Protein AF-0000000084922334 (afdb_homodimer)

Nearest PDB structures (foldseek):
  3be7-assembly1_B  TM=6.270E-01  e=9.200E-13  unidentified
  8hfd-assembly1_B  TM=5.379E-01  e=2.787E-12  Escherichia coli
  4gz7-assembly1_A  TM=5.881E-01  e=4.449E-11  Tetraodon nigroviridis
  1nfg-assembly1_B  TM=5.712E-01  e=2.891E-11  Ralstonia pickettii
  3e74-assembly1_D  TM=5.443E-01  e=9.313E-11  Escherichia coli K-12

Radius of gyration: 29.18 Å; Cα contacts (8 Å, |Δi|>4): 1491; chains: 2; bounding box: 51×80×82 Å

pLDDT: mean 81.78, std 16.51, range [35.31, 98.75]

Foldseek 3Di:
DKEFEQWEQFQPGTFGFIFDFDFFFGADTGGPDDDDDDYHYQYQWYKYFFFAFAAAAQLVCQCPDPVCVVDDSVVSVVVVLVVSLQLRHQHYAHEDEPVVCVVVDPLVVVVVVLVVQVVVQVDDGPHHYFYEYEYELPPVVCVVVVVVCVVVVSHQAYEYEYDDCCVVVVLVVVVVVVCVVVVDDPVVSVVVVVVCCVVSVVVSLVVVLVVLVVCVVVLRFYEYQDVVSVVCSCVVVVDPHQYEYAYDDPVSLVVCVVPQHEYEDEPVVQPVVVRVVVCCVSQQPRHLYAYHHHPDSSCRVQSLVVSCVPPNNNSSLQNRFVSVCVSSVVVQTRGDDRGHGPFMWIWHADPNGTGTQWTAHSNDTPGHHDPDD/DKEFEQWEFFQPGTFGFMFDFDFFFGADTGGPDDDDDDYHYQYQWYKYFFFAFAAAAQLVCQCPDPVCVVDDSVVSVVVVLVVSLQLRHQHYAHEDEPVVCVVVDPLVVVVVVLVVQVVVQVPDGPHHYFYEYEYELPPVVCVVVVVVCVVVVSHQAYEYEYPDCCVVVVLVVVLVVVCVVVVDDPVVSVVVVVVCCVVSVVVSLVVVLVVLVVCVVVLRFYEYQDVVSVVCSCVVVVDPHQYEYAYDDPVSLVVCQVPQHEYEDEPVVQPVVVRVVVCCVSQQPRHLYAYHHHPDSSCRVQSLVVSCVPPNNNSSLQNRFVSVCVSSVVVQTRGDDRGHGPFMWIWHADPNGTGTQWTAHSNRTPGHHDPDD

Organism: Filifactor alocis (strain ATCC 35896 / CCUG 47790 / D40 B5) (NCBI:txid546269)

Secondary structure (DSSP, 8-state):
-EEEEEEEE-SS-EEEEEEEEETTEEEEEEET---SSS-EE-TTSEEEEPEEEEEE-HHHHHHT-GGGTTS-HHHHHHHHHHHHHHHTEEEEEEEEEHHHHHHHS-HHHHHHHHHHHHHHHHSS-SSEEEEEEEEETT-GGGHHHHHHHHHTT--SEEEEEP--HHHHHHHHHHHHHHHHHHT--HHHHHHHHHHHHHHHHHHHHHHHHHHHHHHHHTT--EEES-HHHHHHHHHHH-----EEE---SHHHHHHHHHHT--BEEEHHHH-SHHHHHHHHHHHHTT---EEE-SS-GGGHHHHHHHHHHHH-HHHHHHHHTHHHHHHTT-TTSSS--TTSB--EEEEEEETTEEEEEEEEETTEEEEEE----/-EEEEEEEE-SS-EEEEEEEEETTEEEEEEET---SSS-EE-TTSEEEEPEEEEEE-HHHHHHTSGGGTTS-HHHHHHHHHHHHHHHTEEEEEEEEEHHHHHHHS-HHHHHHHHHHHHHHHHSS-SSEEEEEEEEETT-GGGHHHHHHHHHTT--SEEEEEP--HHHHHHHHHHHHHHHHHHT--HHHHHHHHHHHHHHHHHHHHHHHHHHHHHHHHTT--EEES-HHHHHHHHHHH-----EEE---SHHHHHHHHHHT--BEEEHHHH-SHHHHHHHHHHHHTT---EEE-SS-GGGHHHHHHHHHHHH-HHHHHHHHTHHHHHHTT-TTSSS--TTSB--EEEEEEETTEEEEEEEEETTEEEEEE----

Structure (mmCIF, N/CA/C/O backbone):
data_AF-0000000084922334-model_v1
#
loop_
_entity.id
_entity.type
_entity.pdbx_description
1 polymer 'Phosphonate metabolism protein PhnM'
#
loop_
_atom_site.group_PDB
_atom_site.id
_atom_site.type_symbol
_atom_site.label_atom_id
_atom_site.label_alt_id
_atom_site.label_comp_id
_atom_site.label_asym_id
_atom_site.label_entity_id
_atom_site.label_seq_id
_atom_site.pdbx_PDB_ins_code
_atom_site.Cartn_x
_atom_site.Cartn_y
_atom_site.Cartn_z
_atom_site.occupancy
_atom_site.B_iso_or_equiv
_atom_site.auth_seq_id
_atom_site.auth_comp_id
_atom_site.auth_asym_id
_atom_site.auth_atom_id
_atom_site.pdbx_PDB_model_num
ATOM 1 N N . MET A 1 1 ? 11.695 -22.219 15.391 1 94.25 1 MET A N 1
ATOM 2 C CA . MET A 1 1 ? 10.523 -21.438 15.781 1 94.25 1 MET A CA 1
ATOM 3 C C . MET A 1 1 ? 9.273 -22.297 15.789 1 94.25 1 MET A C 1
ATOM 5 O O . MET A 1 1 ? 9.117 -23.172 14.938 1 94.25 1 MET A O 1
ATOM 9 N N . LYS A 1 2 ? 8.406 -22.078 16.75 1 97.5 2 LYS A N 1
ATOM 10 C CA . LYS A 1 2 ? 7.125 -22.797 16.828 1 97.5 2 LYS A CA 1
ATOM 11 C C . LYS A 1 2 ? 5.957 -21.812 16.703 1 97.5 2 LYS A C 1
ATOM 13 O O . LYS A 1 2 ? 5.965 -20.75 17.328 1 97.5 2 LYS A O 1
ATOM 18 N N . LEU A 1 3 ? 5.039 -22.141 15.852 1 97.88 3 LEU A N 1
ATOM 19 C CA . LEU A 1 3 ? 3.836 -21.344 15.648 1 97.88 3 LEU A CA 1
ATOM 20 C C . LEU A 1 3 ? 2.582 -22.156 15.961 1 97.88 3 LEU A C 1
ATOM 22 O O . LEU A 1 3 ? 2.34 -23.203 15.344 1 97.88 3 LEU A O 1
ATOM 26 N N . TYR A 1 4 ? 1.821 -21.703 16.875 1 98.25 4 TYR A N 1
ATOM 27 C CA . TYR A 1 4 ? 0.593 -22.391 17.25 1 98.25 4 TYR A CA 1
ATOM 28 C C . TYR A 1 4 ? -0.633 -21.609 16.797 1 98.25 4 TYR A C 1
ATOM 30 O O . TYR A 1 4 ? -0.655 -20.391 16.859 1 98.25 4 TYR A O 1
ATOM 38 N N . SER A 1 5 ? -1.61 -22.297 16.328 1 97.81 5 SER A N 1
ATOM 39 C CA . SER A 1 5 ? -2.898 -21.688 16.016 1 97.81 5 SER A CA 1
ATOM 40 C C . SER A 1 5 ? -4.035 -22.703 16.156 1 97.81 5 SER A C 1
ATOM 42 O O . SER A 1 5 ? -3.816 -23.906 16.078 1 97.81 5 SER A O 1
ATOM 44 N N . ASP A 1 6 ? -5.207 -22.172 16.438 1 97 6 ASP A N 1
ATOM 45 C CA . ASP A 1 6 ? -6.395 -23.016 16.453 1 97 6 ASP A CA 1
ATOM 46 C C . ASP A 1 6 ? -6.895 -23.281 15.031 1 97 6 ASP A C 1
ATOM 48 O O . ASP A 1 6 ? -7.762 -24.141 14.82 1 97 6 ASP A O 1
ATOM 52 N N . ARG A 1 7 ? -6.316 -22.641 14.062 1 97.56 7 ARG A N 1
ATOM 53 C CA . ARG A 1 7 ? -6.758 -22.812 12.68 1 97.56 7 ARG A CA 1
ATOM 54 C C . ARG A 1 7 ? -5.578 -22.75 11.719 1 97.56 7 ARG A C 1
ATOM 56 O O . ARG A 1 7 ? -5.285 -21.703 11.164 1 97.56 7 ARG A O 1
ATOM 63 N N . ILE A 1 8 ? -5 -23.844 11.477 1 98.56 8 ILE A N 1
ATOM 64 C CA . ILE A 1 8 ? -3.947 -24 10.477 1 98.56 8 ILE A CA 1
ATOM 65 C C . ILE A 1 8 ? -4.531 -24.609 9.203 1 98.56 8 ILE A C 1
ATOM 67 O O . ILE A 1 8 ? -5.105 -25.688 9.242 1 98.56 8 ILE A O 1
ATOM 71 N N . VAL A 1 9 ? -4.406 -23.922 8.109 1 98.62 9 VAL A N 1
ATOM 72 C CA . VAL A 1 9 ? -5.004 -24.375 6.863 1 98.62 9 VAL A CA 1
ATOM 73 C C . VAL A 1 9 ? -4.016 -25.281 6.121 1 98.62 9 VAL A C 1
ATOM 75 O O . VAL A 1 9 ? -3.021 -24.797 5.57 1 98.62 9 VAL A O 1
ATOM 78 N N . LEU A 1 10 ? -4.227 -26.547 6.137 1 98.06 10 LEU A N 1
ATOM 79 C CA . LEU A 1 10 ? -3.469 -27.516 5.344 1 98.06 10 LEU A CA 1
ATOM 80 C C . LEU A 1 10 ? -4.047 -27.625 3.936 1 98.06 10 LEU A C 1
ATOM 82 O O . LEU A 1 10 ? -4.93 -26.859 3.555 1 98.06 10 LEU A O 1
ATOM 86 N N . LYS A 1 11 ? -3.521 -28.516 3.168 1 95.31 11 LYS A N 1
ATOM 87 C CA . LYS A 1 11 ? -3.92 -28.672 1.771 1 95.31 11 LYS A CA 1
ATOM 88 C C . LYS A 1 11 ? -5.383 -29.078 1.659 1 95.31 11 LYS A C 1
ATOM 90 O O . LYS A 1 11 ? -6.102 -28.609 0.773 1 95.31 11 LYS A O 1
ATOM 95 N N . ASP A 1 12 ? -5.871 -29.906 2.623 1 94.12 12 ASP A N 1
ATOM 96 C CA . ASP A 1 12 ? -7.18 -30.516 2.426 1 94.12 12 ASP A CA 1
ATOM 97 C C . ASP A 1 12 ? -8.109 -30.219 3.6 1 94.12 12 ASP A C 1
ATOM 99 O O . ASP A 1 12 ? -9.305 -30.5 3.537 1 94.12 12 ASP A O 1
ATOM 103 N N . ARG A 1 13 ? -7.57 -29.609 4.641 1 95.94 13 ARG A N 1
ATOM 104 C CA . ARG A 1 13 ? -8.375 -29.312 5.824 1 95.94 13 ARG A CA 1
ATOM 105 C C . ARG A 1 13 ? -7.695 -28.25 6.684 1 95.94 13 ARG A C 1
ATOM 107 O O . ARG A 1 13 ? -6.562 -27.844 6.41 1 95.94 13 ARG A O 1
ATOM 114 N N . PHE A 1 14 ? -8.398 -27.734 7.637 1 95.88 14 PHE A N 1
ATOM 115 C CA . PHE A 1 14 ? -7.746 -26.906 8.641 1 95.88 14 PHE A CA 1
ATOM 116 C C . PHE A 1 14 ? -7.773 -27.578 10.008 1 95.88 14 PHE A C 1
ATOM 118 O O . PHE A 1 14 ? -8.695 -28.344 10.312 1 95.88 14 PHE A O 1
ATOM 125 N N . VAL A 1 15 ? -6.762 -27.359 10.844 1 97.56 15 VAL A N 1
ATOM 126 C CA . VAL A 1 15 ? -6.582 -28.078 12.102 1 97.56 15 VAL A CA 1
ATOM 127 C C . VAL A 1 15 ? -6.047 -27.125 13.172 1 97.56 15 VAL A C 1
ATOM 129 O O . VAL A 1 15 ? -5.512 -26.062 12.852 1 97.56 15 VAL A O 1
ATOM 132 N N . GLU A 1 16 ? -6.289 -27.531 14.383 1 98 16 GLU A N 1
ATOM 133 C CA . GLU A 1 16 ? -5.586 -26.922 15.508 1 98 16 GLU A CA 1
ATOM 134 C C . GLU A 1 16 ? -4.242 -27.594 15.75 1 98 16 GLU A C 1
ATOM 136 O O . GLU A 1 16 ? -4.125 -28.812 15.633 1 98 16 GLU A O 1
ATOM 141 N N . GLY A 1 17 ? -3.209 -26.812 16 1 98.06 17 GLY A N 1
ATOM 142 C CA . GLY A 1 17 ? -1.897 -27.391 16.281 1 98.06 17 GLY A CA 1
ATOM 143 C C . GLY A 1 17 ? -0.775 -26.375 16.172 1 98.06 17 GLY A C 1
ATOM 144 O O . GLY A 1 17 ? -0.997 -25.172 16.344 1 98.06 17 GLY A O 1
ATOM 145 N N . TYR A 1 18 ? 0.447 -26.891 16.078 1 98.06 18 TYR A N 1
ATOM 146 C CA . TYR A 1 18 ? 1.564 -25.969 15.93 1 98.06 18 TYR A CA 1
ATOM 147 C C . TYR A 1 18 ? 2.574 -26.484 14.914 1 98.06 18 TYR A C 1
ATOM 149 O O . TYR A 1 18 ? 2.621 -27.688 14.633 1 98.06 18 TYR A O 1
ATOM 157 N N . LEU A 1 19 ? 3.232 -25.609 14.266 1 98.44 19 LEU A N 1
ATOM 158 C CA . LEU A 1 19 ? 4.277 -25.859 13.273 1 98.44 19 LEU A CA 1
ATOM 159 C C . LEU A 1 19 ? 5.66 -25.672 13.891 1 98.44 19 LEU A C 1
ATOM 161 O O . LEU A 1 19 ? 5.875 -24.734 14.664 1 98.44 19 LEU A O 1
ATOM 165 N N . GLU A 1 20 ? 6.512 -26.562 13.625 1 98.12 20 GLU A N 1
ATOM 166 C CA . GLU A 1 20 ? 7.926 -26.375 13.938 1 98.12 20 GLU A CA 1
ATOM 167 C C . GLU A 1 20 ? 8.719 -26 12.695 1 98.12 20 GLU A C 1
ATOM 169 O O . GLU A 1 20 ? 8.773 -26.781 11.727 1 98.12 20 GLU A O 1
ATOM 174 N N . ILE A 1 21 ? 9.273 -24.875 12.727 1 97.81 21 ILE A N 1
ATOM 175 C CA . ILE A 1 21 ? 10.039 -24.375 11.594 1 97.81 21 ILE A CA 1
ATOM 176 C C . ILE A 1 21 ? 11.531 -24.375 11.938 1 97.81 21 ILE A C 1
ATOM 178 O O . ILE A 1 21 ? 11.93 -23.844 12.977 1 97.81 21 ILE A O 1
ATOM 182 N N . LYS A 1 22 ? 12.312 -25 11.219 1 97 22 LYS A N 1
ATOM 183 C CA . LYS A 1 22 ? 13.766 -25.031 11.328 1 97 22 LYS A CA 1
ATOM 184 C C . LYS A 1 22 ? 14.43 -24.484 10.062 1 97 22 LYS A C 1
ATOM 186 O O . LYS A 1 22 ? 14.273 -25.047 8.984 1 97 22 LYS A O 1
ATOM 191 N N . GLU A 1 23 ? 15.133 -23.375 10.227 1 95.06 23 GLU A N 1
ATOM 192 C CA . GLU A 1 23 ? 15.719 -22.672 9.094 1 95.06 23 GLU A CA 1
ATOM 193 C C . GLU A 1 23 ? 14.648 -22.234 8.094 1 95.06 23 GLU A C 1
ATOM 195 O O . GLU A 1 23 ? 13.711 -21.516 8.461 1 95.06 23 GLU A O 1
ATOM 200 N N . ASP A 1 24 ? 14.617 -22.828 6.938 1 95.44 24 ASP A N 1
ATOM 201 C CA . ASP A 1 24 ? 13.695 -22.328 5.922 1 95.44 24 ASP A CA 1
ATOM 202 C C . ASP A 1 24 ? 12.602 -23.359 5.625 1 95.44 24 ASP A C 1
ATOM 204 O O . ASP A 1 24 ? 11.797 -23.156 4.711 1 95.44 24 ASP A O 1
ATOM 208 N N . ILE A 1 25 ? 12.5 -24.453 6.477 1 97.81 25 ILE A N 1
ATOM 209 C CA . ILE A 1 25 ? 11.57 -25.516 6.148 1 97.81 25 ILE A CA 1
ATOM 210 C C . ILE A 1 25 ? 10.641 -25.781 7.336 1 97.81 25 ILE A C 1
ATOM 212 O O . ILE A 1 25 ? 11.023 -25.547 8.484 1 97.81 25 ILE A O 1
ATOM 216 N N . ILE A 1 26 ? 9.461 -26.234 7.047 1 98.38 26 ILE A N 1
ATOM 217 C CA . ILE A 1 26 ? 8.562 -26.781 8.062 1 98.38 26 ILE A CA 1
ATOM 218 C C . ILE A 1 26 ? 9.023 -28.172 8.477 1 98.38 26 ILE A C 1
ATOM 220 O O . ILE A 1 26 ? 8.828 -29.141 7.734 1 98.38 26 ILE A O 1
ATOM 224 N N . GLN A 1 27 ? 9.609 -28.234 9.586 1 98.12 27 GLN A N 1
ATOM 225 C CA . GLN A 1 27 ? 10.195 -29.5 10.039 1 98.12 27 GLN A CA 1
ATOM 226 C C . GLN A 1 27 ? 9.117 -30.484 10.453 1 98.12 27 GLN A C 1
ATOM 228 O O . GLN A 1 27 ? 9.219 -31.688 10.172 1 98.12 27 GLN A O 1
ATOM 233 N N . SER A 1 28 ? 8.141 -29.953 11.203 1 97.88 28 SER A N 1
ATOM 234 C CA . SER A 1 28 ? 7.082 -30.844 11.672 1 97.88 28 SER A CA 1
ATOM 235 C C . SER A 1 28 ? 5.766 -30.094 11.836 1 97.88 28 SER A C 1
ATOM 237 O O . SER A 1 28 ? 5.758 -28.891 12.078 1 97.88 28 SER A O 1
ATOM 239 N N . VAL A 1 29 ? 4.703 -30.812 11.602 1 97.94 29 VAL A N 1
ATOM 240 C CA . VAL A 1 29 ? 3.34 -30.344 11.844 1 97.94 29 VAL A CA 1
ATOM 241 C C . VAL A 1 29 ? 2.693 -31.172 12.953 1 97.94 29 VAL A C 1
ATOM 243 O O . VAL A 1 29 ? 2.451 -32.375 12.781 1 97.94 29 VAL A O 1
ATOM 246 N N . HIS A 1 30 ? 2.441 -30.547 14.023 1 97.88 30 HIS A N 1
ATOM 247 C CA . HIS A 1 30 ? 1.839 -31.234 15.164 1 97.88 30 HIS A CA 1
ATOM 248 C C . HIS A 1 30 ? 0.353 -30.906 15.281 1 97.88 30 HIS A C 1
ATOM 250 O O . HIS A 1 30 ? -0.017 -29.828 15.742 1 97.88 30 HIS A O 1
ATOM 256 N N . ILE A 1 31 ? -0.475 -31.875 14.969 1 97.25 31 ILE A N 1
ATOM 257 C CA . ILE A 1 31 ? -1.918 -31.672 14.914 1 97.25 31 ILE A CA 1
ATOM 258 C C . ILE A 1 31 ? -2.529 -31.938 16.297 1 97.25 31 ILE A C 1
ATOM 260 O O . ILE A 1 31 ? -2.221 -32.969 16.922 1 97.25 31 ILE A O 1
ATOM 264 N N . GLY A 1 32 ? -3.348 -31.094 16.734 1 96.38 32 GLY A N 1
ATOM 265 C CA . GLY A 1 32 ? -4.086 -31.281 17.984 1 96.38 32 GLY A CA 1
ATOM 266 C C . GLY A 1 32 ? -3.225 -31.109 19.219 1 96.38 32 GLY A C 1
ATOM 267 O O . GLY A 1 32 ? -3.592 -31.562 20.297 1 96.38 32 GLY A O 1
ATOM 268 N N . GLN A 1 33 ? -2.061 -30.531 19.031 1 95.5 33 GLN A N 1
ATOM 269 C CA . GLN A 1 33 ? -1.13 -30.359 20.141 1 95.5 33 GLN A CA 1
ATOM 270 C C . GLN A 1 33 ? -0.791 -28.891 20.344 1 95.5 33 GLN A C 1
ATOM 272 O O . GLN A 1 33 ? -0.863 -28.078 19.406 1 95.5 33 GLN A O 1
ATOM 277 N N . LYS A 1 34 ? -0.542 -28.562 21.547 1 94.38 34 LYS A N 1
ATOM 278 C CA . LYS A 1 34 ? -0.039 -27.25 21.922 1 94.38 34 LYS A CA 1
ATOM 279 C C . LYS A 1 34 ? 1.374 -27.344 22.484 1 94.38 34 LYS A C 1
ATOM 281 O O . LYS A 1 34 ? 1.667 -28.219 23.297 1 94.38 34 LYS A O 1
ATOM 286 N N . PRO A 1 35 ? 2.25 -26.562 21.922 1 93.94 35 PRO A N 1
ATOM 287 C CA . PRO A 1 35 ? 3.611 -26.609 22.453 1 93.94 35 PRO A CA 1
ATOM 288 C C . PRO A 1 35 ? 3.688 -26.172 23.922 1 93.94 35 PRO A C 1
ATOM 290 O O . PRO A 1 35 ? 2.879 -25.344 24.359 1 93.94 35 PRO A O 1
ATOM 293 N N . GLU A 1 36 ? 4.641 -26.625 24.641 1 89.62 36 GLU A N 1
ATOM 294 C CA . GLU A 1 36 ? 4.766 -26.328 26.062 1 89.62 36 GLU A CA 1
ATOM 295 C C . GLU A 1 36 ? 5.395 -24.969 26.297 1 89.62 36 GLU A C 1
ATOM 297 O O . GLU A 1 36 ? 4.949 -24.203 27.172 1 89.62 36 GLU A O 1
ATOM 302 N N . THR A 1 37 ? 6.562 -24.719 25.516 1 89.62 37 THR A N 1
ATOM 303 C CA . THR A 1 37 ? 7.238 -23.453 25.766 1 89.62 37 THR A CA 1
ATOM 304 C C . THR A 1 37 ? 7.797 -22.859 24.484 1 89.62 37 THR A C 1
ATOM 306 O O . THR A 1 37 ? 7.867 -23.547 23.453 1 89.62 37 THR A O 1
ATOM 309 N N . ASP A 1 38 ? 8.031 -21.562 24.453 1 92.12 38 ASP A N 1
ATOM 310 C CA . ASP A 1 38 ? 8.812 -20.844 23.453 1 92.12 38 ASP A CA 1
ATOM 311 C C . ASP A 1 38 ? 8.133 -20.922 22.078 1 92.12 38 ASP A C 1
ATOM 313 O O . ASP A 1 38 ? 8.727 -21.391 21.109 1 92.12 38 ASP A O 1
ATOM 317 N N . TYR A 1 39 ? 6.879 -20.641 22.016 1 95.81 39 TYR A N 1
ATOM 318 C CA . TYR A 1 39 ? 6.164 -20.641 20.75 1 95.81 39 TYR A CA 1
ATOM 319 C C . TYR A 1 39 ? 5.418 -19.328 20.531 1 95.81 39 TYR A C 1
ATOM 321 O O . TYR A 1 39 ? 5.164 -18.594 21.5 1 95.81 39 TYR A O 1
ATOM 329 N N . ILE A 1 40 ? 5.188 -18.969 19.344 1 96.44 40 ILE A N 1
ATOM 330 C CA . ILE A 1 40 ? 4.363 -17.828 18.969 1 96.44 40 ILE A CA 1
ATOM 331 C C . ILE A 1 40 ? 2.889 -18.234 18.984 1 96.44 40 ILE A C 1
ATOM 333 O O . ILE A 1 40 ? 2.482 -19.156 18.281 1 96.44 40 ILE A O 1
ATOM 337 N N . ASP A 1 41 ? 2.119 -17.562 19.734 1 96.69 41 ASP A N 1
ATOM 338 C CA . ASP A 1 41 ? 0.705 -17.875 19.922 1 96.69 41 ASP A CA 1
ATOM 339 C C . ASP A 1 41 ? -0.156 -17.125 18.906 1 96.69 41 ASP A C 1
ATOM 341 O O . ASP A 1 41 ? -0.306 -15.906 19 1 96.69 41 ASP A O 1
ATOM 345 N N . CYS A 1 42 ? -0.699 -17.828 18 1 96.88 42 CYS A N 1
ATOM 346 C CA . CYS A 1 42 ? -1.604 -17.266 17 1 96.88 42 CYS A CA 1
ATOM 347 C C . CYS A 1 42 ? -3.039 -17.703 17.25 1 96.88 42 CYS A C 1
ATOM 349 O O . CYS A 1 42 ? -3.803 -17.922 16.312 1 96.88 42 CYS A O 1
ATOM 351 N N . THR A 1 43 ? -3.393 -17.875 18.5 1 96 43 THR A N 1
ATOM 352 C CA . THR A 1 43 ? -4.762 -18.25 18.844 1 96 43 THR A CA 1
ATOM 353 C C . THR A 1 43 ? -5.75 -17.219 18.297 1 96 43 THR A C 1
ATOM 355 O O . THR A 1 43 ? -5.527 -16.016 18.422 1 96 43 THR A O 1
ATOM 358 N N . GLY A 1 44 ? -6.777 -17.688 17.719 1 94.94 44 GLY A N 1
ATOM 359 C CA . GLY A 1 44 ? -7.797 -16.812 17.172 1 94.94 44 GLY A CA 1
ATOM 360 C C . GLY A 1 44 ? -7.461 -16.297 15.773 1 94.94 44 GLY A C 1
ATOM 361 O O . GLY A 1 44 ? -8.258 -15.594 15.156 1 94.94 44 GLY A O 1
ATOM 362 N N . LYS A 1 45 ? -6.297 -16.688 15.312 1 97.38 45 LYS A N 1
ATOM 363 C CA . LYS A 1 45 ? -5.848 -16.297 13.984 1 97.38 45 LYS A CA 1
ATOM 364 C C . LYS A 1 45 ? -5.691 -17.516 13.07 1 97.38 45 LYS A C 1
ATOM 366 O O . LYS A 1 45 ? -5.613 -18.641 13.547 1 97.38 45 LYS A O 1
ATOM 371 N N . ILE A 1 46 ? -5.695 -17.281 11.805 1 98.25 46 ILE A N 1
ATOM 372 C CA . ILE A 1 46 ? -5.566 -18.328 10.812 1 98.25 46 ILE A CA 1
ATOM 373 C C . ILE A 1 46 ? -4.137 -18.375 10.289 1 98.25 46 ILE A C 1
ATOM 375 O O . ILE A 1 46 ? -3.602 -17.359 9.836 1 98.25 46 ILE A O 1
ATOM 379 N N . VAL A 1 47 ? -3.5 -19.516 10.43 1 98.69 47 VAL A N 1
ATOM 380 C CA . VAL A 1 47 ? -2.193 -19.719 9.82 1 98.69 47 VAL A CA 1
ATOM 381 C C . VAL A 1 47 ? -2.355 -20.453 8.484 1 98.69 47 VAL A C 1
ATOM 383 O O . VAL A 1 47 ? -2.984 -21.516 8.43 1 98.69 47 VAL A O 1
ATOM 386 N N . MET A 1 48 ? -1.85 -19.922 7.426 1 98.69 48 MET A N 1
ATOM 387 C CA . MET A 1 48 ? -1.984 -20.516 6.105 1 98.69 48 MET A CA 1
ATOM 388 C C . MET A 1 48 ? -0.729 -20.297 5.27 1 98.69 48 MET A C 1
ATOM 390 O O . MET A 1 48 ? 0.139 -19.5 5.648 1 98.69 48 MET A O 1
ATOM 394 N N . PRO A 1 49 ? -0.542 -21.031 4.164 1 98.75 49 PRO A N 1
ATOM 395 C CA . PRO A 1 49 ? 0.608 -20.766 3.297 1 98.75 49 PRO A CA 1
ATOM 396 C C . PRO A 1 49 ? 0.603 -19.344 2.725 1 98.75 49 PRO A C 1
ATOM 398 O O . PRO A 1 49 ? -0.465 -18.766 2.541 1 98.75 49 PRO A O 1
ATOM 401 N N . GLY A 1 50 ? 1.78 -18.781 2.51 1 98.75 50 GLY A N 1
ATOM 402 C CA . GLY A 1 50 ? 1.867 -17.5 1.829 1 98.75 50 GLY A CA 1
ATOM 403 C C . GLY A 1 50 ? 1.266 -17.516 0.436 1 98.75 50 GLY A C 1
ATOM 404 O O . GLY A 1 50 ? 1.354 -18.531 -0.267 1 98.75 50 GLY A O 1
ATOM 405 N N . LEU A 1 51 ? 0.711 -16.469 0.025 1 98.69 51 LEU A N 1
ATOM 406 C CA . LEU A 1 51 ? 0.053 -16.391 -1.274 1 98.69 51 LEU A CA 1
ATOM 407 C C . LEU A 1 51 ? 1.078 -16.359 -2.402 1 98.69 51 LEU A C 1
ATOM 409 O O . LEU A 1 51 ? 2.164 -15.797 -2.246 1 98.69 51 LEU A O 1
ATOM 413 N N . ILE A 1 52 ? 0.771 -16.953 -3.467 1 98.44 52 ILE A N 1
ATOM 414 C CA . ILE A 1 52 ? 1.548 -16.922 -4.699 1 98.44 52 ILE A CA 1
ATOM 415 C C . ILE A 1 52 ? 0.781 -16.141 -5.773 1 98.44 52 ILE A C 1
ATOM 417 O O . ILE A 1 52 ? -0.275 -16.594 -6.23 1 98.44 52 ILE A O 1
ATOM 421 N N . ASN A 1 53 ? 1.221 -14.992 -6.113 1 98 53 ASN A N 1
ATOM 422 C CA . ASN A 1 53 ? 0.594 -14.148 -7.125 1 98 53 ASN A CA 1
ATOM 423 C C . ASN A 1 53 ? 1.282 -14.289 -8.477 1 98 53 ASN A C 1
ATOM 425 O O . ASN A 1 53 ? 2.395 -13.797 -8.672 1 98 53 ASN A O 1
ATOM 429 N N . ILE A 1 54 ? 0.684 -14.891 -9.477 1 96.25 54 ILE A N 1
ATOM 430 C CA . ILE A 1 54 ? 1.363 -15.391 -10.672 1 96.25 54 ILE A CA 1
ATOM 431 C C . ILE A 1 54 ? 1.425 -14.289 -11.727 1 96.25 54 ILE A C 1
ATOM 433 O O . ILE A 1 54 ? 2.15 -14.406 -12.719 1 96.25 54 ILE A O 1
ATOM 437 N N . GLN A 1 55 ? 0.653 -13.266 -11.578 1 93.81 55 GLN A N 1
ATOM 438 C CA . GLN A 1 55 ? 0.628 -12.156 -12.531 1 93.81 55 GLN A CA 1
ATOM 439 C C . GLN A 1 55 ? 0.424 -10.828 -11.82 1 93.81 55 GLN A C 1
ATOM 441 O O . GLN A 1 55 ? -0.648 -10.57 -11.266 1 93.81 55 GLN A O 1
ATOM 446 N N . ASN A 1 56 ? 1.364 -10 -11.891 1 94.56 56 ASN A N 1
ATOM 447 C CA . ASN A 1 56 ? 1.264 -8.695 -11.242 1 94.56 56 ASN A CA 1
ATOM 448 C C . ASN A 1 56 ? 1.972 -7.609 -12.055 1 94.56 56 ASN A C 1
ATOM 450 O O . ASN A 1 56 ? 3.141 -7.762 -12.406 1 94.56 56 ASN A O 1
ATOM 454 N N . ASP A 1 57 ? 1.315 -6.512 -12.281 1 90.62 57 ASP A N 1
ATOM 455 C CA . ASP A 1 57 ? 1.846 -5.41 -13.078 1 90.62 57 ASP A CA 1
ATOM 456 C C . ASP A 1 57 ? 2.234 -4.23 -12.188 1 90.62 57 ASP A C 1
ATOM 458 O O . ASP A 1 57 ? 2.635 -3.178 -12.688 1 90.62 57 ASP A O 1
ATOM 462 N N . ASP A 1 58 ? 2.17 -4.336 -10.93 1 89.31 58 ASP A N 1
ATOM 463 C CA . ASP A 1 58 ? 2.299 -3.199 -10.023 1 89.31 58 ASP A CA 1
ATOM 464 C C . ASP A 1 58 ? 3.68 -2.557 -10.141 1 89.31 58 ASP A C 1
ATOM 466 O O . ASP A 1 58 ? 3.803 -1.33 -10.109 1 89.31 58 ASP A O 1
ATOM 470 N N . PHE A 1 59 ? 4.719 -3.32 -10.258 1 90.19 59 PHE A N 1
ATOM 471 C CA . PHE A 1 59 ? 6.078 -2.785 -10.289 1 90.19 59 PHE A CA 1
ATOM 472 C C . PHE A 1 59 ? 6.277 -1.888 -11.508 1 90.19 59 PHE A C 1
ATOM 474 O O . PHE A 1 59 ? 6.727 -0.748 -11.375 1 90.19 59 PHE A O 1
ATOM 481 N N . ILE A 1 60 ? 5.879 -2.422 -12.68 1 85.75 60 ILE A N 1
ATOM 482 C CA . ILE A 1 60 ? 6.047 -1.678 -13.922 1 85.75 60 ILE A CA 1
ATOM 483 C C . ILE A 1 60 ? 5.191 -0.413 -13.883 1 85.75 60 ILE A C 1
ATOM 485 O O . ILE A 1 60 ? 5.641 0.66 -14.289 1 85.75 60 ILE A O 1
ATOM 489 N N . GLN A 1 61 ? 4.023 -0.531 -13.375 1 82.94 61 GLN A N 1
ATOM 490 C CA . GLN A 1 61 ? 3.133 0.622 -13.281 1 82.94 61 GLN A CA 1
ATOM 491 C C . GLN A 1 61 ? 3.711 1.689 -12.359 1 82.94 61 GLN A C 1
ATOM 493 O O . GLN A 1 61 ? 3.613 2.885 -12.641 1 82.94 61 GLN A O 1
ATOM 498 N N . GLU A 1 62 ? 4.273 1.259 -11.242 1 82.88 62 GLU A N 1
ATOM 499 C CA . GLU A 1 62 ? 4.852 2.195 -10.289 1 82.88 62 GLU A CA 1
ATOM 500 C C . GLU A 1 62 ? 6.109 2.852 -10.852 1 82.88 62 GLU A C 1
ATOM 502 O O . GLU A 1 62 ? 6.285 4.066 -10.734 1 82.88 62 GLU A O 1
ATOM 507 N N . GLU A 1 63 ? 6.949 2.033 -11.422 1 84.19 63 GLU A N 1
ATOM 508 C CA . GLU A 1 63 ? 8.219 2.518 -11.961 1 84.19 63 GLU A CA 1
ATOM 509 C C . GLU A 1 63 ? 7.992 3.605 -13.008 1 84.19 63 GLU A C 1
ATOM 511 O O . GLU A 1 63 ? 8.727 4.594 -13.055 1 84.19 63 GLU A O 1
ATOM 516 N N . TYR A 1 64 ? 6.961 3.479 -13.789 1 76.81 64 TYR A N 1
ATOM 517 C CA . TYR A 1 64 ? 6.77 4.402 -14.906 1 76.81 64 TYR A CA 1
ATOM 518 C C . TYR A 1 64 ? 5.66 5.402 -14.602 1 76.81 64 TYR A C 1
ATOM 520 O O . TYR A 1 64 ? 5.219 6.133 -15.484 1 76.81 64 TYR A O 1
ATOM 528 N N . SER A 1 65 ? 5.258 5.395 -13.32 1 73.56 65 SER A N 1
ATOM 529 C CA . SER A 1 65 ? 4.301 6.398 -12.867 1 73.56 65 SER A CA 1
ATOM 530 C C . SER A 1 65 ? 4.941 7.781 -12.812 1 73.56 65 SER A C 1
ATOM 532 O O . SER A 1 65 ? 6.105 7.918 -12.438 1 73.56 65 SER A O 1
ATOM 534 N N . PRO A 1 66 ? 4.16 8.789 -13.164 1 66.19 66 PRO A N 1
ATOM 535 C CA . PRO A 1 66 ? 4.699 10.148 -13.078 1 66.19 66 PRO A CA 1
ATOM 536 C C . PRO A 1 66 ? 5.066 10.547 -11.656 1 66.19 66 PRO A C 1
ATOM 538 O O . PRO A 1 66 ? 5.922 11.414 -11.453 1 66.19 66 PRO A O 1
ATOM 541 N N . TYR A 1 67 ? 4.473 9.922 -10.703 1 65 67 TYR A N 1
ATOM 542 C CA . TYR A 1 67 ? 4.719 10.258 -9.305 1 65 67 TYR A CA 1
ATOM 543 C C . TYR A 1 67 ? 6.055 9.688 -8.836 1 65 67 TYR A C 1
ATOM 545 O O . TYR A 1 67 ? 6.543 10.039 -7.758 1 65 67 TYR A O 1
ATOM 553 N N . PHE A 1 68 ? 6.66 8.844 -9.703 1 65.38 68 PHE A N 1
ATOM 554 C CA . PHE A 1 68 ? 7.852 8.141 -9.25 1 65.38 68 PHE A CA 1
ATOM 555 C C . PHE A 1 68 ? 9.094 8.664 -9.961 1 65.38 68 PHE A C 1
ATOM 557 O O . PHE A 1 68 ? 10.211 8.25 -9.656 1 65.38 68 PHE A O 1
ATOM 564 N N . SER A 1 69 ? 8.922 9.617 -10.68 1 63.34 69 SER A N 1
ATOM 565 C CA . SER A 1 69 ? 9.984 10.055 -11.578 1 63.34 69 SER A CA 1
ATOM 566 C C . SER A 1 69 ? 11.234 10.461 -10.805 1 63.34 69 SER A C 1
ATOM 568 O O . SER A 1 69 ? 12.352 10.133 -11.219 1 63.34 69 SER A O 1
ATOM 570 N N . PRO A 1 70 ? 11.07 10.859 -9.602 1 64.69 70 PRO A N 1
ATOM 571 C CA . PRO A 1 70 ? 12.297 11.289 -8.922 1 64.69 70 PRO A CA 1
ATOM 572 C C . PRO A 1 70 ? 13.016 10.141 -8.227 1 64.69 70 PRO A C 1
ATOM 574 O O . PRO A 1 70 ? 14.148 10.305 -7.766 1 64.69 70 PRO A O 1
ATOM 577 N N . PHE A 1 71 ? 12.469 9.062 -8.266 1 73.81 71 PHE A N 1
ATOM 578 C CA . PHE A 1 71 ? 12.992 7.988 -7.43 1 73.81 71 PHE A CA 1
ATOM 579 C C . PHE A 1 71 ? 13.688 6.93 -8.281 1 73.81 71 PHE A C 1
ATOM 581 O O . PHE A 1 71 ? 13.32 6.719 -9.438 1 73.81 71 PHE A O 1
ATOM 588 N N . PRO A 1 72 ? 14.648 6.375 -7.691 1 79.25 72 PRO A N 1
ATOM 589 C CA . PRO A 1 72 ? 15.297 5.273 -8.398 1 79.25 72 PRO A CA 1
ATOM 590 C C . PRO A 1 72 ? 14.414 4.039 -8.523 1 79.25 72 PRO A C 1
ATOM 592 O O . PRO A 1 72 ? 13.508 3.842 -7.707 1 79.25 72 PRO A O 1
ATOM 595 N N . LYS A 1 73 ? 14.664 3.266 -9.547 1 84.94 73 LYS A N 1
ATOM 596 C CA . LYS A 1 73 ? 13.953 2.02 -9.82 1 84.94 73 LYS A CA 1
ATOM 597 C C . LYS A 1 73 ? 13.922 1.122 -8.586 1 84.94 73 LYS A C 1
ATOM 599 O O . LYS A 1 73 ? 12.906 0.483 -8.305 1 84.94 73 LYS A O 1
ATOM 604 N N . ARG A 1 74 ? 14.922 1.156 -7.832 1 84.81 74 ARG A N 1
ATOM 605 C CA . ARG A 1 74 ? 15.039 0.312 -6.648 1 84.81 74 ARG A CA 1
ATOM 606 C C . ARG A 1 74 ? 13.984 0.677 -5.609 1 84.81 74 ARG A C 1
ATOM 608 O O . ARG A 1 74 ? 13.5 -0.19 -4.879 1 84.81 74 ARG A O 1
ATOM 615 N N . LYS A 1 75 ? 13.664 1.891 -5.57 1 84.81 75 LYS A N 1
ATOM 616 C CA . LYS A 1 75 ? 12.633 2.32 -4.633 1 84.81 75 LYS A CA 1
ATOM 617 C C . LYS A 1 75 ? 11.273 1.734 -5.008 1 84.81 75 LYS A C 1
ATOM 619 O O . LYS A 1 75 ? 10.531 1.269 -4.141 1 84.81 75 LYS A O 1
ATOM 624 N N . ALA A 1 76 ? 11.031 1.89 -6.305 1 85.81 76 ALA A N 1
ATOM 625 C CA . ALA A 1 76 ? 9.773 1.312 -6.77 1 85.81 76 ALA A CA 1
ATOM 626 C C . ALA A 1 76 ? 9.703 -0.176 -6.441 1 85.81 76 ALA A C 1
ATOM 628 O O . ALA A 1 76 ? 8.672 -0.661 -5.969 1 85.81 76 ALA A O 1
ATOM 629 N N . PHE A 1 77 ? 10.758 -0.857 -6.637 1 89.06 77 PHE A N 1
ATOM 630 C CA . PHE A 1 77 ? 10.812 -2.285 -6.348 1 89.06 77 PHE A CA 1
ATOM 631 C C . PHE A 1 77 ? 10.586 -2.543 -4.863 1 89.06 77 PHE A C 1
ATOM 633 O O . PHE A 1 77 ? 9.773 -3.393 -4.488 1 89.06 77 PHE A O 1
ATOM 640 N N . SER A 1 78 ? 11.312 -1.856 -4.023 1 88.75 78 SER A N 1
ATOM 641 C CA . SER A 1 78 ? 11.211 -2.031 -2.578 1 88.75 78 SER A CA 1
ATOM 642 C C . SER A 1 78 ? 9.797 -1.78 -2.086 1 88.75 78 SER A C 1
ATOM 644 O O . SER A 1 78 ? 9.289 -2.51 -1.228 1 88.75 78 SER A O 1
ATOM 646 N N . GLN A 1 79 ? 9.242 -0.788 -2.613 1 88.62 79 GLN A N 1
ATOM 647 C CA . GLN A 1 79 ? 7.875 -0.439 -2.23 1 88.62 79 GLN A CA 1
ATOM 648 C C . GLN A 1 79 ? 6.898 -1.549 -2.607 1 88.62 79 GLN A C 1
ATOM 650 O O . GLN A 1 79 ? 6.043 -1.933 -1.803 1 88.62 79 GLN A O 1
ATOM 655 N N . ILE A 1 80 ? 7.047 -2.047 -3.783 1 91.25 80 ILE A N 1
ATOM 656 C CA . ILE A 1 80 ? 6.141 -3.086 -4.262 1 91.25 80 ILE A CA 1
ATOM 657 C C . ILE A 1 80 ? 6.387 -4.379 -3.492 1 91.25 80 ILE A C 1
ATOM 659 O O . ILE A 1 80 ? 5.441 -5.094 -3.148 1 91.25 80 ILE A O 1
ATOM 663 N N . GLU A 1 81 ? 7.645 -4.691 -3.27 1 92.25 81 GLU A N 1
ATOM 664 C CA . GLU A 1 81 ? 7.969 -5.879 -2.484 1 92.25 81 GLU A CA 1
ATOM 665 C C . GLU A 1 81 ? 7.312 -5.824 -1.106 1 92.25 81 GLU A C 1
ATOM 667 O O . GLU A 1 81 ? 6.684 -6.789 -0.674 1 92.25 81 GLU A O 1
ATOM 672 N N . ARG A 1 82 ? 7.434 -4.766 -0.455 1 91.56 82 ARG A N 1
ATOM 673 C CA . ARG A 1 82 ? 6.875 -4.621 0.885 1 91.56 82 ARG A CA 1
ATOM 674 C C . ARG A 1 82 ? 5.352 -4.656 0.851 1 91.56 82 ARG A C 1
ATOM 676 O O . ARG A 1 82 ? 4.719 -5.18 1.771 1 91.56 82 ARG A O 1
ATOM 683 N N . LEU A 1 83 ? 4.828 -4.039 -0.184 1 92.5 83 LEU A N 1
ATOM 684 C CA . LEU A 1 83 ? 3.379 -4.102 -0.349 1 92.5 83 LEU A CA 1
ATOM 685 C C . LEU A 1 83 ? 2.908 -5.547 -0.478 1 92.5 83 LEU A C 1
ATOM 687 O O . LEU A 1 83 ? 1.867 -5.914 0.07 1 92.5 83 LEU A O 1
ATOM 691 N N . ASN A 1 84 ? 3.627 -6.312 -1.194 1 95.94 84 ASN A N 1
ATOM 692 C CA . ASN A 1 84 ? 3.297 -7.73 -1.319 1 95.94 84 ASN A CA 1
ATOM 693 C C . ASN A 1 84 ? 3.418 -8.453 0.018 1 95.94 84 ASN A C 1
ATOM 695 O O . ASN A 1 84 ? 2.547 -9.25 0.381 1 95.94 84 ASN A O 1
ATOM 699 N N . VAL A 1 85 ? 4.477 -8.156 0.733 1 95.44 85 VAL A N 1
ATOM 700 C CA . VAL A 1 85 ? 4.664 -8.734 2.057 1 95.44 85 VAL A CA 1
ATOM 701 C C . VAL A 1 85 ? 3.467 -8.398 2.945 1 95.44 85 VAL A C 1
ATOM 703 O O . VAL A 1 85 ? 2.891 -9.289 3.58 1 95.44 85 VAL A O 1
ATOM 706 N N . PHE A 1 86 ? 3.115 -7.227 2.852 1 94.19 86 PHE A N 1
ATOM 707 C CA . PHE A 1 86 ? 1.998 -6.711 3.633 1 94.19 86 PHE A CA 1
ATOM 708 C C . PHE A 1 86 ? 0.698 -7.406 3.242 1 94.19 86 PHE A C 1
ATOM 710 O O . PHE A 1 86 ? -0.162 -7.648 4.09 1 94.19 86 PHE A O 1
ATOM 717 N N . SER A 1 87 ? 0.57 -7.727 2.02 1 95.81 87 SER A N 1
ATOM 718 C CA . SER A 1 87 ? -0.652 -8.32 1.482 1 95.81 87 SER A CA 1
ATOM 719 C C . SER A 1 87 ? -0.658 -9.836 1.659 1 95.81 87 SER A C 1
ATOM 721 O O . SER A 1 87 ? -1.628 -10.5 1.295 1 95.81 87 SER A O 1
ATOM 723 N N . GLY A 1 88 ? 0.423 -10.375 2.156 1 97.69 88 GLY A N 1
ATOM 724 C CA . GLY A 1 88 ? 0.494 -11.805 2.432 1 97.69 88 GLY A CA 1
ATOM 725 C C . GLY A 1 88 ? 1.077 -12.602 1.282 1 97.69 88 GLY A C 1
ATOM 726 O O . GLY A 1 88 ? 0.958 -13.828 1.25 1 97.69 88 GLY A O 1
ATOM 727 N N . VAL A 1 89 ? 1.668 -11.93 0.339 1 98.38 89 VAL A N 1
ATOM 728 C CA . VAL A 1 89 ? 2.271 -12.609 -0.804 1 98.38 89 VAL A CA 1
ATOM 729 C C . VAL A 1 89 ? 3.725 -12.953 -0.488 1 98.38 89 VAL A C 1
ATOM 731 O O . VAL A 1 89 ? 4.492 -12.102 -0.039 1 98.38 89 VAL A O 1
ATOM 734 N N . THR A 1 90 ? 4.105 -14.203 -0.652 1 97.81 90 THR A N 1
ATOM 735 C CA . THR A 1 90 ? 5.48 -14.617 -0.391 1 97.81 90 THR A CA 1
ATOM 736 C C . THR A 1 90 ? 6.207 -14.93 -1.696 1 97.81 90 THR A C 1
ATOM 738 O O . THR A 1 90 ? 7.438 -15.023 -1.721 1 97.81 90 THR A O 1
ATOM 741 N N . THR A 1 91 ? 5.441 -15.117 -2.738 1 97.75 91 THR A N 1
ATOM 742 C CA . THR A 1 91 ? 6.004 -15.32 -4.07 1 97.75 91 THR A CA 1
ATOM 743 C C . THR A 1 91 ? 5.25 -14.492 -5.105 1 97.75 91 THR A C 1
ATOM 745 O O . THR A 1 91 ? 4.027 -14.594 -5.223 1 97.75 91 THR A O 1
ATOM 748 N N . ILE A 1 92 ? 5.965 -13.672 -5.809 1 97.06 92 ILE A N 1
ATOM 749 C CA . ILE A 1 92 ? 5.312 -12.797 -6.777 1 97.06 92 ILE A CA 1
ATOM 750 C C . ILE A 1 92 ? 5.941 -12.992 -8.156 1 97.06 92 ILE A C 1
ATOM 752 O O . ILE A 1 92 ? 7.16 -13.156 -8.273 1 97.06 92 ILE A O 1
ATOM 756 N N . TYR A 1 93 ? 5.168 -13.094 -9.203 1 96.88 93 TYR A N 1
ATOM 757 C CA . TYR A 1 93 ? 5.594 -13.055 -10.594 1 96.88 93 TYR A CA 1
ATOM 758 C C . TYR A 1 93 ? 5.309 -11.688 -11.211 1 96.88 93 TYR A C 1
ATOM 760 O O . TYR A 1 93 ? 4.152 -11.352 -11.477 1 96.88 93 TYR A O 1
ATOM 768 N N . HIS A 1 94 ? 6.359 -10.938 -11.383 1 95.75 94 HIS A N 1
ATOM 769 C CA . HIS A 1 94 ? 6.234 -9.641 -12.047 1 95.75 94 HIS A CA 1
ATOM 770 C C . HIS A 1 94 ? 5.941 -9.805 -13.531 1 95.75 94 HIS A C 1
ATOM 772 O O . HIS A 1 94 ? 6.746 -10.383 -14.266 1 95.75 94 HIS A O 1
ATOM 778 N N . CYS A 1 95 ? 4.855 -9.281 -13.914 1 94.56 95 CYS A N 1
ATOM 779 C CA . CYS A 1 95 ? 4.426 -9.477 -15.289 1 94.56 95 CYS A CA 1
ATOM 780 C C . CYS A 1 95 ? 4.867 -8.312 -16.172 1 94.56 95 CYS A C 1
ATOM 782 O O . CYS A 1 95 ? 4.652 -7.148 -15.828 1 94.56 95 CYS A O 1
ATOM 784 N N . ILE A 1 96 ? 5.504 -8.617 -17.25 1 91.69 96 ILE A N 1
ATOM 785 C CA . ILE A 1 96 ? 5.859 -7.637 -18.266 1 91.69 96 ILE A CA 1
ATOM 786 C C . ILE A 1 96 ? 5.16 -7.977 -19.578 1 91.69 96 ILE A C 1
ATOM 788 O O . ILE A 1 96 ? 5.434 -9.016 -20.188 1 91.69 96 ILE A O 1
ATOM 792 N N . ASN A 1 97 ? 4.277 -7.137 -19.906 1 88.19 97 ASN A N 1
ATOM 793 C CA . ASN A 1 97 ? 3.686 -7.254 -21.234 1 88.19 97 ASN A CA 1
ATOM 794 C C . ASN A 1 97 ? 4.617 -6.711 -22.312 1 88.19 97 ASN A C 1
ATOM 796 O O . ASN A 1 97 ? 4.715 -5.496 -22.5 1 88.19 97 ASN A O 1
ATOM 800 N N . MET A 1 98 ? 5.191 -7.559 -23.031 1 85.19 98 MET A N 1
ATOM 801 C CA . MET A 1 98 ? 6.266 -7.188 -23.938 1 85.19 98 MET A CA 1
ATOM 802 C C . MET A 1 98 ? 5.727 -6.348 -25.094 1 85.19 98 MET A C 1
ATOM 804 O O . MET A 1 98 ? 6.387 -5.414 -25.547 1 85.19 98 MET A O 1
ATOM 808 N N . ASN A 1 99 ? 4.586 -6.637 -25.547 1 77.56 99 ASN A N 1
ATOM 809 C CA . ASN A 1 99 ? 4.012 -5.867 -26.656 1 77.56 99 ASN A CA 1
ATOM 810 C C . ASN A 1 99 ? 3.768 -4.414 -26.25 1 77.56 99 ASN A C 1
ATOM 812 O O . ASN A 1 99 ? 4.176 -3.492 -26.953 1 77.56 99 ASN A O 1
ATOM 816 N N . ARG A 1 100 ? 3.188 -4.258 -25.156 1 76.5 100 ARG A N 1
ATOM 817 C CA . ARG A 1 100 ? 2.906 -2.916 -24.656 1 76.5 100 ARG A CA 1
ATOM 818 C C . ARG A 1 100 ? 4.195 -2.191 -24.281 1 76.5 100 ARG A C 1
ATOM 820 O O . ARG A 1 100 ? 4.355 -1.006 -24.578 1 76.5 100 ARG A O 1
ATOM 827 N N . PHE A 1 101 ? 5.062 -2.938 -23.719 1 83.38 101 PHE A N 1
ATOM 828 C CA . PHE A 1 101 ? 6.316 -2.354 -23.266 1 83.38 101 PHE A CA 1
ATOM 829 C C . PHE A 1 101 ? 7.152 -1.87 -24.438 1 83.38 101 PHE A C 1
ATOM 831 O O . PHE A 1 101 ? 7.707 -0.77 -24.406 1 83.38 101 PHE A O 1
ATOM 838 N N . LEU A 1 102 ? 7.145 -2.629 -25.531 1 80.19 102 LEU A N 1
ATOM 839 C CA . LEU A 1 102 ? 8.008 -2.326 -26.656 1 80.19 102 LEU A CA 1
ATOM 840 C C . LEU A 1 102 ? 7.387 -1.258 -27.547 1 80.19 102 LEU A C 1
ATOM 842 O O . LEU A 1 102 ? 8.062 -0.694 -28.422 1 80.19 102 LEU A O 1
ATOM 846 N N . GLU A 1 103 ? 6.133 -1.012 -27.312 1 76.19 103 GLU A N 1
ATOM 847 C CA . GLU A 1 103 ? 5.508 0.126 -27.984 1 76.19 103 GLU A CA 1
ATOM 848 C C . GLU A 1 103 ? 6.082 1.446 -27.484 1 76.19 103 GLU A C 1
ATOM 850 O O . GLU A 1 103 ? 6.176 2.418 -28.234 1 76.19 103 GLU A O 1
ATOM 855 N N . GLU A 1 104 ? 6.441 1.39 -26.25 1 78.75 104 GLU A N 1
ATOM 856 C CA . GLU A 1 104 ? 6.84 2.645 -25.625 1 78.75 104 GLU A CA 1
ATOM 857 C C . GLU A 1 104 ? 8.328 2.65 -25.297 1 78.75 104 GLU A C 1
ATOM 859 O O . GLU A 1 104 ? 8.914 3.707 -25.047 1 78.75 104 GLU A O 1
ATOM 864 N N . HIS A 1 105 ? 8.914 1.424 -25.391 1 85.25 105 HIS A N 1
ATOM 865 C CA . HIS A 1 105 ? 10.312 1.3 -24.984 1 85.25 105 HIS A CA 1
ATOM 866 C C . HIS A 1 105 ? 11.094 0.41 -25.938 1 85.25 105 HIS A C 1
ATOM 868 O O . HIS A 1 105 ? 10.516 -0.204 -26.844 1 85.25 105 HIS A O 1
ATOM 874 N N . SER A 1 106 ? 12.414 0.336 -25.734 1 85.12 106 SER A N 1
ATOM 875 C CA . SER A 1 106 ? 13.289 -0.438 -26.609 1 85.12 106 SER A CA 1
ATOM 876 C C . SER A 1 106 ? 13.523 -1.839 -26.047 1 85.12 106 SER A C 1
ATOM 878 O O . SER A 1 106 ? 13.188 -2.119 -24.906 1 85.12 106 SER A O 1
ATOM 880 N N . GLU A 1 107 ? 14.031 -2.686 -26.953 1 86.94 107 GLU A N 1
ATOM 881 C CA . GLU A 1 107 ? 14.422 -4.023 -26.516 1 86.94 107 GLU A CA 1
ATOM 882 C C . GLU A 1 107 ? 15.508 -3.965 -25.453 1 86.94 107 GLU A C 1
ATOM 884 O O . GLU A 1 107 ? 15.516 -4.781 -24.516 1 86.94 107 GLU A O 1
ATOM 889 N N . GLN A 1 108 ? 16.328 -3.014 -25.609 1 89.25 108 GLN A N 1
ATOM 890 C CA . GLN A 1 108 ? 17.391 -2.846 -24.625 1 89.25 108 GLN A CA 1
ATOM 891 C C . GLN A 1 108 ? 16.812 -2.504 -23.25 1 89.25 108 GLN A C 1
ATOM 893 O O . GLN A 1 108 ? 17.266 -3.041 -22.234 1 89.25 108 GLN A O 1
ATOM 898 N N . GLU A 1 109 ? 15.836 -1.684 -23.234 1 89.44 109 GLU A N 1
ATOM 899 C CA . GLU A 1 109 ? 15.188 -1.325 -21.984 1 89.44 109 GLU A CA 1
ATOM 900 C C . GLU A 1 109 ? 14.461 -2.523 -21.375 1 89.44 109 GLU A C 1
ATOM 902 O O . GLU A 1 109 ? 14.461 -2.697 -20.156 1 89.44 109 GLU A O 1
ATOM 907 N N . ALA A 1 110 ? 13.898 -3.25 -22.234 1 89.06 110 ALA A N 1
ATOM 908 C CA . ALA A 1 110 ? 13.25 -4.473 -21.766 1 89.06 110 ALA A CA 1
ATOM 909 C C . ALA A 1 110 ? 14.266 -5.414 -21.109 1 89.06 110 ALA A C 1
ATOM 911 O O . ALA A 1 110 ? 14.016 -5.953 -20.031 1 89.06 110 ALA A O 1
ATOM 912 N N . LEU A 1 111 ? 15.367 -5.562 -21.781 1 90.56 111 LEU A N 1
ATOM 913 C CA . LEU A 1 111 ? 16.438 -6.406 -21.266 1 90.56 111 LEU A CA 1
ATOM 914 C C . LEU A 1 111 ? 16.938 -5.883 -19.922 1 90.56 111 LEU A C 1
ATOM 916 O O . LEU A 1 111 ? 17.156 -6.664 -18.984 1 90.56 111 LEU A O 1
ATOM 920 N N . GLU A 1 112 ? 17.062 -4.629 -19.828 1 90.31 112 GLU A N 1
ATOM 921 C CA . GLU A 1 112 ? 17.516 -4.016 -18.594 1 90.31 112 GLU A CA 1
ATOM 922 C C . GLU A 1 112 ? 16.516 -4.242 -17.469 1 90.31 112 GLU A C 1
ATOM 924 O O . GLU A 1 112 ? 16.906 -4.5 -16.328 1 90.31 112 GLU A O 1
ATOM 929 N N . GLU A 1 113 ? 15.281 -4.152 -17.797 1 90.38 113 GLU A N 1
ATOM 930 C CA . GLU A 1 113 ? 14.234 -4.383 -16.797 1 90.38 113 GLU A CA 1
ATOM 931 C C . GLU A 1 113 ? 14.273 -5.812 -16.266 1 90.38 113 GLU A C 1
ATOM 933 O O . GLU A 1 113 ? 14.188 -6.039 -15.062 1 90.38 113 GLU A O 1
ATOM 938 N N . LEU A 1 114 ? 14.43 -6.742 -17.172 1 91.75 114 LEU A N 1
ATOM 939 C CA . LEU A 1 114 ? 14.453 -8.148 -16.797 1 91.75 114 LEU A CA 1
ATOM 940 C C . LEU A 1 114 ? 15.711 -8.477 -16 1 91.75 114 LEU A C 1
ATOM 942 O O . LEU A 1 114 ? 15.656 -9.219 -15.016 1 91.75 114 LEU A O 1
ATOM 946 N N . GLN A 1 115 ? 16.766 -7.879 -16.422 1 90.81 115 GLN A N 1
ATOM 947 C CA . GLN A 1 115 ? 18.016 -8.086 -15.703 1 90.81 115 GLN A CA 1
ATOM 948 C C . GLN A 1 115 ? 17.953 -7.52 -14.289 1 90.81 115 GLN A C 1
ATOM 950 O O . GLN A 1 115 ? 18.469 -8.125 -13.344 1 90.81 115 GLN A O 1
ATOM 955 N N . PHE A 1 116 ? 17.359 -6.375 -14.188 1 90.75 116 PHE A N 1
ATOM 956 C CA . PHE A 1 116 ? 17.188 -5.773 -12.875 1 90.75 116 PHE A CA 1
ATOM 957 C C . PHE A 1 116 ? 16.406 -6.707 -11.945 1 90.75 116 PHE A C 1
ATOM 959 O O . PHE A 1 116 ? 16.828 -6.945 -10.812 1 90.75 116 PHE A O 1
ATOM 966 N N . LEU A 1 117 ? 15.312 -7.277 -12.383 1 90.19 117 LEU A N 1
ATOM 967 C CA . LEU A 1 117 ? 14.461 -8.148 -11.586 1 90.19 117 LEU A CA 1
ATOM 968 C C . LEU A 1 117 ? 15.203 -9.43 -11.203 1 90.19 117 LEU A C 1
ATOM 970 O O . LEU A 1 117 ? 15.055 -9.93 -10.086 1 90.19 117 LEU A O 1
ATOM 974 N N . LYS A 1 118 ? 15.977 -9.922 -12.102 1 87.88 118 LYS A N 1
ATOM 975 C CA . LYS A 1 118 ? 16.734 -11.133 -11.828 1 87.88 118 LYS A CA 1
ATOM 976 C C . LYS A 1 118 ? 17.875 -10.867 -10.844 1 87.88 118 LYS A C 1
ATOM 978 O O . LYS A 1 118 ? 18.219 -11.727 -10.031 1 87.88 118 LYS A O 1
ATOM 983 N N . ASP A 1 119 ? 18.438 -9.656 -10.93 1 84.5 119 ASP A N 1
ATOM 984 C CA . ASP A 1 119 ? 19.5 -9.281 -10.008 1 84.5 119 ASP A CA 1
ATOM 985 C C . ASP A 1 119 ? 18.984 -9.172 -8.578 1 84.5 119 ASP A C 1
ATOM 987 O O . ASP A 1 119 ? 19.656 -9.586 -7.629 1 84.5 119 ASP A O 1
ATOM 991 N N . VAL A 1 120 ? 17.891 -8.609 -8.453 1 77.56 120 VAL A N 1
ATOM 992 C CA . VAL A 1 120 ? 17.297 -8.461 -7.129 1 77.56 120 VAL A CA 1
ATOM 993 C C . VAL A 1 120 ? 16.922 -9.828 -6.57 1 77.56 120 VAL A C 1
ATOM 995 O O . VAL A 1 120 ? 17.031 -10.062 -5.363 1 77.56 120 VAL A O 1
ATOM 998 N N . GLU A 1 121 ? 16.438 -10.656 -7.398 1 70.69 121 GLU A N 1
ATOM 999 C CA . GLU A 1 121 ? 16.125 -12.031 -7.016 1 70.69 121 GLU A CA 1
ATOM 1000 C C . GLU A 1 121 ? 17.312 -12.703 -6.336 1 70.69 121 GLU A C 1
ATOM 1002 O O . GLU A 1 121 ? 17.141 -13.484 -5.398 1 70.69 121 GLU A O 1
ATOM 1007 N N . ARG A 1 122 ? 18.453 -12.32 -6.738 1 68.06 122 ARG A N 1
ATOM 1008 C CA . ARG A 1 122 ? 19.672 -12.953 -6.266 1 68.06 122 ARG A CA 1
ATOM 1009 C C . ARG A 1 122 ? 20.188 -12.281 -4.996 1 68.06 122 ARG A C 1
ATOM 1011 O O . ARG A 1 122 ? 20.953 -12.875 -4.242 1 68.06 122 ARG A O 1
ATOM 1018 N N . LYS A 1 123 ? 19.75 -11.133 -4.797 1 70.19 123 LYS A N 1
ATOM 1019 C CA . LYS A 1 123 ? 20.219 -10.352 -3.658 1 70.19 123 LYS A CA 1
ATOM 1020 C C . LYS A 1 123 ? 19.234 -10.406 -2.502 1 70.19 123 LYS A C 1
ATOM 1022 O O . LYS A 1 123 ? 18.344 -11.266 -2.475 1 70.19 123 LYS A O 1
ATOM 1027 N N . ASN A 1 124 ? 19.359 -9.539 -1.562 1 72.38 124 ASN A N 1
ATOM 1028 C CA . ASN A 1 124 ? 18.531 -9.477 -0.358 1 72.38 124 ASN A CA 1
ATOM 1029 C C . ASN A 1 124 ? 17.094 -9.062 -0.677 1 72.38 124 ASN A C 1
ATOM 1031 O O . ASN A 1 124 ? 16.859 -7.961 -1.171 1 72.38 124 ASN A O 1
ATOM 1035 N N . HIS A 1 125 ? 16.281 -10.086 -0.758 1 84.75 125 HIS A N 1
ATOM 1036 C CA . HIS A 1 125 ? 14.867 -9.859 -0.982 1 84.75 125 HIS A CA 1
ATOM 1037 C C . HIS A 1 125 ? 14.031 -10.414 0.166 1 84.75 125 HIS A C 1
ATOM 1039 O O . HIS A 1 125 ? 14.461 -11.336 0.861 1 84.75 125 HIS A O 1
ATOM 1045 N N . LEU A 1 126 ? 12.945 -9.836 0.392 1 91.31 126 LEU A N 1
ATOM 1046 C CA . LEU A 1 126 ? 12.055 -10.227 1.478 1 91.31 126 LEU A CA 1
ATOM 1047 C C . LEU A 1 126 ? 11.234 -11.445 1.085 1 91.31 126 LEU A C 1
ATOM 1049 O O . LEU A 1 126 ? 10.938 -12.305 1.926 1 91.31 126 LEU A O 1
ATOM 1053 N N . ILE A 1 127 ? 10.867 -11.492 -0.206 1 95.06 127 ILE A N 1
ATOM 1054 C CA . ILE A 1 127 ? 10.062 -12.594 -0.728 1 95.06 127 ILE A CA 1
ATOM 1055 C C . ILE A 1 127 ? 10.633 -13.055 -2.066 1 95.06 127 ILE A C 1
ATOM 1057 O O . ILE A 1 127 ? 11.578 -12.469 -2.584 1 95.06 127 ILE A O 1
ATOM 1061 N N . ASP A 1 128 ? 10.102 -14.078 -2.57 1 94.81 128 ASP A N 1
ATOM 1062 C CA . ASP A 1 128 ? 10.602 -14.609 -3.834 1 94.81 128 ASP A CA 1
ATOM 1063 C C . ASP A 1 128 ? 10.031 -13.836 -5.02 1 94.81 128 ASP A C 1
ATOM 1065 O O . ASP A 1 128 ? 8.828 -13.555 -5.066 1 94.81 128 ASP A O 1
ATOM 1069 N N . HIS A 1 129 ? 10.938 -13.477 -5.895 1 94.69 129 HIS A N 1
ATOM 1070 C CA . HIS A 1 129 ? 10.562 -12.727 -7.09 1 94.69 129 HIS A CA 1
ATOM 1071 C C . HIS A 1 129 ? 10.828 -13.531 -8.352 1 94.69 129 HIS A C 1
ATOM 1073 O O . HIS A 1 129 ? 11.875 -14.156 -8.492 1 94.69 129 HIS A O 1
ATOM 1079 N N . CYS A 1 130 ? 9.867 -13.547 -9.219 1 94.81 130 CYS A N 1
ATOM 1080 C CA . CYS A 1 130 ? 9.961 -14.219 -10.516 1 94.81 130 CYS A CA 1
ATOM 1081 C C . CYS A 1 130 ? 9.5 -13.289 -11.641 1 94.81 130 CYS A C 1
ATOM 1083 O O . CYS A 1 130 ? 8.906 -12.242 -11.383 1 94.81 130 CYS A O 1
ATOM 1085 N N . VAL A 1 131 ? 9.836 -13.68 -12.836 1 95.19 131 VAL A N 1
ATOM 1086 C CA . VAL A 1 131 ? 9.5 -12.867 -13.992 1 95.19 131 VAL A CA 1
ATOM 1087 C C . VAL A 1 131 ? 8.477 -13.602 -14.859 1 95.19 131 VAL A C 1
ATOM 1089 O O . VAL A 1 131 ? 8.68 -14.766 -15.219 1 95.19 131 VAL A O 1
ATOM 1092 N N . HIS A 1 132 ? 7.379 -12.961 -15.109 1 96.06 132 HIS A N 1
ATOM 1093 C CA . HIS A 1 132 ? 6.324 -13.43 -16 1 96.06 132 HIS A CA 1
ATOM 1094 C C . HIS A 1 132 ? 6.273 -12.602 -17.281 1 96.06 132 HIS A C 1
ATOM 1096 O O . HIS A 1 132 ? 5.969 -11.406 -17.234 1 96.06 132 HIS A O 1
ATOM 1102 N N . LEU A 1 133 ? 6.578 -13.258 -18.406 1 92.69 133 LEU A N 1
ATOM 1103 C CA . LEU A 1 133 ? 6.598 -12.555 -19.688 1 92.69 133 LEU A CA 1
ATOM 1104 C C . LEU A 1 133 ? 5.332 -12.852 -20.484 1 92.69 133 LEU A C 1
ATOM 1106 O O . LEU A 1 133 ? 5.016 -14.008 -20.75 1 92.69 133 LEU A O 1
ATOM 1110 N N . LYS A 1 134 ? 4.648 -11.812 -20.828 1 90 134 LYS A N 1
ATOM 1111 C CA . LYS A 1 134 ? 3.471 -11.906 -21.672 1 90 134 LYS A CA 1
ATOM 1112 C C . LYS A 1 134 ? 3.758 -11.344 -23.062 1 90 134 LYS A C 1
ATOM 1114 O O . LYS A 1 134 ? 4.387 -10.297 -23.203 1 90 134 LYS A O 1
ATOM 1119 N N . PHE A 1 135 ? 3.41 -12.102 -24.062 1 83.94 135 PHE A N 1
ATOM 1120 C CA . PHE A 1 135 ? 3.646 -11.602 -25.406 1 83.94 135 PHE A CA 1
ATOM 1121 C C . PHE A 1 135 ? 2.641 -12.188 -26.391 1 83.94 135 PHE A C 1
ATOM 1123 O O . PHE A 1 135 ? 2.008 -13.203 -26.109 1 83.94 135 PHE A O 1
ATOM 1130 N N . GLN A 1 136 ? 2.52 -11.477 -27.5 1 77.5 136 GLN A N 1
ATOM 1131 C CA . GLN A 1 136 ? 1.574 -11.891 -28.531 1 77.5 136 GLN A CA 1
ATOM 1132 C C . GLN A 1 136 ? 2.264 -12.727 -29.609 1 77.5 136 GLN A C 1
ATOM 1134 O O . GLN A 1 136 ? 3.387 -12.422 -30.016 1 77.5 136 GLN A O 1
ATOM 1139 N N . LEU A 1 137 ? 1.768 -13.906 -29.984 1 63.72 137 LEU A N 1
ATOM 1140 C CA . LEU A 1 137 ? 2.324 -14.836 -30.969 1 63.72 137 LEU A CA 1
ATOM 1141 C C . LEU A 1 137 ? 2.496 -14.164 -32.312 1 63.72 137 LEU A C 1
ATOM 1143 O O . LEU A 1 137 ? 3.424 -14.484 -33.062 1 63.72 137 LEU A O 1
ATOM 1147 N N . GLY A 1 138 ? 1.792 -13.117 -32.656 1 57.53 138 GLY A N 1
ATOM 1148 C CA . GLY A 1 138 ? 1.843 -12.5 -33.969 1 57.53 138 GLY A CA 1
ATOM 1149 C C . GLY A 1 138 ? 2.842 -11.367 -34.062 1 57.53 138 GLY A C 1
ATOM 1150 O O . GLY A 1 138 ? 3.08 -10.828 -35.125 1 57.53 138 GLY A O 1
ATOM 1151 N N . SER A 1 139 ? 3.365 -11.141 -32.938 1 54.59 139 SER A N 1
ATOM 1152 C CA . SER A 1 139 ? 4.344 -10.062 -33.062 1 54.59 139 SER A CA 1
ATOM 1153 C C . SER A 1 139 ? 5.699 -10.586 -33.5 1 54.59 139 SER A C 1
ATOM 1155 O O . SER A 1 139 ? 6.566 -10.883 -32.688 1 54.59 139 SER A O 1
ATOM 1157 N N . VAL A 1 140 ? 5.77 -11.039 -34.812 1 52.88 140 VAL A N 1
ATOM 1158 C CA . VAL A 1 140 ? 6.934 -11.641 -35.438 1 52.88 140 VAL A CA 1
ATOM 1159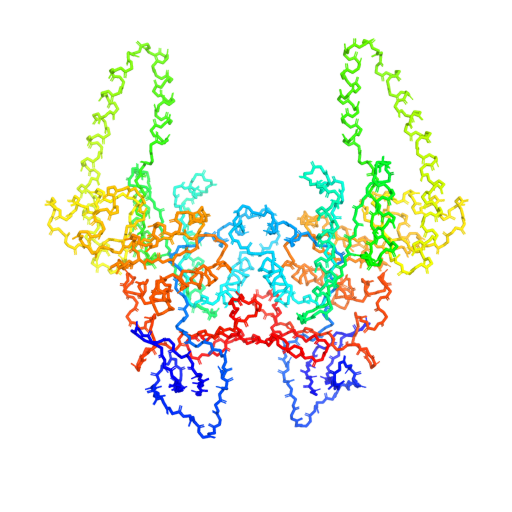 C C . VAL A 1 140 ? 8.172 -10.797 -35.156 1 52.88 140 VAL A C 1
ATOM 1161 O O . VAL A 1 140 ? 9.266 -11.336 -34.969 1 52.88 140 VAL A O 1
ATOM 1164 N N . GLN A 1 141 ? 7.934 -9.578 -34.906 1 59.31 141 GLN A N 1
ATOM 1165 C CA . GLN A 1 141 ? 9.086 -8.68 -34.875 1 59.31 141 GLN A CA 1
ATOM 1166 C C . GLN A 1 141 ? 9.914 -8.906 -33.594 1 59.31 141 GLN A C 1
ATOM 1168 O O . GLN A 1 141 ? 11.133 -8.703 -33.594 1 59.31 141 GLN A O 1
ATOM 1173 N N . HIS A 1 142 ? 9.281 -9.555 -32.625 1 70.75 142 HIS A N 1
ATOM 1174 C CA . HIS A 1 142 ? 10.086 -9.594 -31.422 1 70.75 142 HIS A CA 1
ATOM 1175 C C . HIS A 1 142 ? 10.266 -11.031 -30.938 1 70.75 142 HIS A C 1
ATOM 1177 O O . HIS A 1 142 ? 10.688 -11.25 -29.797 1 70.75 142 HIS A O 1
ATOM 1183 N N . ILE A 1 143 ? 9.992 -11.945 -31.766 1 70.62 143 ILE A N 1
ATOM 1184 C CA . ILE A 1 143 ? 10.008 -13.336 -31.328 1 70.62 143 ILE A CA 1
ATOM 1185 C C . ILE A 1 143 ? 11.445 -13.773 -31.031 1 70.62 143 ILE A C 1
ATOM 1187 O O . ILE A 1 143 ? 11.695 -14.484 -30.062 1 70.62 143 ILE A O 1
ATOM 1191 N N . ASP A 1 144 ? 12.32 -13.336 -31.906 1 75.31 144 ASP A N 1
ATOM 1192 C CA . ASP A 1 144 ? 13.719 -13.695 -31.672 1 75.31 144 ASP A CA 1
ATOM 1193 C C . ASP A 1 144 ? 14.227 -13.117 -30.359 1 75.31 144 ASP A C 1
ATOM 1195 O O . ASP A 1 144 ? 14.961 -13.789 -29.625 1 75.31 144 ASP A O 1
ATOM 1199 N N . PHE A 1 145 ? 13.82 -11.953 -30.125 1 82.62 145 PHE A N 1
ATOM 1200 C CA . PHE A 1 145 ? 14.203 -11.297 -28.875 1 82.62 145 PHE A CA 1
ATOM 1201 C C . PHE A 1 145 ? 13.625 -12.031 -27.672 1 82.62 145 PHE A C 1
ATOM 1203 O O . PHE A 1 145 ? 14.328 -12.273 -26.688 1 82.62 145 PHE A O 1
ATOM 1210 N N . ILE A 1 146 ? 12.445 -12.422 -27.766 1 80.56 146 ILE A N 1
ATOM 1211 C CA . ILE A 1 146 ? 11.766 -13.133 -26.688 1 80.56 146 ILE A CA 1
ATOM 1212 C C . ILE A 1 146 ? 12.484 -14.4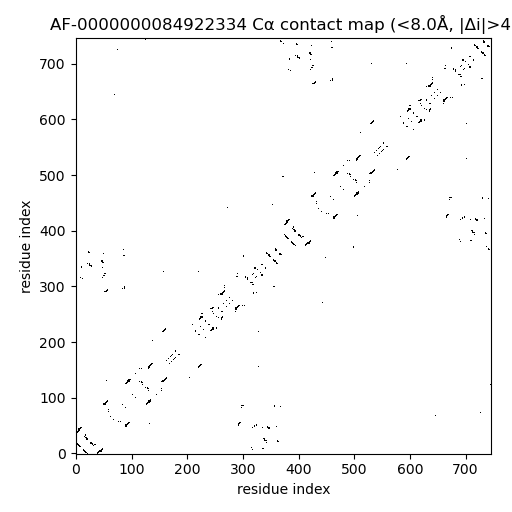53 -26.422 1 80.56 146 ILE A C 1
ATOM 1214 O O . ILE A 1 146 ? 12.703 -14.82 -25.266 1 80.56 146 ILE A O 1
ATOM 1218 N N . TRP A 1 147 ? 12.883 -15.062 -27.484 1 79.25 147 TRP A N 1
ATOM 1219 C CA . TRP A 1 147 ? 13.594 -16.328 -27.344 1 79.25 147 TRP A CA 1
ATOM 1220 C C . TRP A 1 147 ? 14.953 -16.125 -26.688 1 79.25 147 TRP A C 1
ATOM 1222 O O . TRP A 1 147 ? 15.43 -16.969 -25.938 1 79.25 147 TRP A O 1
ATOM 1232 N N . GLU A 1 148 ? 15.531 -15.055 -27.031 1 83.94 148 GLU A N 1
ATOM 1233 C CA . GLU A 1 148 ? 16.797 -14.711 -26.391 1 83.94 148 GLU A CA 1
ATOM 1234 C C . GLU A 1 148 ? 16.625 -14.523 -24.891 1 83.94 148 GLU A C 1
ATOM 1236 O O . GLU A 1 148 ? 17.484 -14.922 -24.094 1 83.94 148 GLU A O 1
ATOM 1241 N N . LEU A 1 149 ? 15.57 -13.938 -24.531 1 87.12 149 LEU A N 1
ATOM 1242 C CA . LEU A 1 149 ? 15.289 -13.727 -23.109 1 87.12 149 LEU A CA 1
ATOM 1243 C C . LEU A 1 149 ? 15.086 -15.055 -22.391 1 87.12 149 LEU A C 1
ATOM 1245 O O . LEU A 1 149 ? 15.539 -15.234 -21.266 1 87.12 149 LEU A O 1
ATOM 1249 N N . LEU A 1 150 ? 14.438 -15.961 -23.078 1 83.38 150 LEU A N 1
ATOM 1250 C CA . LEU A 1 150 ? 14.164 -17.281 -22.5 1 83.38 150 LEU A CA 1
ATOM 1251 C C . LEU A 1 150 ? 15.453 -18.078 -22.344 1 83.38 150 LEU A C 1
ATOM 1253 O O . LEU A 1 150 ? 15.68 -18.688 -21.297 1 83.38 150 LEU A O 1
ATOM 1257 N N . ASN A 1 151 ? 16.297 -17.938 -23.344 1 82.38 151 ASN A N 1
ATOM 1258 C CA . ASN A 1 151 ? 17.562 -18.656 -23.328 1 82.38 151 ASN A CA 1
ATOM 1259 C C . ASN A 1 151 ? 18.516 -18.078 -22.281 1 82.38 151 ASN A C 1
ATOM 1261 O O . ASN A 1 151 ? 19.391 -18.797 -21.766 1 82.38 151 ASN A O 1
ATOM 1265 N N . GLY A 1 152 ? 18.328 -16.812 -22.016 1 85.62 152 GLY A N 1
ATOM 1266 C CA . GLY A 1 152 ? 19.172 -16.156 -21.031 1 85.62 152 GLY A CA 1
ATOM 1267 C C . GLY A 1 152 ? 18.703 -16.391 -19.594 1 85.62 152 GLY A C 1
ATOM 1268 O O . GLY A 1 152 ? 19.219 -15.773 -18.672 1 85.62 152 GLY A O 1
ATOM 1269 N N . ASN A 1 153 ? 17.719 -17.234 -19.391 1 87 153 ASN A N 1
ATOM 1270 C CA . ASN A 1 153 ? 17.172 -17.562 -18.078 1 87 153 ASN A CA 1
ATOM 1271 C C . ASN A 1 153 ? 16.672 -16.312 -17.359 1 87 153 ASN A C 1
ATOM 1273 O O . ASN A 1 153 ? 16.906 -16.141 -16.156 1 87 153 ASN A O 1
ATOM 1277 N N . LEU A 1 154 ? 16.047 -15.438 -18.062 1 91.62 154 LEU A N 1
ATOM 1278 C CA . LEU A 1 154 ? 15.531 -14.188 -17.5 1 91.62 154 LEU A CA 1
ATOM 1279 C C . LEU A 1 154 ? 14.031 -14.281 -17.281 1 91.62 154 LEU A C 1
ATOM 1281 O O . LEU A 1 154 ? 13.43 -13.367 -16.703 1 91.62 154 LEU A O 1
ATOM 1285 N N . VAL A 1 155 ? 13.453 -15.367 -17.672 1 92.69 155 VAL A N 1
ATOM 1286 C CA . VAL A 1 155 ? 12 -15.5 -17.609 1 92.69 155 VAL A CA 1
ATOM 1287 C C . VAL A 1 155 ? 11.633 -16.781 -16.859 1 92.69 155 VAL A C 1
ATOM 1289 O O . VAL A 1 155 ? 12.234 -17.828 -17.094 1 92.69 155 VAL A O 1
ATOM 1292 N N . ASP A 1 156 ? 10.633 -16.688 -16.016 1 93.69 156 ASP A N 1
ATOM 1293 C CA . ASP A 1 156 ? 10.258 -17.828 -15.18 1 93.69 156 ASP A CA 1
ATOM 1294 C C . ASP A 1 156 ? 8.906 -18.391 -15.609 1 93.69 156 ASP A C 1
ATOM 1296 O O . ASP A 1 156 ? 8.539 -19.5 -15.227 1 93.69 156 ASP A O 1
ATOM 1300 N N . MET A 1 157 ? 8.148 -17.625 -16.359 1 94.94 157 MET A N 1
ATOM 1301 C CA . MET A 1 157 ? 6.836 -18 -16.875 1 94.94 157 MET A CA 1
ATOM 1302 C C . MET A 1 157 ? 6.492 -17.203 -18.125 1 94.94 157 MET A C 1
ATOM 1304 O O . MET A 1 157 ? 6.902 -16.047 -18.25 1 94.94 157 MET A O 1
ATOM 1308 N N . ILE A 1 158 ? 5.738 -17.844 -19.016 1 91 158 ILE A N 1
ATOM 1309 C CA . ILE A 1 158 ? 5.344 -17.109 -20.219 1 91 158 ILE A CA 1
ATOM 1310 C C . ILE A 1 158 ? 3.838 -17.234 -20.438 1 91 158 ILE A C 1
ATOM 1312 O O . ILE A 1 158 ? 3.24 -18.266 -20.094 1 91 158 ILE A O 1
ATOM 1316 N N . THR A 1 159 ? 3.234 -16.188 -20.906 1 90.56 159 THR A N 1
ATOM 1317 C CA . THR A 1 159 ? 1.841 -16.203 -21.328 1 90.56 159 THR A CA 1
ATOM 1318 C C . THR A 1 159 ? 1.721 -15.734 -22.781 1 90.56 159 THR A C 1
ATOM 1320 O O . THR A 1 159 ? 2.162 -14.633 -23.125 1 90.56 159 THR A O 1
ATOM 1323 N N . TYR A 1 160 ? 1.106 -16.578 -23.562 1 84.06 160 TYR A N 1
ATOM 1324 C CA . TYR A 1 160 ? 0.803 -16.234 -24.953 1 84.06 160 TYR A CA 1
ATOM 1325 C C . TYR A 1 160 ? -0.569 -15.57 -25.062 1 84.06 160 TYR A C 1
ATOM 1327 O O . TYR A 1 160 ? -1.571 -16.141 -24.625 1 84.06 160 TYR A O 1
ATOM 1335 N N . VAL A 1 161 ? -0.546 -14.359 -25.531 1 81 161 VAL A N 1
ATOM 1336 C CA . VAL A 1 161 ? -1.8 -13.633 -25.688 1 81 161 VAL A CA 1
ATOM 1337 C C . VAL A 1 161 ? -2.238 -13.68 -27.156 1 81 161 VAL A C 1
ATOM 1339 O O . VAL A 1 161 ? -1.429 -13.453 -28.062 1 81 161 VAL A O 1
ATOM 1342 N N . SER A 1 162 ? -3.457 -14.203 -27.281 1 68.25 162 SER A N 1
ATOM 1343 C CA . SER A 1 162 ? -3.969 -14.25 -28.656 1 68.25 162 SER A CA 1
ATOM 1344 C C . SER A 1 162 ? -4.43 -12.867 -29.109 1 68.25 162 SER A C 1
ATOM 1346 O O . SER A 1 162 ? -4.73 -12 -28.297 1 68.25 162 SER A O 1
ATOM 1348 N N . GLN A 1 163 ? -4.211 -12.398 -30.188 1 54.19 163 GLN A N 1
ATOM 1349 C CA . GLN A 1 163 ? -4.641 -11.133 -30.766 1 54.19 163 GLN A CA 1
ATOM 1350 C C . GLN A 1 163 ? -6.137 -10.914 -30.562 1 54.19 163 GLN A C 1
ATOM 1352 O O . GLN A 1 163 ? -6.941 -11.82 -30.828 1 54.19 163 GLN A O 1
ATOM 1357 N N . ASN A 1 164 ? -6.555 -10.172 -29.578 1 46.03 164 ASN A N 1
ATOM 1358 C CA . ASN A 1 164 ? -7.953 -9.805 -29.391 1 46.03 164 ASN A CA 1
ATOM 1359 C C . ASN A 1 164 ? -8.602 -9.391 -30.719 1 46.03 164 ASN A C 1
ATOM 1361 O O . ASN A 1 164 ? -7.906 -9.008 -31.656 1 46.03 164 ASN A O 1
ATOM 1365 N N . GLY A 1 165 ? -9.852 -9.461 -30.75 1 39.44 165 GLY A N 1
ATOM 1366 C CA . GLY A 1 165 ? -10.695 -8.883 -31.781 1 39.44 165 GLY A CA 1
ATOM 1367 C C . GLY A 1 165 ? -10.383 -7.426 -32.062 1 39.44 165 GLY A C 1
ATOM 1368 O O . GLY A 1 165 ? -10.781 -6.891 -33.094 1 39.44 165 GLY A O 1
ATOM 1369 N N . GLN A 1 166 ? -10.016 -6.578 -31.219 1 36.69 166 GLN A N 1
ATOM 1370 C CA . GLN A 1 166 ? -9.852 -5.156 -31.5 1 36.69 166 GLN A CA 1
ATOM 1371 C C . GLN A 1 166 ? -8.625 -4.902 -32.375 1 36.69 166 GLN A C 1
ATOM 1373 O O . GLN A 1 166 ? -8.539 -3.887 -33.062 1 36.69 166 GLN A O 1
ATOM 1378 N N . GLU A 1 167 ? -7.613 -5.5 -32.219 1 39.88 167 GLU A N 1
ATOM 1379 C CA . GLU A 1 167 ? -6.613 -5.445 -33.281 1 39.88 167 GLU A CA 1
ATOM 1380 C C . GLU A 1 167 ? -7.168 -5.988 -34.594 1 39.88 167 GLU A C 1
ATOM 1382 O O . GLU A 1 167 ? -6.742 -5.578 -35.688 1 39.88 167 GLU A O 1
ATOM 1387 N N . ARG A 1 168 ? -8.07 -6.805 -34.5 1 38.72 168 ARG A N 1
ATOM 1388 C CA . ARG A 1 168 ? -9.047 -7.016 -35.531 1 38.72 168 ARG A CA 1
ATOM 1389 C C . ARG A 1 168 ? -9.789 -5.723 -35.875 1 38.72 168 ARG A C 1
ATOM 1391 O O . ARG A 1 168 ? -10.148 -5.488 -37.031 1 38.72 168 ARG A O 1
ATOM 1398 N N . TYR A 1 169 ? -9.891 -4.977 -34.875 1 35.31 169 TYR A N 1
ATOM 1399 C CA . TYR A 1 169 ? -10.562 -3.691 -35.062 1 35.31 169 TYR A CA 1
ATOM 1400 C C . TYR A 1 169 ? -9.641 -2.693 -35.75 1 35.31 169 TYR A C 1
ATOM 1402 O O . TYR A 1 169 ? -10.078 -1.921 -36.594 1 35.31 169 TYR A O 1
ATOM 1410 N N . ARG A 1 170 ? -8.492 -2.629 -35.438 1 38.38 170 ARG A N 1
ATOM 1411 C CA . ARG A 1 170 ? -7.586 -1.814 -36.219 1 38.38 170 ARG A CA 1
ATOM 1412 C C . ARG A 1 170 ? -7.465 -2.361 -37.656 1 38.38 170 ARG A C 1
ATOM 1414 O O . ARG A 1 170 ? -7.348 -1.595 -38.594 1 38.38 170 ARG A O 1
ATOM 1421 N N . ASP A 1 171 ? -7.438 -3.557 -37.562 1 39.44 171 ASP A N 1
ATOM 1422 C CA . ASP A 1 171 ? -7.566 -4.176 -38.906 1 39.44 171 ASP A CA 1
ATOM 1423 C C . ASP A 1 171 ? -8.906 -3.82 -39.531 1 39.44 171 ASP A C 1
ATOM 1425 O O . ASP A 1 171 ? -8.969 -3.584 -40.75 1 39.44 171 ASP A O 1
ATOM 1429 N N . LYS A 1 172 ? -9.75 -3.811 -38.688 1 39.84 172 LYS A N 1
ATOM 1430 C CA . LYS A 1 172 ? -11.023 -3.307 -39.188 1 39.84 172 LYS A CA 1
ATOM 1431 C C . LYS A 1 172 ? -10.914 -1.839 -39.594 1 39.84 172 LYS A C 1
ATOM 1433 O O . LYS A 1 172 ? -11.422 -1.437 -40.656 1 39.84 172 LYS A O 1
ATOM 1438 N N . TYR A 1 173 ? -10.336 -1.073 -38.688 1 42.41 173 TYR A N 1
ATOM 1439 C CA . TYR A 1 173 ? -10.125 0.302 -39.125 1 42.41 173 TYR A CA 1
ATOM 1440 C C . TYR A 1 173 ? -9.164 0.359 -40.312 1 42.41 173 TYR A C 1
ATOM 1442 O O . TYR A 1 173 ? -9.375 1.132 -41.25 1 42.41 173 TYR A O 1
ATOM 1450 N N . PHE A 1 174 ? -8.164 -0.366 -40.25 1 42 174 PHE A N 1
ATOM 1451 C CA . PHE A 1 174 ? -7.316 -0.446 -41.438 1 42 174 PHE A CA 1
ATOM 1452 C C . PHE A 1 174 ? -8.094 -1.005 -42.625 1 42 174 PHE A C 1
ATOM 1454 O O . PHE A 1 174 ? -8.008 -0.477 -43.719 1 42 174 PHE A O 1
ATOM 1461 N N . PHE A 1 175 ? -8.883 -1.919 -42.312 1 44.81 175 PHE A N 1
ATOM 1462 C CA . PHE A 1 175 ? -9.695 -2.463 -43.406 1 44.81 175 PHE A CA 1
ATOM 1463 C C . PHE A 1 175 ? -10.844 -1.522 -43.75 1 44.81 175 PHE A C 1
ATOM 1465 O O . PHE A 1 175 ? -11.211 -1.374 -44.906 1 44.81 175 PHE A O 1
ATOM 1472 N N . GLN A 1 176 ? -11.305 -0.934 -42.688 1 50.59 176 GLN A N 1
ATOM 1473 C CA . GLN A 1 176 ? -12.242 0.132 -43.031 1 50.59 176 GLN A CA 1
ATOM 1474 C C . GLN A 1 176 ? -11.547 1.234 -43.844 1 50.59 176 GLN A C 1
ATOM 1476 O O . GLN A 1 176 ? -12.109 1.753 -44.812 1 50.59 176 GLN A O 1
ATOM 1481 N N . TYR A 1 177 ? -10.383 1.498 -43.5 1 48.25 177 TYR A N 1
ATOM 1482 C CA . TYR A 1 177 ? -9.586 2.436 -44.281 1 48.25 177 TYR A CA 1
ATOM 1483 C C . TYR A 1 177 ? -9.32 1.892 -45.688 1 48.25 177 TYR A C 1
ATOM 1485 O O . TYR A 1 177 ? -9.484 2.605 -46.688 1 48.25 177 TYR A O 1
ATOM 1493 N N . ILE A 1 178 ? -8.906 0.667 -45.75 1 47.97 178 ILE A N 1
ATOM 1494 C CA . ILE A 1 178 ? -8.695 0.036 -47.031 1 47.97 178 ILE A CA 1
ATOM 1495 C C . ILE A 1 178 ? -10.016 -0.053 -47.781 1 47.97 178 ILE A C 1
ATOM 1497 O O . ILE A 1 178 ? -10.07 0.213 -49 1 47.97 178 ILE A O 1
ATOM 1501 N N . LYS A 1 179 ? -11.031 -0.466 -47 1 50.78 179 LYS A N 1
ATOM 1502 C CA . LYS A 1 179 ? -12.375 -0.481 -47.562 1 50.78 179 LYS A CA 1
ATOM 1503 C C . LYS A 1 179 ? -12.758 0.889 -48.094 1 50.78 179 LYS A C 1
ATOM 1505 O O . LYS A 1 179 ? -13.266 0.994 -49.219 1 50.78 179 LYS A O 1
ATOM 1510 N N . ASP A 1 180 ? -12.523 1.788 -47.25 1 52.75 180 ASP A N 1
ATOM 1511 C CA . ASP A 1 180 ? -12.883 3.141 -47.688 1 52.75 180 ASP A CA 1
ATOM 1512 C C . ASP A 1 180 ? -11.984 3.631 -48.812 1 52.75 180 ASP A C 1
ATOM 1514 O O . ASP A 1 180 ? -12.453 4.277 -49.75 1 52.75 180 ASP A O 1
ATOM 1518 N N . LYS A 1 181 ? -10.805 3.205 -48.688 1 51.91 181 LYS A N 1
ATOM 1519 C CA . LYS A 1 181 ? -9.859 3.713 -49.688 1 51.91 181 LYS A CA 1
ATOM 1520 C C . LYS A 1 181 ? -9.969 2.939 -51 1 51.91 181 LYS A C 1
ATOM 1522 O O . LYS A 1 181 ? -9.875 3.521 -52.062 1 51.91 181 LYS A O 1
ATOM 1527 N N . PHE A 1 182 ? -10.18 1.689 -50.906 1 55.38 182 PHE A N 1
ATOM 1528 C CA . PHE A 1 182 ? -10.148 0.893 -52.125 1 55.38 182 PHE A CA 1
ATOM 1529 C C . PHE A 1 182 ? -11.539 0.37 -52.469 1 55.38 182 PHE A C 1
ATOM 1531 O O . PHE A 1 182 ? -11.711 -0.38 -53.438 1 55.38 182 PHE A O 1
ATOM 1538 N N . GLN A 1 183 ? -12.57 0.872 -51.812 1 55.09 183 GLN A N 1
ATOM 1539 C CA . GLN A 1 183 ? -13.969 0.584 -52.094 1 55.09 183 GLN A CA 1
ATOM 1540 C C . GLN A 1 183 ? -14.227 -0.919 -52.156 1 55.09 183 GLN A C 1
ATOM 1542 O O . GLN A 1 183 ? -14.875 -1.407 -53.094 1 55.09 183 GLN A O 1
ATOM 1547 N N . ILE A 1 184 ? -13.523 -1.645 -51.469 1 55.59 184 ILE A N 1
ATOM 1548 C CA . ILE A 1 184 ? -13.719 -3.09 -51.5 1 55.59 184 ILE A CA 1
ATOM 1549 C C . ILE A 1 184 ? -14.859 -3.471 -50.562 1 55.59 184 ILE A C 1
ATOM 1551 O O . ILE A 1 184 ? -15.109 -2.787 -49.562 1 55.59 184 ILE A O 1
ATOM 1555 N N . SER A 1 185 ? -15.789 -4.395 -51.062 1 56.38 185 SER A N 1
ATOM 1556 C CA . SER A 1 185 ? -16.984 -4.816 -50.344 1 56.38 185 SER A CA 1
ATOM 1557 C C . SER A 1 185 ? -16.641 -5.422 -49 1 56.38 185 SER A C 1
ATOM 1559 O O . SER A 1 185 ? -15.523 -5.926 -48.812 1 56.38 185 SER A O 1
ATOM 1561 N N . ASP A 1 186 ? -17.453 -5.277 -47.906 1 56.75 186 ASP A N 1
ATOM 1562 C CA . ASP A 1 186 ? -17.312 -5.812 -46.562 1 56.75 186 ASP A CA 1
ATOM 1563 C C . ASP A 1 186 ? -17.031 -7.312 -46.594 1 56.75 186 ASP A C 1
ATOM 1565 O O . ASP A 1 186 ? -16.203 -7.812 -45.812 1 56.75 186 ASP A O 1
ATOM 1569 N N . SER A 1 187 ? -17.781 -7.934 -47.438 1 58.84 187 SER A N 1
ATOM 1570 C CA . SER A 1 187 ? -17.688 -9.383 -47.5 1 58.84 187 SER A CA 1
ATOM 1571 C C . SER A 1 187 ? -16.297 -9.828 -47.969 1 58.84 187 SER A C 1
ATOM 1573 O O . SER A 1 187 ? -15.742 -10.789 -47.438 1 58.84 187 SER A O 1
ATOM 1575 N N . PHE A 1 188 ? -15.867 -9.188 -48.906 1 56.19 188 PHE A N 1
ATOM 1576 C CA . PHE A 1 188 ? -14.57 -9.523 -49.469 1 56.19 188 PHE A CA 1
ATOM 1577 C C . PHE A 1 188 ? -13.453 -9.188 -48.5 1 56.19 188 PHE A C 1
ATOM 1579 O O . PHE A 1 188 ? -12.516 -9.977 -48.312 1 56.19 188 PHE A O 1
ATOM 1586 N N . THR A 1 189 ? -13.562 -8.172 -47.812 1 54.38 189 THR A N 1
ATOM 1587 C CA . THR A 1 189 ? -12.578 -7.758 -46.844 1 54.38 189 THR A CA 1
ATOM 1588 C C . THR A 1 189 ? -12.531 -8.75 -45.688 1 54.38 189 THR A C 1
ATOM 1590 O O . THR A 1 189 ? -11.445 -9.125 -45.219 1 54.38 189 THR A O 1
ATOM 1593 N N . TRP A 1 190 ? -13.648 -9.109 -45.375 1 56.31 190 TRP A N 1
ATOM 1594 C CA . TRP A 1 190 ? -13.734 -10.078 -44.281 1 56.31 190 TRP A CA 1
ATOM 1595 C C . TRP A 1 190 ? -13.133 -11.414 -44.688 1 56.31 190 TRP A C 1
ATOM 1597 O O . TRP A 1 190 ? -12.461 -12.07 -43.906 1 56.31 190 TRP A O 1
ATOM 1607 N N . ALA A 1 191 ? -13.383 -11.805 -45.875 1 59.06 191 ALA A N 1
ATOM 1608 C CA . ALA A 1 191 ? -12.844 -13.07 -46.375 1 59.06 191 ALA A CA 1
ATOM 1609 C C . ALA A 1 191 ? -11.32 -13.047 -46.438 1 59.06 191 ALA A C 1
ATOM 1611 O O . ALA A 1 191 ? -10.672 -14.031 -46.062 1 59.06 191 ALA A O 1
ATOM 1612 N N . ILE A 1 192 ? -10.82 -12.016 -46.812 1 53.5 192 ILE A N 1
ATOM 1613 C CA . ILE A 1 192 ? -9.367 -11.875 -46.875 1 53.5 192 ILE A CA 1
ATOM 1614 C C . ILE A 1 192 ? -8.789 -11.844 -45.469 1 53.5 192 ILE A C 1
ATOM 1616 O O . ILE A 1 192 ? -7.793 -12.516 -45.188 1 53.5 192 ILE A O 1
ATOM 1620 N N . LEU A 1 193 ? -9.469 -11.117 -44.719 1 53.59 193 LEU A N 1
ATOM 1621 C CA . LEU A 1 193 ? -9 -11.023 -43.344 1 53.59 193 LEU A CA 1
ATOM 1622 C C . LEU A 1 193 ? -9.047 -12.383 -42.656 1 53.59 193 LEU A C 1
ATOM 1624 O O . LEU A 1 193 ? -8.125 -12.742 -41.906 1 53.59 193 LEU A O 1
ATOM 1628 N N . ASN A 1 194 ? -10.062 -13.016 -43 1 52.59 194 ASN A N 1
ATOM 1629 C CA . ASN A 1 194 ? -10.211 -14.352 -42.438 1 52.59 194 ASN A CA 1
ATOM 1630 C C . ASN A 1 194 ? -9.141 -15.305 -42.969 1 52.59 194 ASN A C 1
ATOM 1632 O O . ASN A 1 194 ? -8.617 -16.141 -42.219 1 52.59 194 ASN A O 1
ATOM 1636 N N . ARG A 1 195 ? -8.938 -15.258 -44.219 1 50.56 195 ARG A N 1
ATOM 1637 C CA . ARG A 1 195 ? -7.926 -16.125 -44.844 1 50.56 195 ARG A CA 1
ATOM 1638 C C . ARG A 1 195 ? -6.535 -15.773 -44.312 1 50.56 195 ARG A C 1
ATOM 1640 O O . ARG A 1 195 ? -5.73 -16.672 -44.031 1 50.56 195 ARG A O 1
ATOM 1647 N N . ILE A 1 196 ? -6.273 -14.539 -44.25 1 50.81 196 ILE A N 1
ATOM 1648 C CA . ILE A 1 196 ? -4.984 -14.094 -43.719 1 50.81 196 ILE A CA 1
ATOM 1649 C C . ILE A 1 196 ? -4.836 -14.523 -42.281 1 50.81 196 ILE A C 1
ATOM 1651 O O . ILE A 1 196 ? -3.779 -15.016 -41.875 1 50.81 196 ILE A O 1
ATOM 1655 N N . GLU A 1 197 ? -5.875 -14.359 -41.625 1 51.16 197 GLU A N 1
ATOM 1656 C CA . GLU A 1 197 ? -5.887 -14.742 -40.219 1 51.16 197 GLU A CA 1
ATOM 1657 C C . GLU A 1 197 ? -5.672 -16.25 -40.062 1 51.16 197 GLU A C 1
ATOM 1659 O O . GLU A 1 197 ? -4.949 -16.688 -39.156 1 51.16 197 GLU A O 1
ATOM 1664 N N . LYS A 1 198 ? -6.34 -17.016 -40.938 1 52.03 198 LYS A N 1
ATOM 1665 C CA . LYS A 1 198 ? -6.23 -18.469 -40.906 1 52.03 198 LYS A CA 1
ATOM 1666 C C . LYS A 1 198 ? -4.809 -18.922 -41.25 1 52.03 198 LYS A C 1
ATOM 1668 O O . LYS A 1 198 ? -4.266 -19.812 -40.594 1 52.03 198 LYS A O 1
ATOM 1673 N N . GLN A 1 199 ? -4.352 -18.469 -42.312 1 50.25 199 GLN A N 1
ATOM 1674 C CA . GLN A 1 199 ? -3.016 -18.891 -42.719 1 50.25 199 GLN A CA 1
ATOM 1675 C C . GLN A 1 199 ? -1.963 -18.438 -41.719 1 50.25 199 GLN A C 1
ATOM 1677 O O . GLN A 1 199 ? -1.04 -19.188 -41.406 1 50.25 199 GLN A O 1
ATOM 1682 N N . ARG A 1 200 ? -2.088 -17.25 -41.344 1 51.06 200 ARG A N 1
ATOM 1683 C CA . ARG A 1 200 ? -1.182 -16.719 -40.344 1 51.06 200 ARG A CA 1
ATOM 1684 C C . ARG A 1 200 ? -1.32 -17.484 -39.031 1 51.06 200 ARG A C 1
ATOM 1686 O O . ARG A 1 200 ? -0.331 -17.719 -38.344 1 51.06 200 ARG A O 1
ATOM 1693 N N . GLY A 1 201 ? -2.467 -17.938 -38.875 1 53.34 201 GLY A N 1
ATOM 1694 C CA . GLY A 1 201 ? -2.791 -18.688 -37.688 1 53.34 201 GLY A CA 1
ATOM 1695 C C . GLY A 1 201 ? -2.127 -20.062 -37.625 1 53.34 201 GLY A C 1
ATOM 1696 O O . GLY A 1 201 ? -1.606 -20.469 -36.594 1 53.34 201 GLY A O 1
ATOM 1697 N N . GLN A 1 202 ? -2.223 -20.844 -38.812 1 52.41 202 GLN A N 1
ATOM 1698 C CA . GLN A 1 202 ? -1.654 -22.188 -38.844 1 52.41 202 GLN A CA 1
ATOM 1699 C C . GLN A 1 202 ? -0.139 -22.141 -38.656 1 52.41 202 GLN A C 1
ATOM 1701 O O . GLN A 1 202 ? 0.431 -22.953 -37.938 1 52.41 202 GLN A O 1
ATOM 1706 N N . ILE A 1 203 ? 0.551 -21.406 -39.5 1 50.28 203 ILE A N 1
ATOM 1707 C CA . ILE A 1 203 ? 2.004 -21.312 -39.406 1 50.28 203 ILE A CA 1
ATOM 1708 C C . ILE A 1 203 ? 2.418 -20.875 -38 1 50.28 203 ILE A C 1
ATOM 1710 O O . ILE A 1 203 ? 3.369 -21.422 -37.438 1 50.28 203 ILE A O 1
ATOM 1714 N N . LYS A 1 204 ? 1.572 -20.109 -37.469 1 61.34 204 LYS A N 1
ATOM 1715 C CA . LYS A 1 204 ? 1.834 -19.531 -36.156 1 61.34 204 LYS A CA 1
ATOM 1716 C C . LYS A 1 204 ? 1.69 -20.594 -35.062 1 61.34 204 LYS A C 1
ATOM 1718 O O . LYS A 1 204 ? 2.502 -20.641 -34.125 1 61.34 204 LYS A O 1
ATOM 1723 N N . LEU A 1 205 ? 0.951 -21.594 -35.562 1 65.06 205 LEU A N 1
ATOM 1724 C CA . LEU A 1 205 ? 0.719 -22.625 -34.531 1 65.06 205 LEU A CA 1
ATOM 1725 C C . LEU A 1 205 ? 1.859 -23.625 -34.5 1 65.06 205 LEU A C 1
ATOM 1727 O O . LEU A 1 205 ? 2.234 -24.125 -33.438 1 65.06 205 LEU A O 1
ATOM 1731 N N . GLU A 1 206 ? 2.348 -24.031 -35.719 1 66.56 206 GLU A N 1
ATOM 1732 C CA . GLU A 1 206 ? 3.461 -24.969 -35.781 1 66.56 206 GLU A CA 1
ATOM 1733 C C . GLU A 1 206 ? 4.703 -24.391 -35.094 1 66.56 206 GLU A C 1
ATOM 1735 O O . GLU A 1 206 ? 5.371 -25.078 -34.312 1 66.56 206 GLU A O 1
ATOM 1740 N N . GLU A 1 207 ? 4.965 -23.266 -35.438 1 68.31 207 GLU A N 1
ATOM 1741 C CA . GLU A 1 207 ? 6.105 -22.609 -34.812 1 68.31 207 GLU A CA 1
ATOM 1742 C C . GLU A 1 207 ? 5.918 -22.5 -33.312 1 68.31 207 GLU A C 1
ATOM 1744 O O . GLU A 1 207 ? 6.863 -22.719 -32.562 1 68.31 207 GLU A O 1
ATOM 1749 N N . LEU A 1 208 ? 4.762 -22.188 -33 1 72.94 208 LEU A N 1
ATOM 1750 C CA . LEU A 1 208 ? 4.445 -22.078 -31.578 1 72.94 208 LEU A CA 1
ATOM 1751 C C . LEU A 1 208 ? 4.629 -23.422 -30.875 1 72.94 208 LEU A C 1
ATOM 1753 O O . LEU A 1 208 ? 5.148 -23.469 -29.766 1 72.94 208 LEU A O 1
ATOM 1757 N N . SER A 1 209 ? 4.23 -24.438 -31.594 1 73.12 209 SER A N 1
ATOM 1758 C CA . SER A 1 209 ? 4.332 -25.766 -30.984 1 73.12 209 SER A CA 1
ATOM 1759 C C . SER A 1 209 ? 5.785 -26.141 -30.719 1 73.12 209 SER A C 1
ATOM 1761 O O . SER A 1 209 ? 6.098 -26.734 -29.688 1 73.12 209 SER A O 1
ATOM 1763 N N . LEU A 1 210 ? 6.605 -25.797 -31.656 1 71.94 210 LEU A N 1
ATOM 1764 C CA . LEU A 1 210 ? 8.023 -26.078 -31.469 1 71.94 210 LEU A CA 1
ATOM 1765 C C . LEU A 1 210 ? 8.586 -25.266 -30.312 1 71.94 210 LEU A C 1
ATOM 1767 O O . LEU A 1 210 ? 9.367 -25.781 -29.516 1 71.94 210 LEU A O 1
ATOM 1771 N N . ARG A 1 211 ? 8.203 -24.156 -30.25 1 74.69 211 ARG A N 1
ATOM 1772 C CA . ARG A 1 211 ? 8.68 -23.281 -29.188 1 74.69 211 ARG A CA 1
ATOM 1773 C C . ARG A 1 211 ? 8.148 -23.719 -27.828 1 74.69 211 ARG A C 1
ATOM 1775 O O . ARG A 1 211 ? 8.859 -23.656 -26.828 1 74.69 211 ARG A O 1
ATOM 1782 N N . LEU A 1 212 ? 6.98 -24.156 -27.859 1 77.88 212 LEU A N 1
ATOM 1783 C CA . LEU A 1 212 ? 6.371 -24.625 -26.625 1 77.88 212 LEU A CA 1
ATOM 1784 C C . LEU A 1 212 ? 7.082 -25.875 -26.109 1 77.88 212 LEU A C 1
ATOM 1786 O O . LEU A 1 212 ? 7.215 -26.062 -24.906 1 77.88 212 LEU A O 1
ATOM 1790 N N . LYS A 1 213 ? 7.484 -26.672 -27.031 1 76.44 213 LYS A N 1
ATOM 1791 C CA . LYS A 1 213 ? 8.25 -27.844 -26.641 1 76.44 213 LYS A CA 1
ATOM 1792 C C . LYS A 1 213 ? 9.547 -27.453 -25.938 1 76.44 213 LYS A C 1
ATOM 1794 O O . LYS A 1 213 ? 9.938 -28.078 -24.953 1 76.44 213 LYS A O 1
ATOM 1799 N N . TYR A 1 214 ? 10.125 -26.516 -26.531 1 75.75 214 TYR A N 1
ATOM 1800 C CA . TYR A 1 214 ? 11.359 -26.016 -25.922 1 75.75 214 TYR A CA 1
ATOM 1801 C C . TYR A 1 214 ? 11.102 -25.484 -24.516 1 75.75 214 TYR A C 1
ATOM 1803 O O . TYR A 1 214 ? 11.828 -25.797 -23.578 1 75.75 214 TYR A O 1
ATOM 1811 N N . VAL A 1 215 ? 10.141 -24.656 -24.375 1 81.81 215 VAL A N 1
ATOM 1812 C CA . VAL A 1 215 ? 9.812 -24.016 -23.109 1 81.81 215 VAL A CA 1
ATOM 1813 C C . VAL A 1 215 ? 9.438 -25.078 -22.078 1 81.81 215 VAL A C 1
ATOM 1815 O O . VAL A 1 215 ? 9.812 -24.984 -20.906 1 81.81 215 VAL A O 1
ATOM 1818 N N . TYR A 1 216 ? 8.758 -26.062 -22.531 1 80.31 216 TYR A N 1
ATOM 1819 C CA . TYR A 1 216 ? 8.375 -27.156 -21.656 1 80.31 216 TYR A CA 1
ATOM 1820 C C . TYR A 1 216 ? 9.602 -27.922 -21.172 1 80.31 216 TYR A C 1
ATOM 1822 O O . TYR A 1 216 ? 9.68 -28.312 -20.016 1 80.31 216 TYR A O 1
ATOM 1830 N N . GLY A 1 217 ? 10.492 -28.172 -22.094 1 79.38 217 GLY A N 1
ATOM 1831 C CA . GLY A 1 217 ? 11.734 -28.828 -21.734 1 79.38 217 GLY A CA 1
ATOM 1832 C C . GLY A 1 217 ? 12.539 -28.062 -20.703 1 79.38 217 GLY A C 1
ATOM 1833 O O . GLY A 1 217 ? 13.211 -28.656 -19.859 1 79.38 217 GLY A O 1
ATOM 1834 N N . ALA A 1 218 ? 12.445 -26.766 -20.797 1 81.62 218 ALA A N 1
ATOM 1835 C CA . ALA A 1 218 ? 13.156 -25.891 -19.875 1 81.62 218 ALA A CA 1
ATOM 1836 C C . ALA A 1 218 ? 12.383 -25.75 -18.562 1 81.62 218 ALA A C 1
ATOM 1838 O O . ALA A 1 218 ? 12.812 -25.031 -17.656 1 81.62 218 ALA A O 1
ATOM 1839 N N . LYS A 1 219 ? 11.18 -26.375 -18.438 1 86.38 219 LYS A N 1
ATOM 1840 C CA . LYS A 1 219 ? 10.328 -26.391 -17.25 1 86.38 219 LYS A CA 1
ATOM 1841 C C . LYS A 1 219 ? 9.789 -25 -16.938 1 86.38 219 LYS A C 1
ATOM 1843 O O . LYS A 1 219 ? 9.688 -24.609 -15.781 1 86.38 219 LYS A O 1
ATOM 1848 N N . ILE A 1 220 ? 9.648 -24.234 -17.953 1 90.56 220 ILE A N 1
ATOM 1849 C CA . ILE A 1 220 ? 9.023 -22.922 -17.812 1 90.56 220 ILE A CA 1
ATOM 1850 C C . ILE A 1 220 ? 7.516 -23.047 -18 1 90.56 220 ILE A C 1
ATOM 1852 O O . ILE A 1 220 ? 7.043 -23.5 -19.047 1 90.56 220 ILE A O 1
ATOM 1856 N N . PRO A 1 221 ? 6.781 -22.719 -16.984 1 93.25 221 PRO A N 1
ATOM 1857 C CA . PRO A 1 221 ? 5.324 -22.781 -17.109 1 93.25 221 PRO A CA 1
ATOM 1858 C C . PRO A 1 221 ? 4.793 -21.875 -18.219 1 93.25 221 PRO A C 1
ATOM 1860 O O . PRO A 1 221 ? 5.32 -20.781 -18.438 1 93.25 221 PRO A O 1
ATOM 1863 N N . VAL A 1 222 ? 3.699 -22.359 -18.859 1 90.38 222 VAL A N 1
ATOM 1864 C CA . VAL A 1 222 ? 3.133 -21.625 -20 1 90.38 222 VAL A CA 1
ATOM 1865 C C . VAL A 1 222 ? 1.646 -21.375 -19.766 1 90.38 222 VAL A C 1
ATOM 1867 O O . VAL A 1 222 ? 0.938 -22.25 -19.25 1 90.38 222 VAL A O 1
ATOM 1870 N N . ALA A 1 223 ? 1.264 -20.156 -20.062 1 91.62 223 ALA A N 1
ATOM 1871 C CA . ALA A 1 223 ? -0.151 -19.797 -20.016 1 91.62 223 ALA A CA 1
ATOM 1872 C C . ALA A 1 223 ? -0.596 -19.172 -21.344 1 91.62 223 ALA A C 1
ATOM 1874 O O . ALA A 1 223 ? 0.237 -18.766 -22.156 1 91.62 223 ALA A O 1
ATOM 1875 N N . THR A 1 224 ? -1.923 -19.219 -21.594 1 88.75 224 THR A N 1
ATOM 1876 C CA . THR A 1 224 ? -2.455 -18.562 -22.781 1 88.75 224 THR A CA 1
ATOM 1877 C C . THR A 1 224 ? -3.84 -17.984 -22.516 1 88.75 224 THR A C 1
ATOM 1879 O O . THR A 1 224 ? -4.574 -18.484 -21.656 1 88.75 224 THR A O 1
ATOM 1882 N N . THR A 1 225 ? -4.176 -16.938 -23.156 1 85.56 225 THR A N 1
ATOM 1883 C CA . THR A 1 225 ? -5.496 -16.328 -23.047 1 85.56 225 THR A CA 1
ATOM 1884 C C . THR A 1 225 ? -6.469 -16.969 -24.031 1 85.56 225 THR A C 1
ATOM 1886 O O . THR A 1 225 ? -7.668 -16.688 -24 1 85.56 225 THR A O 1
ATOM 1889 N N . ASP A 1 226 ? -5.996 -17.844 -24.906 1 82.81 226 ASP A N 1
ATOM 1890 C CA . ASP A 1 226 ? -6.793 -18.531 -25.922 1 82.81 226 ASP A CA 1
ATOM 1891 C C . ASP A 1 226 ? -6.785 -20.031 -25.703 1 82.81 226 ASP A C 1
ATOM 1893 O O . ASP A 1 226 ? -5.824 -20.719 -26.078 1 82.81 226 ASP A O 1
ATOM 1897 N N . TYR A 1 227 ? -7.941 -20.453 -25.25 1 83.44 227 TYR A N 1
ATOM 1898 C CA . TYR A 1 227 ? -8.008 -21.875 -24.906 1 83.44 227 TYR A CA 1
ATOM 1899 C C . TYR A 1 227 ? -7.816 -22.734 -26.156 1 83.44 227 TYR A C 1
ATOM 1901 O O . TYR A 1 227 ? -7.414 -23.891 -26.062 1 83.44 227 TYR A O 1
ATOM 1909 N N . ARG A 1 228 ? -8.07 -22.188 -27.469 1 82.12 228 ARG A N 1
ATOM 1910 C CA . ARG A 1 228 ? -7.945 -22.938 -28.719 1 82.12 228 ARG A CA 1
ATOM 1911 C C . ARG A 1 228 ? -6.504 -23.391 -28.953 1 82.12 228 ARG A C 1
ATOM 1913 O O . ARG A 1 228 ? -6.266 -24.453 -29.547 1 82.12 228 ARG A O 1
ATOM 1920 N N . ILE A 1 229 ? -5.602 -22.562 -28.344 1 79.31 229 ILE A N 1
ATOM 1921 C CA . ILE A 1 229 ? -4.188 -22.906 -28.469 1 79.31 229 ILE A CA 1
ATOM 1922 C C . ILE A 1 229 ? -3.898 -24.172 -27.688 1 79.31 229 ILE A C 1
ATOM 1924 O O . ILE A 1 229 ? -3.25 -25.094 -28.203 1 79.31 229 ILE A O 1
ATOM 1928 N N . SER A 1 230 ? -4.34 -24.219 -26.5 1 83.31 230 SER A N 1
ATOM 1929 C CA . SER A 1 230 ? -4.16 -25.406 -25.672 1 83.31 230 SER A CA 1
ATOM 1930 C C . SER A 1 230 ? -4.828 -26.625 -26.297 1 83.31 230 SER A C 1
ATOM 1932 O O . SER A 1 230 ? -4.23 -27.703 -26.359 1 83.31 230 SER A O 1
ATOM 1934 N N . ARG A 1 231 ? -6 -26.422 -26.766 1 83.5 231 ARG A N 1
ATOM 1935 C CA . ARG A 1 231 ? -6.754 -27.5 -27.391 1 83.5 231 ARG A CA 1
ATOM 1936 C C . ARG A 1 231 ? -6.031 -28.031 -28.625 1 83.5 231 ARG A C 1
ATOM 1938 O O . ARG A 1 231 ? -5.875 -29.234 -28.797 1 83.5 231 ARG A O 1
ATOM 1945 N N . ASP A 1 232 ? -5.559 -27.094 -29.484 1 81.12 232 ASP A N 1
ATOM 1946 C CA . ASP A 1 232 ? -4.945 -27.469 -30.75 1 81.12 232 ASP A CA 1
ATOM 1947 C C . ASP A 1 232 ? -3.584 -28.141 -30.531 1 81.12 232 ASP A C 1
ATOM 1949 O O . ASP A 1 232 ? -3.211 -29.062 -31.25 1 81.12 232 ASP A O 1
ATOM 1953 N N . ILE A 1 233 ? -2.898 -27.656 -29.594 1 80.25 233 ILE A N 1
ATOM 1954 C CA . ILE A 1 233 ? -1.601 -28.234 -29.281 1 80.25 233 ILE A CA 1
ATOM 1955 C C . ILE A 1 233 ? -1.789 -29.672 -28.781 1 80.25 233 ILE A C 1
ATOM 1957 O O . ILE A 1 233 ? -1.021 -30.562 -29.141 1 80.25 233 ILE A O 1
ATOM 1961 N N . GLN A 1 234 ? -2.746 -29.859 -28.031 1 79.75 234 GLN A N 1
ATOM 1962 C CA . GLN A 1 234 ? -3.021 -31.188 -27.484 1 79.75 234 GLN A CA 1
ATOM 1963 C C . GLN A 1 234 ? -3.553 -32.125 -28.578 1 79.75 234 GLN A C 1
ATOM 1965 O O . GLN A 1 234 ? -3.115 -33.281 -28.672 1 79.75 234 GLN A O 1
ATOM 1970 N N . THR A 1 235 ? -4.453 -31.641 -29.406 1 78.88 235 THR A N 1
ATOM 1971 C CA . THR A 1 235 ? -5.145 -32.5 -30.359 1 78.88 235 THR A CA 1
ATOM 1972 C C . THR A 1 235 ? -4.309 -32.719 -31.625 1 78.88 235 THR A C 1
ATOM 1974 O O . THR A 1 235 ? -4.215 -33.812 -32.156 1 78.88 235 THR A O 1
ATOM 1977 N N . ARG A 1 236 ? -3.736 -31.609 -32.031 1 73.56 236 ARG A N 1
ATOM 1978 C CA . ARG A 1 236 ? -3.064 -31.656 -33.312 1 73.56 236 ARG A CA 1
ATOM 1979 C C . ARG A 1 236 ? -1.629 -32.156 -33.188 1 73.56 236 ARG A C 1
ATOM 1981 O O . ARG A 1 236 ? -1.123 -32.875 -34.031 1 73.56 236 ARG A O 1
ATOM 1988 N N . TYR A 1 237 ? -1.078 -31.812 -32.125 1 69.94 237 TYR A N 1
ATOM 1989 C CA . TYR A 1 237 ? 0.343 -32.125 -32 1 69.94 237 TYR A CA 1
ATOM 1990 C C . TYR A 1 237 ? 0.596 -33.156 -30.938 1 69.94 237 TYR A C 1
ATOM 1992 O O . TYR A 1 237 ? 1.743 -33.531 -30.688 1 69.94 237 TYR A O 1
ATOM 2000 N N . CYS A 1 238 ? -0.451 -33.656 -30.344 1 66.56 238 CYS A N 1
ATOM 2001 C CA . CYS A 1 238 ? -0.405 -34.719 -29.328 1 66.56 238 CYS A CA 1
ATOM 2002 C C . CYS A 1 238 ? 0.602 -34.375 -28.234 1 66.56 238 CYS A C 1
ATOM 2004 O O . CYS A 1 238 ? 1.391 -35.219 -27.828 1 66.56 238 CYS A O 1
ATOM 2006 N N . MET A 1 239 ? 0.769 -33.125 -27.984 1 70.56 239 MET A N 1
ATOM 2007 C CA . MET A 1 239 ? 1.668 -32.656 -26.938 1 70.56 239 MET A CA 1
ATOM 2008 C C . MET A 1 239 ? 0.897 -32.375 -25.641 1 70.56 239 MET A C 1
ATOM 2010 O O . MET A 1 239 ? -0.042 -31.594 -25.641 1 70.56 239 MET A O 1
ATOM 2014 N N . ASN A 1 240 ? 1.184 -33.125 -24.625 1 74.94 240 ASN A N 1
ATOM 2015 C CA . ASN A 1 240 ? 0.533 -32.938 -23.328 1 74.94 240 ASN A CA 1
ATOM 2016 C C . ASN A 1 240 ? 1.291 -31.938 -22.453 1 74.94 240 ASN A C 1
ATOM 2018 O O . ASN A 1 240 ? 1.854 -32.312 -21.422 1 74.94 240 ASN A O 1
ATOM 2022 N N . ILE A 1 241 ? 1.342 -30.766 -22.938 1 75.75 241 ILE A N 1
ATOM 2023 C CA . ILE A 1 241 ? 1.971 -29.688 -22.188 1 75.75 241 ILE A CA 1
ATOM 2024 C C . ILE A 1 241 ? 0.929 -28.984 -21.312 1 75.75 241 ILE A C 1
ATOM 2026 O O . ILE A 1 241 ? -0.134 -28.594 -21.797 1 75.75 241 ILE A O 1
ATOM 2030 N N . PRO A 1 242 ? 1.166 -29.062 -20.031 1 82.44 242 PRO A N 1
ATOM 2031 C CA . PRO A 1 242 ? 0.237 -28.328 -19.172 1 82.44 242 PRO A CA 1
ATOM 2032 C C . PRO A 1 242 ? 0.235 -26.828 -19.453 1 82.44 242 PRO A C 1
ATOM 2034 O O . PRO A 1 242 ? 1.291 -26.188 -19.422 1 82.44 242 PRO A O 1
ATOM 2037 N N . ILE A 1 243 ? -0.911 -26.312 -19.859 1 86.69 243 ILE A N 1
ATOM 2038 C CA . ILE A 1 243 ? -1.046 -24.891 -20.156 1 86.69 243 ILE A CA 1
ATOM 2039 C C . ILE A 1 243 ? -2.107 -24.266 -19.25 1 86.69 243 ILE A C 1
ATOM 2041 O O . ILE A 1 243 ? -3.219 -24.781 -19.141 1 86.69 243 ILE A O 1
ATOM 2045 N N . ILE A 1 244 ? -1.7 -23.219 -18.594 1 90 244 ILE A N 1
ATOM 2046 C CA . ILE A 1 244 ? -2.637 -22.469 -17.75 1 90 244 ILE A CA 1
ATOM 2047 C C . ILE A 1 244 ? -3.512 -21.578 -18.625 1 90 244 ILE A C 1
ATOM 2049 O O . ILE A 1 244 ? -3.014 -20.906 -19.531 1 90 244 ILE A O 1
ATOM 2053 N N . LEU A 1 245 ? -4.746 -21.609 -18.406 1 88.31 245 LEU A N 1
ATOM 2054 C CA . LEU A 1 245 ? -5.664 -20.875 -19.266 1 88.31 245 LEU A CA 1
ATOM 2055 C C . LEU A 1 245 ? -6.156 -19.609 -18.562 1 88.31 245 LEU A C 1
ATOM 2057 O O . LEU A 1 245 ? -6.617 -19.656 -17.422 1 88.31 245 LEU A O 1
ATOM 2061 N N . ASP A 1 246 ? -5.965 -18.484 -19.219 1 83.12 246 ASP A N 1
ATOM 2062 C CA . ASP A 1 246 ? -6.449 -17.188 -18.781 1 83.12 246 ASP A CA 1
ATOM 2063 C C . ASP A 1 246 ? -7.621 -16.719 -19.641 1 83.12 246 ASP A C 1
ATOM 2065 O O . ASP A 1 246 ? -7.508 -15.727 -20.359 1 83.12 246 ASP A O 1
ATOM 2069 N N . SER A 1 247 ? -8.695 -17.438 -19.766 1 70.75 247 SER A N 1
ATOM 2070 C CA . SER A 1 247 ? -9.859 -17.156 -20.594 1 70.75 247 SER A CA 1
ATOM 2071 C C . SER A 1 247 ? -11.156 -17.406 -19.828 1 70.75 247 SER A C 1
ATOM 2073 O O . SER A 1 247 ? -11.242 -18.359 -19.031 1 70.75 247 SER A O 1
ATOM 2075 N N . PHE A 1 248 ? -12.078 -16.484 -20.078 1 67.44 248 PHE A N 1
ATOM 2076 C CA . PHE A 1 248 ? -13.305 -16.594 -19.297 1 67.44 248 PHE A CA 1
ATOM 2077 C C . PHE A 1 248 ? -14.523 -16.719 -20.203 1 67.44 248 PHE A C 1
ATOM 2079 O O . PHE A 1 248 ? -15.656 -16.562 -19.75 1 67.44 248 PHE A O 1
ATOM 2086 N N . GLU A 1 249 ? -14.258 -17.016 -21.406 1 71.06 249 GLU A N 1
ATOM 2087 C CA . GLU A 1 249 ? -15.406 -17.266 -22.266 1 71.06 249 GLU A CA 1
ATOM 2088 C C . GLU A 1 249 ? -16.047 -18.625 -21.969 1 71.06 249 GLU A C 1
ATOM 2090 O O . GLU A 1 249 ? -15.406 -19.5 -21.375 1 71.06 249 GLU A O 1
ATOM 2095 N N . LYS A 1 250 ? -17.281 -18.75 -22.344 1 74.5 250 LYS A N 1
ATOM 2096 C CA . LYS A 1 250 ? -18.062 -19.953 -22.016 1 74.5 250 LYS A CA 1
ATOM 2097 C C . LYS A 1 250 ? -17.375 -21.203 -22.562 1 74.5 250 LYS A C 1
ATOM 2099 O O . LYS A 1 250 ? -17.234 -22.203 -21.859 1 74.5 250 LYS A O 1
ATOM 2104 N N . GLU A 1 251 ? -16.953 -21.125 -23.781 1 79.31 251 GLU A N 1
ATOM 2105 C CA . GLU A 1 251 ? -16.297 -22.266 -24.406 1 79.31 251 GLU A CA 1
ATOM 2106 C C . GLU A 1 251 ? -15.016 -22.641 -23.688 1 79.31 251 GLU A C 1
ATOM 2108 O O . GLU A 1 251 ? -14.68 -23.812 -23.562 1 79.31 251 GLU A O 1
ATOM 2113 N N . ALA A 1 252 ? -14.352 -21.656 -23.297 1 79.56 252 ALA A N 1
ATOM 2114 C CA . ALA A 1 252 ? -13.109 -21.891 -22.562 1 79.56 252 ALA A CA 1
ATOM 2115 C C . ALA A 1 252 ? -13.375 -22.578 -21.219 1 79.56 252 ALA A C 1
ATOM 2117 O O . ALA A 1 252 ? -12.664 -23.516 -20.844 1 79.56 252 ALA A O 1
ATOM 2118 N N . LEU A 1 253 ? -14.398 -22.141 -20.609 1 77.62 253 LEU A N 1
ATOM 2119 C CA . LEU A 1 253 ? -14.758 -22.703 -19.312 1 77.62 253 LEU A CA 1
ATOM 2120 C C . LEU A 1 253 ? -15.125 -24.188 -19.453 1 77.62 253 LEU A C 1
ATOM 2122 O O . LEU A 1 253 ? -14.742 -25 -18.625 1 77.62 253 LEU A O 1
ATOM 2126 N N . ASP A 1 254 ? -15.852 -24.484 -20.453 1 80.62 254 ASP A N 1
ATOM 2127 C CA . ASP A 1 254 ? -16.203 -25.875 -20.734 1 80.62 254 ASP A CA 1
ATOM 2128 C C . ASP A 1 254 ? -14.961 -26.719 -20.969 1 80.62 254 ASP A C 1
ATOM 2130 O O . ASP A 1 254 ? -14.859 -27.844 -20.453 1 80.62 254 ASP A O 1
ATOM 2134 N N . TYR A 1 255 ? -14.102 -26.156 -21.734 1 83.56 255 TYR A N 1
ATOM 2135 C CA . TYR A 1 255 ? -12.859 -26.859 -22.031 1 83.56 255 TYR A CA 1
ATOM 2136 C C . TYR A 1 255 ? -12.047 -27.109 -20.766 1 83.56 255 TYR A C 1
ATOM 2138 O O . TYR A 1 255 ? -11.492 -28.188 -20.578 1 83.56 255 TYR A O 1
ATOM 2146 N N . ILE A 1 256 ? -11.938 -26.156 -19.953 1 82.88 256 ILE A N 1
ATOM 2147 C CA . ILE A 1 256 ? -11.18 -26.219 -18.703 1 82.88 256 ILE A CA 1
ATOM 2148 C C . ILE A 1 256 ? -11.758 -27.312 -17.812 1 82.88 256 ILE A C 1
ATOM 2150 O O . ILE A 1 256 ? -11.008 -28.141 -17.266 1 82.88 256 ILE A O 1
ATOM 2154 N N . GLN A 1 257 ? -13.047 -27.312 -17.703 1 79.5 257 GLN A N 1
ATOM 2155 C CA . GLN A 1 257 ? -13.719 -28.281 -16.844 1 79.5 257 GLN A CA 1
ATOM 2156 C C . GLN A 1 257 ? -13.562 -29.703 -17.391 1 79.5 257 GLN A C 1
ATOM 2158 O O . GLN A 1 257 ? -13.305 -30.641 -16.641 1 79.5 257 GLN A O 1
ATOM 2163 N N . GLN A 1 258 ? -13.703 -29.844 -18.641 1 81.62 258 GLN A N 1
ATOM 2164 C CA . GLN A 1 258 ? -13.695 -31.156 -19.281 1 81.62 258 GLN A CA 1
ATOM 2165 C C . GLN A 1 258 ? -12.289 -31.766 -19.266 1 81.62 258 GLN A C 1
ATOM 2167 O O . GLN A 1 258 ? -12.141 -33 -19.25 1 81.62 258 GLN A O 1
ATOM 2172 N N . ASN A 1 259 ? -11.266 -30.922 -19.234 1 82.12 259 ASN A N 1
ATOM 2173 C CA . ASN A 1 259 ? -9.906 -31.438 -19.391 1 82.12 259 ASN A CA 1
ATOM 2174 C C . ASN A 1 259 ? -9.07 -31.203 -18.141 1 82.12 259 ASN A C 1
ATOM 2176 O O . ASN A 1 259 ? -7.852 -31.375 -18.156 1 82.12 259 ASN A O 1
ATOM 2180 N N . ASP A 1 260 ? -9.656 -30.672 -17.109 1 80.31 260 ASP A N 1
ATOM 2181 C CA . ASP A 1 260 ? -9.008 -30.453 -15.812 1 80.31 260 ASP A CA 1
ATOM 2182 C C . ASP A 1 260 ? -7.785 -29.562 -15.953 1 80.31 260 ASP A C 1
ATOM 2184 O O . ASP A 1 260 ? -6.691 -29.906 -15.516 1 80.31 260 ASP A O 1
ATOM 2188 N N . LYS A 1 261 ? -8 -28.469 -16.625 1 83.81 261 LYS A N 1
ATOM 2189 C CA . LYS A 1 261 ? -6.918 -27.516 -16.844 1 83.81 261 LYS A CA 1
ATOM 2190 C C . LYS A 1 261 ? -6.871 -26.469 -15.742 1 83.81 261 LYS A C 1
ATOM 2192 O O . LYS A 1 261 ? -7.902 -26.125 -15.156 1 83.81 261 LYS A O 1
ATOM 2197 N N . HIS A 1 262 ? -5.66 -26.016 -15.453 1 85.5 262 HIS A N 1
ATOM 2198 C CA . HIS A 1 262 ? -5.539 -24.859 -14.578 1 85.5 262 HIS A CA 1
ATOM 2199 C C . HIS A 1 262 ? -6.043 -23.594 -15.273 1 85.5 262 HIS A C 1
ATOM 2201 O O . HIS A 1 262 ? -5.824 -23.406 -16.469 1 85.5 262 HIS A O 1
ATOM 2207 N N . ALA A 1 263 ? -6.742 -22.812 -14.484 1 86.25 263 ALA A N 1
ATOM 2208 C CA . ALA A 1 263 ? -7.266 -21.547 -15 1 86.25 263 ALA A CA 1
ATOM 2209 C C . ALA A 1 263 ? -6.961 -20.391 -14.047 1 86.25 263 ALA A C 1
ATOM 2211 O O . ALA A 1 263 ? -7.043 -20.547 -12.828 1 86.25 263 ALA A O 1
ATOM 2212 N N . THR A 1 264 ? -6.625 -19.266 -14.617 1 87.56 264 THR A N 1
ATOM 2213 C CA . THR A 1 264 ? -6.344 -18.109 -13.789 1 87.56 264 THR A CA 1
ATOM 2214 C C . THR A 1 264 ? -7.578 -17.219 -13.664 1 87.56 264 THR A C 1
ATOM 2216 O O . THR A 1 264 ? -8.312 -17.016 -14.633 1 87.56 264 THR A O 1
ATOM 2219 N N . ILE A 1 265 ? -7.762 -16.766 -12.516 1 84.06 265 ILE A N 1
ATOM 2220 C CA . ILE A 1 265 ? -8.828 -15.805 -12.227 1 84.06 265 ILE A CA 1
ATOM 2221 C C . ILE A 1 265 ? -8.242 -14.531 -11.641 1 84.06 265 ILE A C 1
ATOM 2223 O O . ILE A 1 265 ? -7.707 -14.539 -10.531 1 84.06 265 ILE A O 1
ATOM 2227 N N . ASP A 1 266 ? -8.344 -13.43 -12.352 1 85.5 266 ASP A N 1
ATOM 2228 C CA . ASP A 1 266 ? -7.926 -12.133 -11.836 1 85.5 266 ASP A CA 1
ATOM 2229 C C . ASP A 1 266 ? -9.008 -11.516 -10.953 1 85.5 266 ASP A C 1
ATOM 2231 O O . ASP A 1 266 ? -10.141 -11.328 -11.398 1 85.5 266 ASP A O 1
ATOM 2235 N N . ILE A 1 267 ? -8.711 -11.117 -9.844 1 84.44 267 ILE A N 1
ATOM 2236 C CA . ILE A 1 267 ? -9.688 -10.609 -8.883 1 84.44 267 ILE A CA 1
ATOM 2237 C C . ILE A 1 267 ? -10.273 -9.289 -9.391 1 84.44 267 ILE A C 1
ATOM 2239 O O . ILE A 1 267 ? -11.383 -8.914 -9.016 1 84.44 267 ILE A O 1
ATOM 2243 N N . ASN A 1 268 ? -9.547 -8.586 -10.148 1 77.75 268 ASN A N 1
ATOM 2244 C CA . ASN A 1 268 ? -10.031 -7.312 -10.68 1 77.75 268 ASN A CA 1
ATOM 2245 C C . ASN A 1 268 ? -11.148 -7.516 -11.695 1 77.75 268 ASN A C 1
ATOM 2247 O O . ASN A 1 268 ? -11.898 -6.586 -11.992 1 77.75 268 ASN A O 1
ATOM 2251 N N . ASN A 1 269 ? -11.219 -8.672 -12.203 1 69.44 269 ASN A N 1
ATOM 2252 C CA . ASN A 1 269 ? -12.281 -9 -13.148 1 69.44 269 ASN A CA 1
ATOM 2253 C C . ASN A 1 269 ? -13.492 -9.602 -12.438 1 69.44 269 ASN A C 1
ATOM 2255 O O . ASN A 1 269 ? -14.555 -9.742 -13.031 1 69.44 269 ASN A O 1
ATOM 2259 N N . LEU A 1 270 ? -13.344 -10.039 -11.281 1 62.91 270 LEU A N 1
ATOM 2260 C CA . LEU A 1 270 ? -14.367 -10.766 -10.547 1 62.91 270 LEU A CA 1
ATOM 2261 C C . LEU A 1 270 ? -15.477 -9.828 -10.086 1 62.91 270 LEU A C 1
ATOM 2263 O O . LEU A 1 270 ? -16.609 -10.266 -9.867 1 62.91 270 LEU A O 1
ATOM 2267 N N . TRP A 1 271 ? -15.289 -8.594 -9.797 1 55.81 271 TRP A N 1
ATOM 2268 C CA . TRP A 1 271 ? -16.141 -7.812 -8.898 1 55.81 271 TRP A CA 1
ATOM 2269 C C . TRP A 1 271 ? -17.516 -7.602 -9.508 1 55.81 271 TRP A C 1
ATOM 2271 O O . TRP A 1 271 ? -18.406 -7.035 -8.867 1 55.81 271 TRP A O 1
ATOM 2281 N N . ASP A 1 272 ? -17.734 -7.781 -10.727 1 50.38 272 ASP A N 1
ATOM 2282 C CA . ASP A 1 272 ? -19.188 -7.844 -10.789 1 50.38 272 ASP A CA 1
ATOM 2283 C C . ASP A 1 272 ? -19.719 -9.039 -10.008 1 50.38 272 ASP A C 1
ATOM 2285 O O . ASP A 1 272 ? -19.391 -10.188 -10.312 1 50.38 272 ASP A O 1
ATOM 2289 N N . LEU A 1 273 ? -19.844 -8.82 -8.648 1 49.94 273 LEU A N 1
ATOM 2290 C CA . LEU A 1 273 ? -20.25 -9.812 -7.652 1 49.94 273 LEU A CA 1
ATOM 2291 C C . LEU A 1 273 ? -21.016 -10.953 -8.312 1 49.94 273 LEU A C 1
ATOM 2293 O O . LEU A 1 273 ? -20.828 -12.117 -7.938 1 49.94 273 LEU A O 1
ATOM 2297 N N . GLU A 1 274 ? -21.828 -10.57 -9.148 1 51.5 274 GLU A N 1
ATOM 2298 C CA . GLU A 1 274 ? -22.625 -11.602 -9.812 1 51.5 274 GLU A CA 1
ATOM 2299 C C . GLU A 1 274 ? -21.734 -12.57 -10.578 1 51.5 274 GLU A C 1
ATOM 2301 O O . GLU A 1 274 ? -22.016 -13.773 -10.625 1 51.5 274 GLU A O 1
ATOM 2306 N N . GLN A 1 275 ? -20.688 -12.062 -10.867 1 51.66 275 GLN A N 1
ATOM 2307 C CA . GLN A 1 275 ? -19.812 -12.875 -11.711 1 51.66 275 GLN A CA 1
ATOM 2308 C C . GLN A 1 275 ? -18.875 -13.742 -10.859 1 51.66 275 GLN A C 1
ATOM 2310 O O . GLN A 1 275 ? -18.516 -14.852 -11.266 1 51.66 275 GLN A O 1
ATOM 2315 N N . ILE A 1 276 ? -18.594 -13.219 -9.656 1 53.12 276 ILE A N 1
ATOM 2316 C CA . ILE A 1 276 ? -17.75 -14.023 -8.773 1 53.12 276 ILE A CA 1
ATOM 2317 C C . ILE A 1 276 ? -18.469 -15.336 -8.445 1 53.12 276 ILE A C 1
ATOM 2319 O O . ILE A 1 276 ? -17.859 -16.406 -8.477 1 53.12 276 ILE A O 1
ATOM 2323 N N . THR A 1 277 ? -19.797 -15.109 -8.117 1 52.41 277 THR A N 1
ATOM 2324 C CA . THR A 1 277 ? -20.562 -16.266 -7.664 1 52.41 277 THR A CA 1
ATOM 2325 C C . THR A 1 277 ? -20.703 -17.297 -8.789 1 52.41 277 THR A C 1
ATOM 2327 O O . THR A 1 277 ? -20.578 -18.5 -8.555 1 52.41 277 THR A O 1
ATOM 2330 N N . ASP A 1 278 ? -21.031 -16.703 -9.828 1 54.78 278 ASP A N 1
ATOM 2331 C CA . ASP A 1 278 ? -21.234 -17.656 -10.922 1 54.78 278 ASP A CA 1
ATOM 2332 C C . ASP A 1 278 ? -19.922 -18.297 -11.352 1 54.78 278 ASP A C 1
ATOM 2334 O O . ASP A 1 278 ? -19.875 -19.484 -11.641 1 54.78 278 ASP A O 1
ATOM 2338 N N . TYR A 1 279 ? -19 -17.469 -11.297 1 54.56 279 TYR A N 1
ATOM 2339 C CA . TYR A 1 279 ? -17.688 -17.953 -11.719 1 54.56 279 TYR A CA 1
ATOM 2340 C C . TYR A 1 279 ? -17.125 -18.922 -10.688 1 54.56 279 TYR A C 1
ATOM 2342 O O . TYR A 1 279 ? -16.562 -19.969 -11.047 1 54.56 279 TYR A O 1
ATOM 2350 N N . SER A 1 280 ? -17.266 -18.438 -9.469 1 52.59 280 SER A N 1
ATOM 2351 C CA . SER A 1 280 ? -16.719 -19.281 -8.414 1 52.59 280 SER A CA 1
ATOM 2352 C C . SER A 1 280 ? -17.422 -20.641 -8.367 1 52.59 280 SER A C 1
ATOM 2354 O O . SER A 1 280 ? -16.781 -21.672 -8.195 1 52.59 280 SER A O 1
ATOM 2356 N N . ALA A 1 281 ? -18.703 -20.438 -8.492 1 53.69 281 ALA A N 1
ATOM 2357 C CA . ALA A 1 281 ? -19.438 -21.703 -8.43 1 53.69 281 ALA A CA 1
ATOM 2358 C C . ALA A 1 281 ? -19.094 -22.594 -9.617 1 53.69 281 ALA A C 1
ATOM 2360 O O . ALA A 1 281 ? -19 -23.828 -9.469 1 53.69 281 ALA A O 1
ATOM 2361 N N . GLY A 1 282 ? -19.062 -22 -10.672 1 53.19 282 GLY A N 1
ATOM 2362 C CA . GLY A 1 282 ? -18.797 -22.812 -11.844 1 53.19 282 GLY A CA 1
ATOM 2363 C C . GLY A 1 282 ? -17.359 -23.281 -11.93 1 53.19 282 GLY A C 1
ATOM 2364 O O . GLY A 1 282 ? -17.109 -24.438 -12.281 1 53.19 282 GLY A O 1
ATOM 2365 N N . ILE A 1 283 ? -16.484 -22.344 -11.742 1 53.38 283 ILE A N 1
ATOM 2366 C CA . ILE A 1 283 ? -15.078 -22.688 -11.93 1 53.38 283 ILE A CA 1
ATOM 2367 C C . ILE A 1 283 ? -14.555 -23.422 -10.695 1 53.38 283 ILE A C 1
ATOM 2369 O O . ILE A 1 283 ? -13.672 -24.266 -10.797 1 53.38 283 ILE A O 1
ATOM 2373 N N . THR A 1 284 ? -15.055 -23 -9.383 1 52.06 284 THR A N 1
ATOM 2374 C CA . THR A 1 284 ? -14.477 -23.453 -8.117 1 52.06 284 THR A CA 1
ATOM 2375 C C . THR A 1 284 ? -14.617 -24.953 -7.961 1 52.06 284 THR A C 1
ATOM 2377 O O . THR A 1 284 ? -13.758 -25.609 -7.363 1 52.06 284 THR A O 1
ATOM 2380 N N . ARG A 1 285 ? -15.852 -25.531 -8.258 1 50.25 285 ARG A N 1
ATOM 2381 C CA . ARG A 1 285 ? -16.078 -26.875 -7.738 1 50.25 285 ARG A CA 1
ATOM 2382 C C . ARG A 1 285 ? -14.938 -27.812 -8.117 1 50.25 285 ARG A C 1
ATOM 2384 O O . ARG A 1 285 ? -14.664 -28.781 -7.402 1 50.25 285 ARG A O 1
ATOM 2391 N N . ARG A 1 286 ? -14.617 -27.812 -9.242 1 51.47 286 ARG A N 1
ATOM 2392 C CA . ARG A 1 286 ? -13.703 -28.906 -9.531 1 51.47 286 ARG A CA 1
ATOM 2393 C C . ARG A 1 286 ? -12.359 -28.391 -10.023 1 51.47 286 ARG A C 1
ATOM 2395 O O . ARG A 1 286 ? -11.391 -29.156 -10.102 1 51.47 286 ARG A O 1
ATOM 2402 N N . SER A 1 287 ? -12.312 -26.984 -10.227 1 56 287 SER A N 1
ATOM 2403 C CA . SER A 1 287 ? -11.195 -26.578 -11.078 1 56 287 SER A CA 1
ATOM 2404 C C . SER A 1 287 ? -10.031 -26.047 -10.258 1 56 287 SER A C 1
ATOM 2406 O O . SER A 1 287 ? -10.219 -25.641 -9.109 1 56 287 SER A O 1
ATOM 2408 N N . TYR A 1 288 ? -8.75 -26.422 -10.586 1 77 288 TYR A N 1
ATOM 2409 C CA . TYR A 1 288 ? -7.359 -26.031 -10.367 1 77 288 TYR A CA 1
ATOM 2410 C C . TYR A 1 288 ? -7.16 -24.547 -10.633 1 77 288 TYR A C 1
ATOM 2412 O O . TYR A 1 288 ? -6.074 -24.125 -11.031 1 77 288 TYR A O 1
ATOM 2420 N N . SER A 1 289 ? -8.211 -23.797 -10.195 1 84.69 289 SER A N 1
ATOM 2421 C CA . SER A 1 289 ? -8.172 -22.359 -10.477 1 84.69 289 SER A CA 1
ATOM 2422 C C . SER A 1 289 ? -7.129 -21.656 -9.617 1 84.69 289 SER A C 1
ATOM 2424 O O . SER A 1 289 ? -6.938 -22 -8.453 1 84.69 289 SER A O 1
ATOM 2426 N N . VAL A 1 290 ? -6.547 -20.75 -10.289 1 91.88 290 VAL A N 1
ATOM 2427 C CA . VAL A 1 290 ? -5.535 -19.906 -9.664 1 91.88 290 VAL A CA 1
ATOM 2428 C C . VAL A 1 290 ? -6.039 -18.469 -9.562 1 91.88 290 VAL A C 1
ATOM 2430 O O . VAL A 1 290 ? -6.363 -17.844 -10.578 1 91.88 290 VAL A O 1
ATOM 2433 N N . VAL A 1 291 ? -6.188 -18.016 -8.391 1 91.38 291 VAL A N 1
ATOM 2434 C CA . VAL A 1 291 ? -6.605 -16.641 -8.195 1 91.38 291 VAL A CA 1
ATOM 2435 C C . VAL A 1 291 ? -5.379 -15.727 -8.148 1 91.38 291 VAL A C 1
ATOM 2437 O O . VAL A 1 291 ? -4.395 -16.031 -7.469 1 91.38 291 VAL A O 1
ATOM 2440 N N . THR A 1 292 ? -5.402 -14.648 -8.875 1 92.94 292 THR A N 1
ATOM 2441 C CA . THR A 1 292 ? -4.266 -13.742 -8.984 1 92.94 292 THR A CA 1
ATOM 2442 C C . THR A 1 292 ? -4.734 -12.289 -9 1 92.94 292 THR A C 1
ATOM 2444 O O . THR A 1 292 ? -5.926 -12.016 -9.164 1 92.94 292 THR A O 1
ATOM 2447 N N . ALA A 1 293 ? -3.867 -11.391 -8.656 1 92.75 293 ALA A N 1
ATOM 2448 C CA . ALA A 1 293 ? -4.121 -9.953 -8.734 1 92.75 293 ALA A CA 1
ATOM 2449 C C . ALA A 1 293 ? -3.148 -9.273 -9.688 1 92.75 293 ALA A C 1
ATOM 2451 O O . ALA A 1 293 ? -1.991 -9.031 -9.344 1 92.75 293 ALA A O 1
ATOM 2452 N N . ASN A 1 294 ? -3.635 -8.891 -10.836 1 89.38 294 ASN A N 1
ATOM 2453 C CA . ASN A 1 294 ? -2.797 -8.164 -11.789 1 89.38 294 ASN A CA 1
ATOM 2454 C C . ASN A 1 294 ? -2.432 -6.777 -11.266 1 89.38 294 ASN A C 1
ATOM 2456 O O . ASN A 1 294 ? -1.362 -6.254 -11.586 1 89.38 294 ASN A O 1
ATOM 2460 N N . LYS A 1 295 ? -3.352 -6.246 -10.609 1 87.12 295 LYS A N 1
ATOM 2461 C CA . LYS A 1 295 ? -3.186 -4.969 -9.922 1 87.12 295 LYS A CA 1
ATOM 2462 C C . LYS A 1 295 ? -3.826 -4.996 -8.539 1 87.12 295 LYS A C 1
ATOM 2464 O O . LYS A 1 295 ? -4.625 -5.887 -8.242 1 87.12 295 LYS A O 1
ATOM 2469 N N . LYS A 1 296 ? -3.426 -4.102 -7.715 1 87.38 296 LYS A N 1
ATOM 2470 C CA . LYS A 1 296 ? -4.016 -3.961 -6.387 1 87.38 296 LYS A CA 1
ATOM 2471 C C . LYS A 1 296 ? -3.887 -5.254 -5.586 1 87.38 296 LYS A C 1
ATOM 2473 O O . LYS A 1 296 ? -4.883 -5.785 -5.094 1 87.38 296 LYS A O 1
ATOM 2478 N N . VAL A 1 297 ? -2.689 -5.723 -5.395 1 93.12 297 VAL A N 1
ATOM 2479 C CA . VAL A 1 297 ? -2.391 -6.988 -4.73 1 93.12 297 VAL A CA 1
ATOM 2480 C C . VAL A 1 297 ? -2.977 -6.98 -3.32 1 93.12 297 VAL A C 1
ATOM 2482 O O . VAL A 1 297 ? -3.297 -8.039 -2.77 1 93.12 297 VAL A O 1
ATOM 2485 N N . GLU A 1 298 ? -3.277 -5.816 -2.771 1 90.19 298 GLU A N 1
ATOM 2486 C CA . GLU A 1 298 ? -3.803 -5.676 -1.416 1 90.19 298 GLU A CA 1
ATOM 2487 C C . GLU A 1 298 ? -5.211 -6.254 -1.308 1 90.19 298 GLU A C 1
ATOM 2489 O O . GLU A 1 298 ? -5.715 -6.473 -0.204 1 90.19 298 GLU A O 1
ATOM 2494 N N . ASN A 1 299 ? -5.875 -6.508 -2.459 1 88.5 299 ASN A N 1
ATOM 2495 C CA . ASN A 1 299 ? -7.23 -7.047 -2.459 1 88.5 299 ASN A CA 1
ATOM 2496 C C . ASN A 1 299 ? -7.234 -8.57 -2.58 1 88.5 299 ASN A C 1
ATOM 2498 O O . ASN A 1 299 ? -8.281 -9.203 -2.469 1 88.5 299 ASN A O 1
ATOM 2502 N N . LEU A 1 300 ? -6.094 -9.148 -2.801 1 93 300 LEU A N 1
ATOM 2503 C CA . LEU A 1 300 ? -6.004 -10.57 -3.1 1 93 300 LEU A CA 1
ATOM 2504 C C . LEU A 1 300 ? -6.453 -11.406 -1.906 1 93 300 LEU A C 1
ATOM 2506 O O . LEU A 1 300 ? -7.312 -12.281 -2.045 1 93 300 LEU A O 1
ATOM 2510 N N . LEU A 1 301 ? -5.922 -11.102 -0.729 1 95.19 301 LEU A N 1
ATOM 2511 C CA . LEU A 1 301 ? -6.262 -11.852 0.472 1 95.19 301 LEU A CA 1
ATOM 2512 C C . LEU A 1 301 ? -7.75 -11.75 0.78 1 95.19 301 LEU A C 1
ATOM 2514 O O . LEU A 1 301 ? -8.414 -12.758 1.033 1 95.19 301 LEU A O 1
ATOM 2518 N N . GLU A 1 302 ? -8.281 -10.625 0.743 1 90.5 302 GLU A N 1
ATOM 2519 C CA . GLU A 1 302 ? -9.703 -10.414 1.03 1 90.5 302 GLU A CA 1
ATOM 2520 C C . GLU A 1 302 ? -10.586 -11.148 0.027 1 90.5 302 GLU A C 1
ATOM 2522 O O . GLU A 1 302 ? -11.625 -11.703 0.394 1 90.5 302 GLU A O 1
ATOM 2527 N N . SER A 1 303 ? -10.188 -11.047 -1.243 1 88.44 303 SER A N 1
ATOM 2528 C CA . SER A 1 303 ? -10.938 -11.758 -2.273 1 88.44 303 SER A CA 1
ATOM 2529 C C . SER A 1 303 ? -11.008 -13.25 -1.984 1 88.44 303 SER A C 1
ATOM 2531 O O . SER A 1 303 ? -12.047 -13.883 -2.174 1 88.44 303 SER A O 1
ATOM 2533 N N . ILE A 1 304 ? -9.953 -13.797 -1.557 1 91.69 304 ILE A N 1
ATOM 2534 C CA . ILE A 1 304 ? -9.898 -15.211 -1.215 1 91.69 304 ILE A CA 1
ATOM 2535 C C . ILE A 1 304 ? -10.867 -15.5 -0.07 1 91.69 304 ILE A C 1
ATOM 2537 O O . ILE A 1 304 ? -11.594 -16.5 -0.103 1 91.69 304 ILE A O 1
ATOM 2541 N N . PHE A 1 305 ? -10.977 -14.664 0.914 1 91.94 305 PHE A N 1
ATOM 2542 C CA . PHE A 1 305 ? -11.836 -14.883 2.066 1 91.94 305 PHE A CA 1
ATOM 2543 C C . PHE A 1 305 ? -13.297 -14.656 1.701 1 91.94 305 PHE A C 1
ATOM 2545 O O . PHE A 1 305 ? -14.195 -15.273 2.281 1 91.94 305 PHE A O 1
ATOM 2552 N N . ILE A 1 306 ? -13.484 -13.766 0.797 1 86.12 306 ILE A N 1
ATOM 2553 C CA . ILE A 1 306 ? -14.844 -13.617 0.281 1 86.12 306 ILE A CA 1
ATOM 2554 C C . ILE A 1 306 ? -15.273 -14.914 -0.402 1 86.12 306 ILE A C 1
ATOM 2556 O O . ILE A 1 306 ? -16.391 -15.406 -0.176 1 86.12 306 ILE A O 1
ATOM 2560 N N . MET A 1 307 ? -14.406 -15.469 -1.205 1 85.31 307 MET A N 1
ATOM 2561 C CA . MET A 1 307 ? -14.688 -16.734 -1.865 1 85.31 307 MET A CA 1
ATOM 2562 C C . MET A 1 307 ? -14.867 -17.859 -0.843 1 85.31 307 MET A C 1
ATOM 2564 O O . MET A 1 307 ? -15.656 -18.781 -1.058 1 85.31 307 MET A O 1
ATOM 2568 N N . ALA A 1 308 ? -14.156 -17.734 0.237 1 89.75 308 ALA A N 1
ATOM 2569 C CA . ALA A 1 308 ? -14.203 -18.75 1.284 1 89.75 308 ALA A CA 1
ATOM 2570 C C . ALA A 1 308 ? -15.609 -18.875 1.862 1 89.75 308 ALA A C 1
ATOM 2572 O O . ALA A 1 308 ? -16.016 -19.953 2.307 1 89.75 308 ALA A O 1
ATOM 2573 N N . GLU A 1 309 ? -16.328 -17.812 1.896 1 85 309 GLU A N 1
ATOM 2574 C CA . GLU A 1 309 ? -17.703 -17.828 2.402 1 85 309 GLU A CA 1
ATOM 2575 C C . GLU A 1 309 ? -18.594 -18.719 1.541 1 85 309 GLU A C 1
ATOM 2577 O O . GLU A 1 309 ? -19.562 -19.297 2.033 1 85 309 GLU A O 1
ATOM 2582 N N . GLU A 1 310 ? -18.219 -18.859 0.334 1 81.25 310 GLU A N 1
ATOM 2583 C CA . GLU A 1 310 ? -19.047 -19.625 -0.595 1 81.25 310 GLU A CA 1
ATOM 2584 C C . GLU A 1 310 ? -18.547 -21.047 -0.752 1 81.25 310 GLU A C 1
ATOM 2586 O O . GLU A 1 310 ? -19.328 -22 -0.755 1 81.25 310 GLU A O 1
ATOM 2591 N N . ILE A 1 311 ? -17.25 -21.188 -0.843 1 85 311 ILE A N 1
ATOM 2592 C CA . ILE A 1 311 ? -16.75 -22.5 -1.252 1 85 311 ILE A CA 1
ATOM 2593 C C . ILE A 1 311 ? -16 -23.156 -0.094 1 85 311 ILE A C 1
ATOM 2595 O O . ILE A 1 311 ? -15.578 -24.312 -0.189 1 85 311 ILE A O 1
ATOM 2599 N N . GLY A 1 312 ? -15.844 -22.406 0.958 1 90.12 312 GLY A N 1
ATOM 2600 C CA . GLY A 1 312 ? -15.086 -22.906 2.098 1 90.12 312 GLY A CA 1
ATOM 2601 C C . GLY A 1 312 ? -13.672 -22.375 2.156 1 90.12 312 GLY A C 1
ATOM 2602 O O . GLY A 1 312 ? -13.055 -22.125 1.119 1 90.12 312 GLY A O 1
ATOM 2603 N N . LEU A 1 313 ? -13.133 -22.297 3.314 1 93.56 313 LEU A N 1
ATOM 2604 C CA . LEU A 1 313 ? -11.836 -21.672 3.578 1 93.56 313 LEU A CA 1
ATOM 2605 C C . LEU A 1 313 ? -10.719 -22.453 2.895 1 93.56 313 LEU A C 1
ATOM 2607 O O . LEU A 1 313 ? -9.867 -21.859 2.219 1 93.56 313 LEU A O 1
ATOM 2611 N N . VAL A 1 314 ? -10.703 -23.766 3.051 1 95.12 314 VAL A N 1
ATOM 2612 C CA . VAL A 1 314 ? -9.617 -24.609 2.559 1 95.12 314 VAL A CA 1
ATOM 2613 C C . VAL A 1 314 ? -9.531 -24.5 1.037 1 95.12 314 VAL A C 1
ATOM 2615 O O . VAL A 1 314 ? -8.453 -24.281 0.484 1 95.12 314 VAL A O 1
ATOM 2618 N N . GLU A 1 315 ? -10.68 -24.578 0.39 1 91.69 315 GLU A N 1
ATOM 2619 C CA . GLU A 1 315 ? -10.711 -24.5 -1.067 1 91.69 315 GLU A CA 1
ATOM 2620 C C . GLU A 1 315 ? -10.289 -23.125 -1.559 1 91.69 315 GLU A C 1
ATOM 2622 O O . GLU A 1 315 ? -9.523 -23 -2.52 1 91.69 315 GLU A O 1
ATOM 2627 N N . ALA A 1 316 ? -10.75 -22.109 -0.952 1 92.44 316 ALA A N 1
ATOM 2628 C CA . ALA A 1 316 ? -10.406 -20.734 -1.339 1 92.44 316 ALA A CA 1
ATOM 2629 C C . ALA A 1 316 ? -8.914 -20.469 -1.173 1 92.44 316 ALA A C 1
ATOM 2631 O O . ALA A 1 316 ? -8.281 -19.891 -2.055 1 92.44 316 ALA A O 1
ATOM 2632 N N . VAL A 1 317 ? -8.367 -20.922 -0.054 1 96.06 317 VAL A N 1
ATOM 2633 C CA . VAL A 1 317 ? -6.953 -20.719 0.227 1 96.06 317 VAL A CA 1
ATOM 2634 C C . VAL A 1 317 ? -6.109 -21.453 -0.813 1 96.06 317 VAL A C 1
ATOM 2636 O O . VAL A 1 317 ? -5.094 -20.938 -1.28 1 96.06 317 VAL A O 1
ATOM 2639 N N . ARG A 1 318 ? -6.535 -22.625 -1.265 1 95.38 318 ARG A N 1
ATOM 2640 C CA . ARG A 1 318 ? -5.816 -23.391 -2.273 1 95.38 318 ARG A CA 1
ATOM 2641 C C . ARG A 1 318 ? -5.68 -22.609 -3.572 1 95.38 318 ARG A C 1
ATOM 2643 O O . ARG A 1 318 ? -4.672 -22.719 -4.27 1 95.38 318 ARG A O 1
ATOM 2650 N N . MET A 1 319 ? -6.617 -21.797 -3.83 1 93 319 MET A N 1
ATOM 2651 C CA . MET A 1 319 ? -6.652 -21.062 -5.094 1 93 319 MET A CA 1
ATOM 2652 C C . MET A 1 319 ? -5.551 -20.016 -5.141 1 93 319 MET A C 1
ATOM 2654 O O . MET A 1 319 ? -5.117 -19.609 -6.219 1 93 319 MET A O 1
ATOM 2658 N N . GLY A 1 320 ? -5.066 -19.594 -4.004 1 96.25 320 GLY A N 1
ATOM 2659 C CA . GLY A 1 320 ? -4.02 -18.578 -3.949 1 96.25 320 GLY A CA 1
ATOM 2660 C C . GLY A 1 320 ? -2.686 -19.125 -3.477 1 96.25 320 GLY A C 1
ATOM 2661 O O . GLY A 1 320 ? -1.716 -18.375 -3.338 1 96.25 320 GLY A O 1
ATOM 2662 N N . THR A 1 321 ? -2.602 -20.484 -3.158 1 97.56 321 THR A N 1
ATOM 2663 C CA . THR A 1 321 ? -1.393 -21.031 -2.553 1 97.56 321 THR A CA 1
ATOM 2664 C C . THR A 1 321 ? -0.996 -22.344 -3.229 1 97.56 321 THR A C 1
ATOM 2666 O O . THR A 1 321 ? -0.187 -22.344 -4.156 1 97.56 321 THR A O 1
ATOM 2669 N N . TYR A 1 322 ? -1.771 -23.359 -3.027 1 96.62 322 TYR A N 1
ATOM 2670 C CA . TYR A 1 322 ? -1.444 -24.688 -3.543 1 96.62 322 TYR A CA 1
ATOM 2671 C C . TYR A 1 322 ? -1.612 -24.734 -5.055 1 96.62 322 TYR A C 1
ATOM 2673 O O . TYR A 1 322 ? -0.736 -25.234 -5.766 1 96.62 322 TYR A O 1
ATOM 2681 N N . ASN A 1 323 ? -2.746 -24.281 -5.555 1 94.19 323 ASN A N 1
ATOM 2682 C CA . ASN A 1 323 ? -3.045 -24.375 -6.98 1 94.19 323 ASN A CA 1
ATOM 2683 C C . ASN A 1 323 ? -1.994 -23.641 -7.82 1 94.19 323 ASN A C 1
ATOM 2685 O O . ASN A 1 323 ? -1.438 -24.219 -8.758 1 94.19 323 ASN A O 1
ATOM 2689 N N . PRO A 1 324 ? -1.694 -22.391 -7.484 1 96.12 324 PRO A N 1
ATOM 2690 C CA . PRO A 1 324 ? -0.636 -21.75 -8.266 1 96.12 324 PRO A CA 1
ATOM 2691 C C . PRO A 1 324 ? 0.716 -22.438 -8.109 1 96.12 324 PRO A C 1
ATOM 2693 O O . PRO A 1 324 ? 1.5 -22.484 -9.062 1 96.12 324 PRO A O 1
ATOM 2696 N N . ALA A 1 325 ? 1.062 -22.953 -6.945 1 96.38 325 ALA A N 1
ATOM 2697 C CA . ALA A 1 325 ? 2.314 -23.688 -6.77 1 96.38 325 ALA A CA 1
ATOM 2698 C C . ALA A 1 325 ? 2.385 -24.875 -7.711 1 96.38 325 ALA A C 1
ATOM 2700 O O . ALA A 1 325 ? 3.416 -25.125 -8.344 1 96.38 325 ALA A O 1
ATOM 2701 N N . GLN A 1 326 ? 1.263 -25.578 -7.836 1 92.75 326 GLN A N 1
ATOM 2702 C CA . GLN A 1 326 ? 1.202 -26.719 -8.734 1 92.75 326 GLN A CA 1
ATOM 2703 C C . GLN A 1 326 ? 1.308 -26.281 -10.195 1 92.75 326 GLN A C 1
ATOM 2705 O O . GLN A 1 326 ? 2.057 -26.875 -10.977 1 92.75 326 GLN A O 1
ATOM 2710 N N . ALA A 1 327 ? 0.613 -25.25 -10.5 1 91.62 327 ALA A N 1
ATOM 2711 C CA . ALA A 1 327 ? 0.591 -24.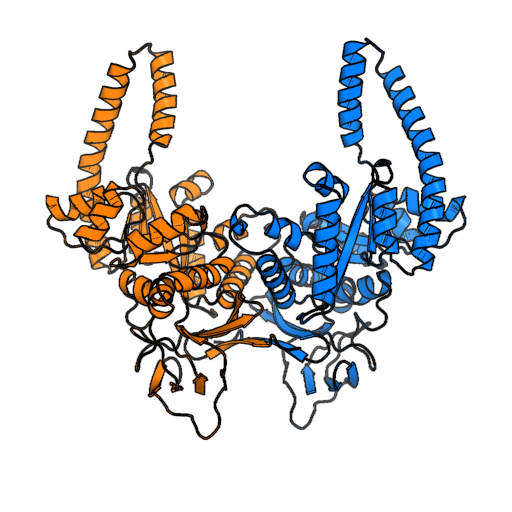75 -11.875 1 91.62 327 ALA A CA 1
ATOM 2712 C C . ALA A 1 327 ? 1.976 -24.281 -12.312 1 91.62 327 ALA A C 1
ATOM 2714 O O . ALA A 1 327 ? 2.34 -24.406 -13.484 1 91.62 327 ALA A O 1
ATOM 2715 N N . LEU A 1 328 ? 2.764 -23.781 -11.375 1 94.44 328 LEU A N 1
ATOM 2716 C CA . LEU A 1 328 ? 4.055 -23.172 -11.672 1 94.44 328 LEU A CA 1
ATOM 2717 C C . LEU A 1 328 ? 5.195 -24.141 -11.375 1 94.44 328 LEU A C 1
ATOM 2719 O O . LEU A 1 328 ? 6.367 -23.781 -11.5 1 94.44 328 LEU A O 1
ATOM 2723 N N . ASN A 1 329 ? 4.891 -25.312 -10.945 1 91.62 329 ASN A N 1
ATOM 2724 C CA . ASN A 1 329 ? 5.848 -26.359 -10.609 1 91.62 329 ASN A CA 1
ATOM 2725 C C . ASN A 1 329 ? 6.73 -25.969 -9.43 1 91.62 329 ASN A C 1
ATOM 2727 O O . ASN A 1 329 ? 7.934 -26.219 -9.438 1 91.62 329 ASN A O 1
ATOM 2731 N N . LEU A 1 330 ? 6.117 -25.188 -8.508 1 94.88 330 LEU A N 1
ATOM 2732 C CA . LEU A 1 330 ? 6.781 -24.875 -7.25 1 94.88 330 LEU A CA 1
ATOM 2733 C C . LEU A 1 330 ? 6.496 -25.938 -6.199 1 94.88 330 LEU A C 1
ATOM 2735 O O . LEU A 1 330 ? 5.75 -25.703 -5.246 1 94.88 330 LEU A O 1
ATOM 2739 N N . ARG A 1 331 ? 7.184 -27.031 -6.211 1 92.88 331 ARG A N 1
ATOM 2740 C CA . ARG A 1 331 ? 6.867 -28.234 -5.457 1 92.88 331 ARG A CA 1
ATOM 2741 C C . ARG A 1 331 ? 7.086 -28.031 -3.961 1 92.88 331 ARG A C 1
ATOM 2743 O O . ARG A 1 331 ? 6.473 -28.703 -3.135 1 92.88 331 ARG A O 1
ATOM 2750 N N . GLN A 1 332 ? 7.898 -27.125 -3.646 1 96.62 332 GLN A N 1
ATOM 2751 C CA . GLN A 1 332 ? 8.25 -26.922 -2.242 1 96.62 332 GLN A CA 1
ATOM 2752 C C . GLN A 1 332 ? 7.391 -25.844 -1.604 1 96.62 332 GLN A C 1
ATOM 2754 O O . GLN A 1 332 ? 7.543 -25.547 -0.419 1 96.62 332 GLN A O 1
ATOM 2759 N N . LYS A 1 333 ? 6.469 -25.281 -2.336 1 97.5 333 LYS A N 1
ATOM 2760 C CA . LYS A 1 333 ? 5.711 -24.141 -1.832 1 97.5 333 LYS A CA 1
ATOM 2761 C C . LYS A 1 333 ? 4.211 -24.359 -1.964 1 97.5 333 LYS A C 1
ATOM 2763 O O . LYS A 1 333 ? 3.779 -25.344 -2.57 1 97.5 333 LYS A O 1
ATOM 2768 N N . GLY A 1 334 ? 3.43 -23.578 -1.331 1 97.62 334 GLY A N 1
ATOM 2769 C CA . GLY A 1 334 ? 1.995 -23.5 -1.554 1 97.62 334 GLY A CA 1
ATOM 2770 C C . GLY A 1 334 ? 1.193 -24.359 -0.605 1 97.62 334 GLY A C 1
ATOM 2771 O O . GLY A 1 334 ? -0.032 -24.453 -0.714 1 97.62 334 GLY A O 1
ATOM 2772 N N . GLU A 1 335 ? 1.849 -25.062 0.265 1 97.81 335 GLU A N 1
ATOM 2773 C CA . GLU A 1 335 ? 1.138 -25.891 1.244 1 97.81 335 GLU A CA 1
ATOM 2774 C C . GLU A 1 335 ? 1.931 -26 2.543 1 97.81 335 GLU A C 1
ATOM 2776 O O . GLU A 1 335 ? 3.148 -25.812 2.551 1 97.81 335 GLU A O 1
ATOM 2781 N N . ILE A 1 336 ? 1.204 -26.188 3.598 1 98.56 336 ILE A N 1
ATOM 2782 C CA . ILE A 1 336 ? 1.824 -26.469 4.887 1 98.56 336 ILE A CA 1
ATOM 2783 C C . ILE A 1 336 ? 1.952 -27.984 5.074 1 98.56 336 ILE A C 1
ATOM 2785 O O . ILE A 1 336 ? 0.95 -28.688 5.242 1 98.56 336 ILE A O 1
ATOM 2789 N N . ALA A 1 337 ? 3.125 -28.469 5.004 1 98.25 337 ALA A N 1
ATOM 2790 C CA . ALA A 1 337 ? 3.469 -29.875 5.191 1 98.25 337 ALA A CA 1
ATOM 2791 C C . ALA A 1 337 ? 4.938 -30.031 5.578 1 98.25 337 ALA A C 1
ATOM 2793 O O . ALA A 1 337 ? 5.746 -29.125 5.363 1 98.25 337 ALA A O 1
ATOM 2794 N N . GLU A 1 338 ? 5.227 -31.156 6.145 1 98.12 338 GLU A N 1
ATOM 2795 C CA . GLU A 1 338 ? 6.605 -31.438 6.531 1 98.12 338 GLU A CA 1
ATOM 2796 C C . GLU A 1 338 ? 7.531 -31.438 5.316 1 98.12 338 GLU A C 1
ATOM 2798 O O . GLU A 1 338 ? 7.211 -32.031 4.285 1 98.12 338 GLU A O 1
ATOM 2803 N N . GLY A 1 339 ? 8.617 -30.703 5.418 1 97.62 339 GLY A N 1
ATOM 2804 C CA . GLY A 1 339 ? 9.602 -30.656 4.352 1 97.62 339 GLY A CA 1
ATOM 2805 C C . GLY A 1 339 ? 9.398 -29.5 3.395 1 97.62 339 GLY A C 1
ATOM 2806 O O . GLY A 1 339 ? 10.281 -29.188 2.598 1 97.62 339 GLY A O 1
ATOM 2807 N N . LYS A 1 340 ? 8.312 -28.812 3.416 1 98.31 340 LYS A N 1
ATOM 2808 C CA . LYS A 1 340 ? 8.016 -27.688 2.535 1 98.31 340 LYS A CA 1
ATOM 2809 C C . LYS A 1 340 ? 8.648 -26.406 3.059 1 98.31 340 LYS A C 1
ATOM 2811 O O . LYS A 1 340 ? 8.992 -26.312 4.242 1 98.31 340 LYS A O 1
ATOM 2816 N N . THR A 1 341 ? 8.891 -25.469 2.182 1 98.19 341 THR A N 1
ATOM 2817 C CA . THR A 1 341 ? 9.422 -24.156 2.562 1 98.19 341 THR A CA 1
ATOM 2818 C C . THR A 1 341 ? 8.477 -23.453 3.525 1 98.19 341 THR A C 1
ATOM 2820 O O . THR A 1 341 ? 7.254 -23.484 3.336 1 98.19 341 THR A O 1
ATOM 2823 N N . ALA A 1 342 ? 9.008 -22.875 4.551 1 98.25 342 ALA A N 1
ATOM 2824 C CA . ALA A 1 342 ? 8.195 -22.172 5.543 1 98.25 342 ALA A CA 1
ATOM 2825 C C . ALA A 1 342 ? 7.812 -20.781 5.051 1 98.25 342 ALA A C 1
ATOM 2827 O O . ALA A 1 342 ? 8.266 -19.781 5.605 1 98.25 342 ALA A O 1
ATOM 2828 N N . ASP A 1 343 ? 7.047 -20.703 4.078 1 98.38 343 ASP A N 1
ATOM 2829 C CA . ASP A 1 343 ? 6.344 -19.5 3.637 1 98.38 343 ASP A CA 1
ATOM 2830 C C . ASP A 1 343 ? 4.914 -19.484 4.172 1 98.38 343 ASP A C 1
ATOM 2832 O O . ASP A 1 343 ? 4.047 -20.203 3.68 1 98.38 343 ASP A O 1
ATOM 2836 N N . LEU A 1 344 ? 4.723 -18.625 5.18 1 98.69 344 LEU A N 1
ATOM 2837 C CA . LEU A 1 344 ? 3.457 -18.625 5.906 1 98.69 344 LEU A CA 1
ATOM 2838 C C . LEU A 1 344 ? 2.955 -17.203 6.129 1 98.69 344 LEU A C 1
ATOM 2840 O O . LEU A 1 344 ? 3.744 -16.25 6.117 1 98.69 344 LEU A O 1
ATOM 2844 N N . ILE A 1 345 ? 1.697 -17.094 6.285 1 98.75 345 ILE A N 1
ATOM 2845 C CA . ILE A 1 345 ? 1.122 -15.852 6.766 1 98.75 345 ILE A CA 1
ATOM 2846 C C . ILE A 1 345 ? 0.136 -16.141 7.895 1 98.75 345 ILE A C 1
ATOM 2848 O O . ILE A 1 345 ? -0.363 -17.25 8.023 1 98.75 345 ILE A O 1
ATOM 2852 N N . VAL A 1 346 ? -0.06 -15.234 8.75 1 98.62 346 VAL A N 1
ATOM 2853 C CA . VAL A 1 346 ? -1.047 -15.281 9.82 1 98.62 346 VAL A CA 1
ATOM 2854 C C . VAL A 1 346 ? -2.107 -14.203 9.594 1 98.62 346 VAL A C 1
ATOM 2856 O O . VAL A 1 346 ? -1.784 -13.023 9.453 1 98.62 346 VAL A O 1
ATOM 2859 N N . VAL A 1 347 ? -3.346 -14.648 9.508 1 98.06 347 VAL A N 1
ATOM 2860 C CA . VAL A 1 347 ? -4.449 -13.758 9.164 1 98.06 347 VAL A CA 1
ATOM 2861 C C . VAL A 1 347 ? -5.355 -13.562 10.375 1 98.06 347 VAL A C 1
ATOM 2863 O O . VAL A 1 347 ? -5.762 -14.531 11.023 1 98.06 347 VAL A O 1
ATOM 2866 N N . GLU A 1 348 ? -5.594 -12.359 10.672 1 95.69 348 GLU A N 1
ATOM 2867 C CA . GLU A 1 348 ? -6.527 -11.992 11.734 1 95.69 348 GLU A CA 1
ATOM 2868 C C . GLU A 1 348 ? -7.742 -11.258 11.164 1 95.69 348 GLU A C 1
ATOM 2870 O O . GLU A 1 348 ? -7.605 -10.391 10.305 1 95.69 348 GLU A O 1
ATOM 2875 N N . GLU A 1 349 ? -8.859 -11.648 11.57 1 89.81 349 GLU A N 1
ATOM 2876 C CA . GLU A 1 349 ? -10.07 -10.961 11.125 1 89.81 349 GLU A CA 1
ATOM 2877 C C . GLU A 1 349 ? -10.398 -9.789 12.039 1 89.81 349 GLU A C 1
ATOM 2879 O O . GLU A 1 349 ? -10.531 -9.953 13.25 1 89.81 349 GLU A O 1
ATOM 2884 N N . GLN A 1 350 ? -10.383 -8.633 11.453 1 82.19 350 GLN A N 1
ATOM 2885 C CA . GLN A 1 350 ? -10.805 -7.422 12.141 1 82.19 350 GLN A CA 1
ATOM 2886 C C . GLN A 1 350 ? -12.039 -6.809 11.477 1 82.19 350 GLN A C 1
ATOM 2888 O O . GLN A 1 350 ? -11.984 -6.402 10.312 1 82.19 350 GLN A O 1
ATOM 2893 N N . ASP A 1 351 ? -13.18 -6.727 12.172 1 78.75 351 ASP A N 1
ATOM 2894 C CA . ASP A 1 351 ? -14.43 -6.199 11.625 1 78.75 351 ASP A CA 1
ATOM 2895 C C . ASP A 1 351 ? -14.82 -6.922 10.344 1 78.75 351 ASP A C 1
ATOM 2897 O O . ASP A 1 351 ? -15.125 -6.281 9.336 1 78.75 351 ASP A O 1
ATOM 2901 N N . HIS A 1 352 ? -14.586 -8.211 10.312 1 81.31 352 HIS A N 1
ATOM 2902 C CA . HIS A 1 352 ? -14.969 -9.109 9.234 1 81.31 352 HIS A CA 1
ATOM 2903 C C . HIS A 1 352 ? -14.086 -8.906 8.008 1 81.31 352 HIS A C 1
ATOM 2905 O O . HIS A 1 352 ? -14.477 -9.242 6.891 1 81.31 352 HIS A O 1
ATOM 2911 N N . ILE A 1 353 ? -12.938 -8.297 8.273 1 87.56 353 ILE A N 1
ATOM 2912 C CA . ILE A 1 353 ? -11.945 -8.133 7.211 1 87.56 353 ILE A CA 1
ATOM 2913 C C . ILE A 1 353 ? -10.688 -8.93 7.543 1 87.56 353 ILE A C 1
ATOM 2915 O O . ILE A 1 353 ? -10.102 -8.75 8.609 1 87.56 353 ILE A O 1
ATOM 2919 N N . PRO A 1 354 ? -10.344 -9.82 6.66 1 94.19 354 PRO A N 1
ATOM 2920 C CA . PRO A 1 354 ? -9.102 -10.547 6.898 1 94.19 354 PRO A CA 1
ATOM 2921 C C . PRO A 1 354 ? -7.859 -9.68 6.719 1 94.19 354 PRO A C 1
ATOM 2923 O O . PRO A 1 354 ? -7.711 -9.016 5.688 1 94.19 354 PRO A O 1
ATOM 2926 N N . VAL A 1 355 ? -7.012 -9.656 7.711 1 93.75 355 VAL A N 1
ATOM 2927 C CA . VAL A 1 355 ? -5.809 -8.836 7.676 1 93.75 355 VAL A CA 1
ATOM 2928 C C . VAL A 1 355 ? -4.578 -9.703 7.918 1 93.75 355 VAL A C 1
ATOM 2930 O O . VAL A 1 355 ? -4.555 -10.516 8.852 1 93.75 355 VAL A O 1
ATOM 2933 N N . ASN A 1 356 ? -3.633 -9.586 7.012 1 96.94 356 ASN A N 1
ATOM 2934 C CA . ASN A 1 356 ? -2.354 -10.25 7.25 1 96.94 356 ASN A CA 1
ATOM 2935 C C . ASN A 1 356 ? -1.582 -9.586 8.383 1 96.94 356 ASN A C 1
ATOM 2937 O O . ASN A 1 356 ? -1.209 -8.414 8.281 1 96.94 356 ASN A O 1
ATOM 2941 N N . VAL A 1 357 ? -1.235 -10.328 9.453 1 96.88 357 VAL A N 1
ATOM 2942 C CA . VAL A 1 357 ? -0.587 -9.703 10.594 1 96.88 357 VAL A CA 1
ATOM 2943 C C . VAL A 1 357 ? 0.833 -10.25 10.75 1 96.88 357 VAL A C 1
ATOM 2945 O O . VAL A 1 357 ? 1.616 -9.734 11.555 1 96.88 357 VAL A O 1
ATOM 2948 N N . MET A 1 358 ? 1.133 -11.258 10.016 1 97.94 358 MET A N 1
ATOM 2949 C CA . MET A 1 358 ? 2.484 -11.805 10.047 1 97.94 358 MET A CA 1
ATOM 2950 C C . MET A 1 358 ? 2.824 -12.492 8.727 1 97.94 358 MET A C 1
ATOM 2952 O O . MET A 1 358 ? 1.984 -13.18 8.148 1 97.94 358 MET A O 1
ATOM 2956 N N . THR A 1 359 ? 3.92 -12.258 8.203 1 98.25 359 THR A N 1
ATOM 2957 C CA . THR A 1 359 ? 4.434 -12.93 7.016 1 98.25 359 THR A CA 1
ATOM 2958 C C . THR A 1 359 ? 5.762 -13.625 7.316 1 98.25 359 THR A C 1
ATOM 2960 O O . THR A 1 359 ? 6.695 -12.992 7.809 1 98.25 359 THR A O 1
ATOM 2963 N N . VAL A 1 360 ? 5.809 -14.875 7.129 1 98 360 VAL A N 1
ATOM 2964 C CA . VAL A 1 360 ? 7.016 -15.688 7.238 1 98 360 VAL A CA 1
ATOM 2965 C C . VAL A 1 360 ? 7.512 -16.078 5.848 1 98 360 VAL A C 1
ATOM 2967 O O . VAL A 1 360 ? 6.766 -16.672 5.062 1 98 360 VAL A O 1
ATOM 2970 N N . SER A 1 361 ? 8.656 -15.633 5.5 1 96.56 361 SER A N 1
ATOM 2971 C CA . SER A 1 361 ? 9.289 -15.992 4.234 1 96.56 361 SER A CA 1
ATOM 2972 C C . SER A 1 361 ? 10.57 -16.781 4.453 1 96.56 361 SER A C 1
ATOM 2974 O O . SER A 1 361 ? 11.477 -16.328 5.145 1 96.56 361 SER A O 1
ATOM 2976 N N . ASN A 1 362 ? 10.641 -18 3.9 1 94.75 362 ASN A N 1
ATOM 2977 C CA . ASN A 1 362 ? 11.797 -18.875 4.082 1 94.75 362 ASN A CA 1
ATOM 2978 C C . ASN A 1 362 ? 12.141 -19.047 5.559 1 94.75 362 ASN A C 1
ATOM 2980 O O . ASN A 1 362 ? 13.305 -18.906 5.945 1 94.75 362 ASN A O 1
ATOM 2984 N N . GLY A 1 363 ? 11.141 -19.172 6.348 1 95.81 363 GLY A N 1
ATOM 2985 C CA . GLY A 1 363 ? 11.305 -19.5 7.754 1 95.81 363 GLY A CA 1
ATOM 2986 C C . GLY A 1 363 ? 11.594 -18.281 8.617 1 95.81 363 GLY A C 1
ATOM 2987 O O . GLY A 1 363 ? 11.734 -18.406 9.844 1 95.81 363 GLY A O 1
ATOM 2988 N N . GLN A 1 364 ? 11.672 -17.125 8.094 1 95.12 364 GLN A N 1
ATOM 2989 C CA . GLN A 1 364 ? 11.961 -15.898 8.836 1 95.12 364 GLN A CA 1
ATOM 2990 C C . GLN A 1 364 ? 10.734 -14.992 8.898 1 95.12 364 GLN A C 1
ATOM 2992 O O . GLN A 1 364 ? 10.062 -14.773 7.887 1 95.12 364 GLN A O 1
ATOM 2997 N N . ILE A 1 365 ? 10.453 -14.516 10.117 1 96.5 365 ILE A N 1
ATOM 2998 C CA . ILE A 1 365 ? 9.375 -13.555 10.258 1 96.5 365 ILE A CA 1
ATOM 2999 C C . ILE A 1 365 ? 9.812 -12.195 9.703 1 96.5 365 ILE A C 1
ATOM 3001 O O . ILE A 1 365 ? 10.688 -11.547 10.266 1 96.5 365 ILE A O 1
ATOM 3005 N N . ILE A 1 366 ? 9.227 -11.797 8.633 1 95.75 366 ILE A N 1
ATOM 3006 C CA . ILE A 1 366 ? 9.617 -10.562 7.961 1 95.75 366 ILE A CA 1
ATOM 3007 C C . ILE A 1 366 ? 8.672 -9.43 8.359 1 95.75 366 ILE A C 1
ATOM 3009 O O . ILE A 1 366 ? 9.055 -8.258 8.328 1 95.75 366 ILE A O 1
ATOM 3013 N N . LEU A 1 367 ? 7.496 -9.773 8.656 1 96.69 367 LEU A N 1
ATOM 3014 C CA . LEU A 1 367 ? 6.477 -8.805 9.055 1 96.69 367 LEU A CA 1
ATOM 3015 C C . LEU A 1 367 ? 5.695 -9.305 10.266 1 96.69 367 LEU A C 1
ATOM 3017 O O . LEU A 1 367 ? 5.316 -10.477 10.328 1 96.69 367 LEU A O 1
ATOM 3021 N N . ASN A 1 368 ? 5.504 -8.461 11.18 1 96.25 368 ASN A N 1
ATOM 3022 C CA . ASN A 1 368 ? 4.641 -8.688 12.336 1 96.25 368 ASN A CA 1
ATOM 3023 C C . ASN A 1 368 ? 3.844 -7.438 12.695 1 96.25 368 ASN A C 1
ATOM 3025 O O . ASN A 1 368 ? 4.418 -6.367 12.891 1 96.25 368 ASN A O 1
ATOM 3029 N N . MET A 1 369 ? 2.566 -7.559 12.703 1 93.88 369 MET A N 1
ATOM 3030 C CA . MET A 1 369 ? 1.686 -6.438 13.031 1 93.88 369 MET A CA 1
ATOM 3031 C C . MET A 1 369 ? 0.811 -6.762 14.234 1 93.88 369 MET A C 1
ATOM 3033 O O . MET A 1 369 ? 0.37 -7.902 14.398 1 93.88 369 MET A O 1
ATOM 3037 N N . ASN A 1 370 ? 0.616 -5.797 15.008 1 90.38 370 ASN A N 1
ATOM 3038 C CA . ASN A 1 370 ? -0.302 -5.875 16.141 1 90.38 370 ASN A CA 1
ATOM 3039 C C . ASN A 1 370 ? -1.524 -4.984 15.93 1 90.38 370 ASN A C 1
ATOM 3041 O O . ASN A 1 370 ? -1.417 -3.758 15.961 1 90.38 370 ASN A O 1
ATOM 3045 N N . LEU A 1 371 ? -2.684 -5.605 15.773 1 79.94 371 LEU A N 1
ATOM 3046 C CA . LEU A 1 371 ? -3.893 -4.848 15.469 1 79.94 371 LEU A CA 1
ATOM 3047 C C . LEU A 1 371 ? -4.578 -4.383 16.75 1 79.94 371 LEU A C 1
ATOM 3049 O O . LEU A 1 371 ? -5.535 -3.607 16.703 1 79.94 371 LEU A O 1
ATOM 3053 N N . LYS A 1 372 ? -4.301 -4.941 17.875 1 67.56 372 LYS A N 1
ATOM 3054 C CA . LYS A 1 372 ? -4.957 -4.594 19.141 1 67.56 372 LYS A CA 1
ATOM 3055 C C . LYS A 1 372 ? -4.211 -3.477 19.859 1 67.56 372 LYS A C 1
ATOM 3057 O O . LYS A 1 372 ? -2.992 -3.547 20.031 1 67.56 372 LYS A O 1
ATOM 3062 N N . LYS A 1 373 ? -4.875 -2.156 19.828 1 55.03 373 LYS A N 1
ATOM 3063 C CA . LYS A 1 373 ? -4.32 -1.135 20.719 1 55.03 373 LYS A CA 1
ATOM 3064 C C . LYS A 1 373 ? -4.723 -1.383 22.156 1 55.03 373 LYS A C 1
ATOM 3066 O O . LYS A 1 373 ? -5.789 -1.938 22.422 1 55.03 373 LYS A O 1
ATOM 3071 N N . MET B 1 1 ? 8.797 -0.208 27.969 1 94.31 1 MET B N 1
ATOM 3072 C CA . MET B 1 1 ? 9.625 -0.61 26.828 1 94.31 1 MET B CA 1
ATOM 3073 C C . MET B 1 1 ? 10.805 0.342 26.656 1 94.31 1 MET B C 1
ATOM 3075 O O . MET B 1 1 ? 10.664 1.55 26.859 1 94.31 1 MET B O 1
ATOM 3079 N N . LYS B 1 2 ? 11.945 -0.19 26.328 1 97.5 2 LYS B N 1
ATOM 3080 C CA . LYS B 1 2 ? 13.133 0.623 26.047 1 97.5 2 LYS B CA 1
ATOM 3081 C C . LYS B 1 2 ? 13.594 0.446 24.609 1 97.5 2 LYS B C 1
ATOM 3083 O O . LYS B 1 2 ? 13.641 -0.674 24.094 1 97.5 2 LYS B O 1
ATOM 3088 N N . LEU B 1 3 ? 13.828 1.54 23.953 1 97.88 3 LEU B N 1
ATOM 3089 C CA . LEU B 1 3 ? 14.32 1.545 22.578 1 97.88 3 LEU B CA 1
ATOM 3090 C C . LEU B 1 3 ? 15.672 2.24 22.484 1 97.88 3 LEU B C 1
ATOM 3092 O O . LEU B 1 3 ? 15.797 3.416 22.828 1 97.88 3 LEU B O 1
ATOM 3096 N N . TYR B 1 4 ? 16.641 1.563 22.031 1 98.31 4 TYR B N 1
ATOM 3097 C CA . TYR B 1 4 ? 17.969 2.127 21.891 1 98.31 4 TYR B CA 1
ATOM 3098 C C . TYR B 1 4 ? 18.328 2.336 20.422 1 98.31 4 TYR B C 1
ATOM 3100 O O . TYR B 1 4 ? 18 1.504 19.562 1 98.31 4 TYR B O 1
ATOM 3108 N N . SER B 1 5 ? 18.969 3.393 20.125 1 97.81 5 SER B N 1
ATOM 3109 C CA . SER B 1 5 ? 19.5 3.633 18.781 1 97.81 5 SER B CA 1
ATOM 3110 C C . SER B 1 5 ? 20.719 4.535 18.828 1 97.81 5 SER B C 1
ATOM 3112 O O . SER B 1 5 ? 20.891 5.309 19.781 1 97.81 5 SER B O 1
ATOM 3114 N N . ASP B 1 6 ? 21.562 4.391 17.828 1 97 6 ASP B N 1
ATOM 3115 C CA . ASP B 1 6 ? 22.703 5.301 17.703 1 97 6 ASP B CA 1
ATOM 3116 C C . ASP B 1 6 ? 22.266 6.621 17.062 1 97 6 ASP B C 1
ATOM 3118 O O . ASP B 1 6 ? 23.031 7.59 17.047 1 97 6 ASP B O 1
ATOM 3122 N N . ARG B 1 7 ? 21.047 6.691 16.625 1 97.56 7 ARG B N 1
ATOM 3123 C CA . ARG B 1 7 ? 20.562 7.902 15.969 1 97.56 7 ARG B CA 1
ATOM 3124 C C . ARG B 1 7 ? 19.109 8.164 16.297 1 97.56 7 ARG B C 1
ATOM 3126 O O . ARG B 1 7 ? 18.203 7.781 15.539 1 97.56 7 ARG B O 1
ATOM 3133 N N . ILE B 1 8 ? 18.875 8.844 17.328 1 98.56 8 ILE B N 1
ATOM 3134 C CA . ILE B 1 8 ? 17.547 9.312 17.719 1 98.56 8 ILE B CA 1
ATOM 3135 C C . ILE B 1 8 ? 17.375 10.773 17.328 1 98.56 8 ILE B C 1
ATOM 3137 O O . ILE B 1 8 ? 18.156 11.633 17.734 1 98.56 8 ILE B O 1
ATOM 3141 N N . VAL B 1 9 ? 16.391 11.055 16.531 1 98.62 9 VAL B N 1
ATOM 3142 C CA . VAL B 1 9 ? 16.188 12.406 16.031 1 98.62 9 VAL B CA 1
ATOM 3143 C C . VAL B 1 9 ? 15.305 13.195 17 1 98.62 9 VAL B C 1
ATOM 3145 O O . VAL B 1 9 ? 14.102 12.945 17.078 1 98.62 9 VAL B O 1
ATOM 3148 N N . LEU B 1 10 ? 15.867 14.07 17.734 1 98.06 10 LEU B N 1
ATOM 3149 C CA . LEU B 1 10 ? 15.141 15.008 18.594 1 98.06 10 LEU B CA 1
ATOM 3150 C C . LEU B 1 10 ? 14.719 16.25 17.797 1 98.06 10 LEU B C 1
ATOM 3152 O O . LEU B 1 10 ? 14.883 16.297 16.578 1 98.06 10 LEU B O 1
ATOM 3156 N N . LYS B 1 11 ? 14.141 17.188 18.469 1 95.31 11 LYS B N 1
ATOM 3157 C CA . LYS B 1 11 ? 13.609 18.375 17.812 1 95.31 11 LYS B CA 1
ATOM 3158 C C . LYS B 1 11 ? 14.719 19.188 17.156 1 95.31 11 LYS B C 1
ATOM 3160 O O . LYS B 1 11 ? 14.539 19.719 16.062 1 95.31 11 LYS B O 1
ATOM 3165 N N . ASP B 1 12 ? 15.922 19.203 17.781 1 94 12 ASP B N 1
ATOM 3166 C CA . ASP B 1 12 ? 16.938 20.141 17.328 1 94 12 ASP B CA 1
ATOM 3167 C C . ASP B 1 12 ? 18.234 19.438 16.969 1 94 12 ASP B C 1
ATOM 3169 O O . ASP B 1 12 ? 19.141 20.031 16.391 1 94 12 ASP B O 1
ATOM 3173 N N . ARG B 1 13 ? 18.312 18.141 17.266 1 95.94 13 ARG B N 1
ATOM 3174 C CA . ARG B 1 13 ? 19.516 17.375 16.984 1 95.94 13 ARG B CA 1
ATOM 3175 C C . ARG B 1 13 ? 19.234 15.883 16.984 1 95.94 13 ARG B C 1
ATOM 3177 O O . ARG B 1 13 ? 18.125 15.461 17.297 1 95.94 13 ARG B O 1
ATOM 3184 N N . PHE B 1 14 ? 20.172 15.109 16.547 1 95.94 14 PHE B N 1
ATOM 3185 C CA . PHE B 1 14 ? 20.062 13.672 16.719 1 95.94 14 PHE B CA 1
ATOM 3186 C C . PHE B 1 14 ? 21.141 13.164 17.672 1 95.94 14 PHE B C 1
ATOM 3188 O O . PHE B 1 14 ? 22.234 13.734 17.75 1 95.94 14 PHE B O 1
ATOM 3195 N N . VAL B 1 15 ? 20.859 12.117 18.453 1 97.62 15 VAL B N 1
ATOM 3196 C CA . VAL B 1 15 ? 21.75 11.648 19.531 1 97.62 15 VAL B CA 1
ATOM 3197 C C . VAL B 1 15 ? 21.719 10.125 19.594 1 97.62 15 VAL B C 1
ATOM 3199 O O . VAL B 1 15 ? 20.797 9.492 19.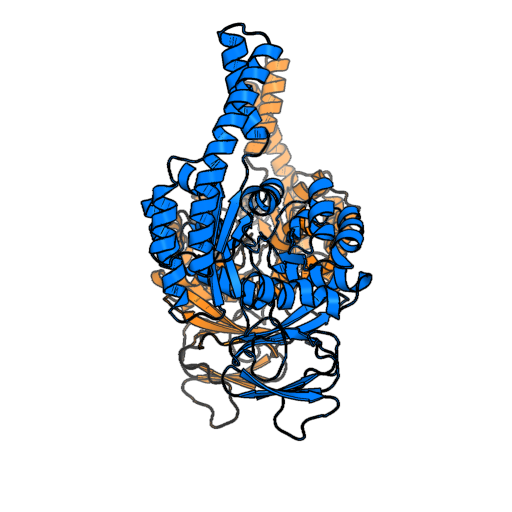062 1 97.62 15 VAL B O 1
ATOM 3202 N N . GLU B 1 16 ? 22.75 9.617 20.156 1 98 16 GLU B N 1
ATOM 3203 C CA . GLU B 1 16 ? 22.75 8.219 20.578 1 98 16 GLU B CA 1
ATOM 3204 C C . GLU B 1 16 ? 22.156 8.055 21.969 1 98 16 GLU B C 1
ATOM 3206 O O . GLU B 1 16 ? 22.375 8.891 22.844 1 98 16 GLU B O 1
ATOM 3211 N N . GLY B 1 17 ? 21.328 7.055 22.156 1 98.06 17 GLY B N 1
ATOM 3212 C CA . GLY B 1 17 ? 20.734 6.812 23.469 1 98.06 17 GLY B CA 1
ATOM 3213 C C . GLY B 1 17 ? 19.547 5.883 23.422 1 98.06 17 GLY B C 1
ATOM 3214 O O . GLY B 1 17 ? 19.422 5.059 22.5 1 98.06 17 GLY B O 1
ATOM 3215 N N . TYR B 1 18 ? 18.766 5.898 24.5 1 98 18 TYR B N 1
ATOM 3216 C CA . TYR B 1 18 ? 17.578 5.051 24.484 1 98 18 TYR B CA 1
ATOM 3217 C C . TYR B 1 18 ? 16.391 5.773 25.109 1 98 18 TYR B C 1
ATOM 3219 O O . TYR B 1 18 ? 16.562 6.73 25.859 1 98 18 TYR B O 1
ATOM 3227 N N . LEU B 1 19 ? 15.234 5.445 24.672 1 98.38 19 LEU B N 1
ATOM 3228 C CA . LEU B 1 19 ? 13.953 5.961 25.125 1 98.38 19 LEU B CA 1
ATOM 3229 C C . LEU B 1 19 ? 13.273 4.973 26.078 1 98.38 19 LEU B C 1
ATOM 3231 O O . LEU B 1 19 ? 13.305 3.762 25.844 1 98.38 19 LEU B O 1
ATOM 3235 N N . GLU B 1 20 ? 12.797 5.465 27.125 1 98.06 20 GLU B N 1
ATOM 3236 C CA . GLU B 1 20 ? 11.914 4.688 28 1 98.06 20 GLU B CA 1
ATOM 3237 C C . GLU B 1 20 ? 10.453 5.062 27.766 1 98.06 20 GLU B C 1
ATOM 3239 O O . GLU B 1 20 ? 10.062 6.215 27.984 1 98.06 20 GLU B O 1
ATOM 3244 N N . ILE B 1 21 ? 9.719 4.133 27.328 1 97.88 21 ILE B N 1
ATOM 3245 C CA . ILE B 1 21 ? 8.305 4.348 27.047 1 97.88 21 ILE B CA 1
ATOM 3246 C C . ILE B 1 21 ? 7.445 3.645 28.094 1 97.88 21 ILE B C 1
ATOM 3248 O O . ILE B 1 21 ? 7.633 2.455 28.359 1 97.88 21 ILE B O 1
ATOM 3252 N N . LYS B 1 22 ? 6.629 4.312 28.766 1 97 22 LYS B N 1
ATOM 3253 C CA . LYS B 1 22 ? 5.66 3.793 29.719 1 97 22 LYS B CA 1
ATOM 3254 C C . LYS B 1 22 ? 4.23 4.117 29.281 1 97 22 LYS B C 1
ATOM 3256 O O . LYS B 1 22 ? 3.857 5.285 29.188 1 97 22 LYS B O 1
ATOM 3261 N N . GLU B 1 23 ? 3.461 3.07 29.016 1 95.06 23 GLU B N 1
ATOM 3262 C CA . GLU B 1 23 ? 2.113 3.223 28.469 1 95.06 23 GLU B CA 1
ATOM 3263 C C . GLU B 1 23 ? 2.135 3.967 27.141 1 95.06 23 GLU B C 1
ATOM 3265 O O . GLU B 1 23 ? 2.818 3.551 26.203 1 95.06 23 GLU B O 1
ATOM 3270 N N . ASP B 1 24 ? 1.627 5.172 27.125 1 95.5 24 ASP B N 1
ATOM 3271 C CA . ASP B 1 24 ? 1.51 5.844 25.828 1 95.5 24 ASP B CA 1
ATOM 3272 C C . ASP B 1 24 ? 2.436 7.055 25.75 1 95.5 24 ASP B C 1
ATOM 3274 O O . ASP B 1 24 ? 2.389 7.82 24.797 1 95.5 24 ASP B O 1
ATOM 3278 N N . ILE B 1 25 ? 3.383 7.203 26.766 1 97.75 25 ILE B N 1
ATOM 3279 C CA . ILE B 1 25 ? 4.191 8.414 26.812 1 97.75 25 ILE B CA 1
ATOM 3280 C C . ILE B 1 25 ? 5.672 8.047 26.844 1 97.75 25 ILE B C 1
ATOM 3282 O O . ILE B 1 25 ? 6.039 6.977 27.328 1 97.75 25 ILE B O 1
ATOM 3286 N N . ILE B 1 26 ? 6.48 8.914 26.328 1 98.38 26 ILE B N 1
ATOM 3287 C CA . ILE B 1 26 ? 7.926 8.836 26.516 1 98.38 26 ILE B CA 1
ATOM 3288 C C . ILE B 1 26 ? 8.289 9.305 27.922 1 98.38 26 ILE B C 1
ATOM 3290 O O . ILE B 1 26 ? 8.281 10.508 28.203 1 98.38 26 ILE B O 1
ATOM 3294 N N . GLN B 1 27 ? 8.586 8.398 28.734 1 98.12 27 GLN B N 1
ATOM 3295 C CA . GLN B 1 27 ? 8.844 8.703 30.141 1 98.12 27 GLN B CA 1
ATOM 3296 C C . GLN B 1 27 ? 10.195 9.398 30.312 1 98.12 27 GLN B C 1
ATOM 3298 O O . GLN B 1 27 ? 10.32 10.336 31.109 1 98.12 27 GLN B O 1
ATOM 3303 N N . SER B 1 28 ? 11.188 8.828 29.609 1 97.88 28 SER B N 1
ATOM 3304 C CA . SER B 1 28 ? 12.516 9.414 29.75 1 97.88 28 SER B CA 1
ATOM 3305 C C . SER B 1 28 ? 13.328 9.234 28.469 1 97.88 28 SER B C 1
ATOM 3307 O O . SER B 1 28 ? 13.102 8.289 27.703 1 97.88 28 SER B O 1
ATOM 3309 N N . VAL B 1 29 ? 14.172 10.195 28.219 1 97.94 29 VAL B N 1
ATOM 3310 C CA . VAL B 1 29 ? 15.156 10.156 27.141 1 97.94 29 VAL B CA 1
ATOM 3311 C C . VAL B 1 29 ? 16.562 10.125 27.719 1 97.94 29 VAL B C 1
ATOM 3313 O O . VAL B 1 29 ? 17.016 11.094 28.328 1 97.94 29 VAL B O 1
ATOM 3316 N N . HIS B 1 30 ? 17.219 9.055 27.531 1 97.88 30 HIS B N 1
ATOM 3317 C CA . HIS B 1 30 ? 18.578 8.891 28.047 1 97.88 30 HIS B CA 1
ATOM 3318 C C . HIS B 1 30 ? 19.609 9.078 26.938 1 97.88 30 HIS B C 1
ATOM 3320 O O . HIS B 1 30 ? 19.828 8.172 26.141 1 97.88 30 HIS B O 1
ATOM 3326 N N . ILE B 1 31 ? 20.312 10.172 26.984 1 97.25 31 ILE B N 1
ATOM 3327 C CA . ILE B 1 31 ? 21.25 10.531 25.938 1 97.25 31 ILE B CA 1
ATOM 3328 C C . ILE B 1 31 ? 22.625 9.945 26.25 1 97.25 31 ILE B C 1
ATOM 3330 O O . ILE B 1 31 ? 23.109 10.062 27.375 1 97.25 31 ILE B O 1
ATOM 3334 N N . GLY B 1 32 ? 23.234 9.336 25.328 1 96.38 32 GLY B N 1
ATOM 3335 C CA . GLY B 1 32 ? 24.594 8.828 25.453 1 96.38 32 GLY B CA 1
ATOM 3336 C C . GLY B 1 32 ? 24.688 7.582 26.312 1 96.38 32 GLY B C 1
ATOM 3337 O O . GLY B 1 32 ? 25.766 7.227 26.781 1 96.38 32 GLY B O 1
ATOM 3338 N N . GLN B 1 33 ? 23.562 6.973 26.562 1 95.5 33 GLN B N 1
ATOM 3339 C CA . GLN B 1 33 ? 23.516 5.793 27.422 1 95.5 33 GLN B CA 1
ATOM 3340 C C . GLN B 1 33 ? 22.938 4.594 26.688 1 95.5 33 GLN B C 1
ATOM 3342 O O . GLN B 1 33 ? 22.156 4.754 25.75 1 95.5 33 GLN B O 1
ATOM 3347 N N . LYS B 1 34 ? 23.391 3.475 27.047 1 94.44 34 LYS B N 1
ATOM 3348 C CA . LYS B 1 34 ? 22.844 2.209 26.578 1 94.44 34 LYS B CA 1
ATOM 3349 C C . LYS B 1 34 ? 22.203 1.428 27.719 1 94.44 34 LYS B C 1
ATOM 3351 O O . LYS B 1 34 ? 22.766 1.33 28.812 1 94.44 34 LYS B O 1
ATOM 3356 N N . PRO B 1 35 ? 20.984 1.052 27.516 1 93.94 35 PRO B N 1
ATOM 3357 C CA . PRO B 1 35 ? 20.359 0.281 28.594 1 93.94 35 PRO B CA 1
ATOM 3358 C C . PRO B 1 35 ? 21.047 -1.048 28.859 1 93.94 35 PRO B C 1
ATOM 3360 O O . PRO B 1 35 ? 21.641 -1.634 27.938 1 93.94 35 PRO B O 1
ATOM 3363 N N . GLU B 1 36 ? 20.953 -1.566 30.031 1 89.62 36 GLU B N 1
ATOM 3364 C CA . GLU B 1 36 ? 21.656 -2.783 30.422 1 89.62 36 GLU B CA 1
ATOM 3365 C C . GLU B 1 36 ? 20.922 -4.027 29.938 1 89.62 36 GLU B C 1
ATOM 3367 O O . GLU B 1 36 ? 21.531 -4.98 29.469 1 89.62 36 GLU B O 1
ATOM 3372 N N . THR B 1 37 ? 19.531 -4.008 30.203 1 89.75 37 THR B N 1
ATOM 3373 C CA . THR B 1 37 ? 18.797 -5.219 29.828 1 89.75 37 THR B CA 1
ATOM 3374 C C . THR B 1 37 ? 17.422 -4.879 29.297 1 89.75 37 THR B C 1
ATOM 3376 O O . THR B 1 37 ? 16.938 -3.748 29.453 1 89.75 37 THR B O 1
ATOM 3379 N N . ASP B 1 38 ? 16.812 -5.777 28.531 1 92.12 38 ASP B N 1
ATOM 3380 C CA . ASP B 1 38 ? 15.406 -5.777 28.141 1 92.12 38 ASP B CA 1
ATOM 3381 C C . ASP B 1 38 ? 15.078 -4.562 27.281 1 92.12 38 ASP B C 1
ATOM 3383 O O . ASP B 1 38 ? 14.195 -3.771 27.625 1 92.12 38 ASP B O 1
ATOM 3387 N N . TYR B 1 39 ? 15.836 -4.301 26.281 1 95.75 39 TYR B N 1
ATOM 3388 C CA . TYR B 1 39 ? 15.57 -3.189 25.375 1 95.75 39 TYR B CA 1
ATOM 3389 C C . TYR B 1 39 ? 15.562 -3.658 23.938 1 95.75 39 TYR B C 1
ATOM 3391 O O . TYR B 1 39 ? 16.109 -4.719 23.609 1 95.75 39 TYR B O 1
ATOM 3399 N N . ILE B 1 40 ? 14.883 -2.984 23.109 1 96.5 40 ILE B N 1
ATOM 3400 C CA . ILE B 1 40 ? 14.891 -3.201 21.672 1 96.5 40 ILE B CA 1
ATOM 3401 C C . ILE B 1 40 ? 16.078 -2.488 21.047 1 96.5 40 ILE B C 1
ATOM 3403 O O . ILE B 1 40 ? 16.219 -1.27 21.172 1 96.5 40 ILE B O 1
ATOM 3407 N N . ASP B 1 41 ? 16.906 -3.193 20.375 1 96.69 41 ASP B N 1
ATOM 3408 C CA . ASP B 1 41 ? 18.125 -2.67 19.781 1 96.69 41 ASP B CA 1
ATOM 3409 C C . ASP B 1 41 ? 17.891 -2.18 18.359 1 96.69 41 ASP B C 1
ATOM 3411 O O . ASP B 1 41 ? 17.672 -2.982 17.438 1 96.69 41 ASP B O 1
ATOM 3415 N N . CYS B 1 42 ? 17.922 -0.915 18.188 1 96.94 42 CYS B N 1
ATOM 3416 C CA . CYS B 1 42 ? 17.781 -0.313 16.859 1 96.94 42 CYS B CA 1
ATOM 3417 C C . CYS B 1 42 ? 19.109 0.256 16.375 1 96.94 42 CYS B C 1
ATOM 3419 O O . CYS B 1 42 ? 19.141 1.286 15.695 1 96.94 42 CYS B O 1
ATOM 3421 N N . THR B 1 43 ? 20.188 -0.391 16.719 1 96 43 THR B N 1
ATOM 3422 C CA . THR B 1 43 ? 21.5 0.034 16.25 1 96 43 THR B CA 1
ATOM 3423 C C . THR B 1 43 ? 21.547 0.065 14.734 1 96 43 THR B C 1
ATOM 3425 O O . THR B 1 43 ? 21.078 -0.863 14.07 1 96 43 THR B O 1
ATOM 3428 N N . GLY B 1 44 ? 22.062 1.084 14.211 1 94.94 44 GLY B N 1
ATOM 3429 C CA . GLY B 1 44 ? 22.188 1.227 12.773 1 94.94 44 GLY B CA 1
ATOM 3430 C C . GLY B 1 44 ? 20.922 1.762 12.117 1 94.94 44 GLY B C 1
ATOM 3431 O O . GLY B 1 44 ? 20.891 1.991 10.906 1 94.94 44 GLY B O 1
ATOM 3432 N N . LYS B 1 45 ? 19.922 1.979 12.953 1 97.38 45 LYS B N 1
ATOM 3433 C CA . LYS B 1 45 ? 18.656 2.51 12.469 1 97.38 45 LYS B CA 1
ATOM 3434 C C . LYS B 1 45 ? 18.375 3.879 13.078 1 97.38 45 LYS B C 1
ATOM 3436 O O . LYS B 1 45 ? 18.969 4.258 14.078 1 97.38 45 LYS B O 1
ATOM 3441 N N . ILE B 1 46 ? 17.516 4.609 12.445 1 98.25 46 ILE B N 1
ATOM 3442 C CA . ILE B 1 46 ? 17.141 5.945 12.906 1 98.25 46 ILE B CA 1
ATOM 3443 C C . ILE B 1 46 ? 15.805 5.887 13.633 1 98.25 46 ILE B C 1
ATOM 3445 O O . ILE B 1 46 ? 14.812 5.383 13.086 1 98.25 46 ILE B O 1
ATOM 3449 N N . VAL B 1 47 ? 15.789 6.309 14.867 1 98.69 47 VAL B N 1
ATOM 3450 C CA . VAL B 1 47 ? 14.539 6.461 15.594 1 98.69 47 VAL B CA 1
ATOM 3451 C C . VAL B 1 47 ? 14.062 7.91 15.516 1 98.69 47 VAL B C 1
ATOM 3453 O O . VAL B 1 47 ? 14.812 8.836 15.844 1 98.69 47 VAL B O 1
ATOM 3456 N N . MET B 1 48 ? 12.875 8.141 15.07 1 98.69 48 MET B N 1
ATOM 3457 C CA . MET B 1 48 ? 12.344 9.5 14.93 1 98.69 48 MET B CA 1
ATOM 3458 C C . MET B 1 48 ? 10.852 9.531 15.242 1 98.69 48 MET B C 1
ATOM 3460 O O . MET B 1 48 ? 10.211 8.492 15.375 1 98.69 48 MET B O 1
ATOM 3464 N N . PRO B 1 49 ? 10.273 10.727 15.469 1 98.75 49 PRO B N 1
ATOM 3465 C CA . PRO B 1 49 ? 8.82 10.797 15.68 1 98.75 49 PRO B CA 1
ATOM 3466 C C . PRO B 1 49 ? 8.023 10.281 14.484 1 98.75 49 PRO B C 1
ATOM 3468 O O . PRO B 1 49 ? 8.492 10.367 13.344 1 98.75 49 PRO B O 1
ATOM 3471 N N . GLY B 1 50 ? 6.863 9.703 14.734 1 98.75 50 GLY B N 1
ATOM 3472 C CA . GLY B 1 50 ? 5.973 9.32 13.648 1 98.75 50 GLY B CA 1
ATOM 3473 C C . GLY B 1 50 ? 5.551 10.492 12.781 1 98.75 50 GLY B C 1
ATOM 3474 O O . GLY B 1 50 ? 5.375 11.609 13.281 1 98.75 50 GLY B O 1
ATOM 3475 N N . LEU B 1 51 ? 5.363 10.273 11.562 1 98.69 51 LEU B N 1
ATOM 3476 C CA . LEU B 1 51 ? 5.004 11.328 10.617 1 98.69 51 LEU B CA 1
ATOM 3477 C C . LEU B 1 51 ? 3.561 11.766 10.82 1 98.69 51 LEU B C 1
ATOM 3479 O O . LEU B 1 51 ? 2.697 10.953 11.156 1 98.69 51 LEU B O 1
ATOM 3483 N N . ILE B 1 52 ? 3.314 12.992 10.656 1 98.44 52 ILE B N 1
ATOM 3484 C CA . ILE B 1 52 ? 1.982 13.586 10.664 1 98.44 52 ILE B CA 1
ATOM 3485 C C . ILE B 1 52 ? 1.628 14.078 9.266 1 98.44 52 ILE B C 1
ATOM 3487 O O . ILE B 1 52 ? 2.242 15.023 8.758 1 98.44 52 ILE B O 1
ATOM 3491 N N . ASN B 1 53 ? 0.743 13.43 8.609 1 98 53 ASN B N 1
ATOM 3492 C CA . ASN B 1 53 ? 0.301 13.789 7.262 1 98 53 ASN B CA 1
ATOM 3493 C C . ASN B 1 53 ? -0.986 14.609 7.297 1 98 53 ASN B C 1
ATOM 3495 O O . ASN B 1 53 ? -2.059 14.07 7.582 1 98 53 ASN B O 1
ATOM 3499 N N . ILE B 1 54 ? -0.985 15.875 6.973 1 96.31 54 ILE B N 1
ATOM 3500 C CA . ILE B 1 54 ? -2.057 16.812 7.305 1 96.31 54 ILE B CA 1
ATOM 3501 C C . ILE B 1 54 ? -3.098 16.812 6.188 1 96.31 54 ILE B C 1
ATOM 3503 O O . ILE B 1 54 ? -4.191 17.359 6.355 1 96.31 54 ILE B O 1
ATOM 3507 N N . GLN B 1 55 ? -2.779 16.297 5.062 1 93.94 55 GLN B N 1
ATOM 3508 C CA . GLN B 1 55 ? -3.699 16.25 3.93 1 93.94 55 GLN B CA 1
ATOM 3509 C C . GLN B 1 55 ? -3.529 14.953 3.135 1 93.94 55 GLN B C 1
ATOM 3511 O O . GLN B 1 55 ? -2.496 14.742 2.498 1 93.94 55 GLN B O 1
ATOM 3516 N N . ASN B 1 56 ? -4.52 14.18 3.105 1 94.56 56 ASN B N 1
ATOM 3517 C CA . ASN B 1 56 ? -4.457 12.922 2.371 1 94.56 56 ASN B CA 1
ATOM 3518 C C . ASN B 1 56 ? -5.805 12.562 1.762 1 94.56 56 ASN B C 1
ATOM 3520 O O . ASN B 1 56 ? -6.82 12.531 2.461 1 94.56 56 ASN B O 1
ATOM 3524 N N . ASP B 1 57 ? -5.82 12.219 0.509 1 90.62 57 ASP B N 1
ATOM 3525 C CA . ASP B 1 57 ? -7.043 11.898 -0.219 1 90.62 57 ASP B CA 1
ATOM 3526 C C . ASP B 1 57 ? -7.145 10.398 -0.482 1 90.62 57 ASP B C 1
ATOM 3528 O O . ASP B 1 57 ? -8.07 9.938 -1.153 1 90.62 57 ASP B O 1
ATOM 3532 N N . ASP B 1 58 ? -6.285 9.594 0.008 1 89.56 58 ASP B N 1
ATOM 3533 C CA . ASP B 1 58 ? -6.172 8.188 -0.371 1 89.56 58 ASP B CA 1
ATOM 3534 C C . ASP B 1 58 ? -7.441 7.422 -0.009 1 89.56 58 ASP B C 1
ATOM 3536 O O . ASP B 1 58 ? -7.902 6.57 -0.776 1 89.56 58 ASP B O 1
ATOM 3540 N N . PHE B 1 59 ? -8.016 7.672 1.135 1 90.5 59 PHE B N 1
ATOM 3541 C CA . PHE B 1 59 ? -9.18 6.918 1.591 1 90.5 59 PHE B CA 1
ATOM 3542 C C . PHE B 1 59 ? -10.359 7.117 0.646 1 90.5 59 PHE B C 1
ATOM 3544 O O . PHE B 1 59 ? -10.961 6.145 0.182 1 90.5 59 PHE B O 1
ATOM 3551 N N . ILE B 1 60 ? -10.641 8.406 0.345 1 85.94 60 ILE B N 1
ATOM 3552 C CA . ILE B 1 60 ? -11.773 8.734 -0.523 1 85.94 60 ILE B CA 1
ATOM 3553 C C . ILE B 1 60 ? -11.531 8.164 -1.918 1 85.94 60 ILE B C 1
ATOM 3555 O O . ILE B 1 60 ? -12.445 7.617 -2.537 1 85.94 60 ILE B O 1
ATOM 3559 N N . GLN B 1 61 ? -10.336 8.258 -2.375 1 83.06 61 GLN B N 1
ATOM 3560 C CA . GLN B 1 61 ? -10 7.734 -3.693 1 83.06 61 GLN B CA 1
ATOM 3561 C C . GLN B 1 61 ? -10.18 6.219 -3.744 1 83.06 61 GLN B C 1
ATOM 3563 O O . GLN B 1 61 ? -10.656 5.68 -4.742 1 83.06 61 GLN B O 1
ATOM 3568 N N . GLU B 1 62 ? -9.75 5.547 -2.689 1 83.12 62 GLU B N 1
ATOM 3569 C CA . GLU B 1 62 ? -9.859 4.094 -2.635 1 83.12 62 GLU B CA 1
ATOM 3570 C C . GLU B 1 62 ? -11.32 3.66 -2.518 1 83.12 62 GLU B C 1
ATOM 3572 O O . GLU B 1 62 ? -11.758 2.74 -3.215 1 83.12 62 GLU B O 1
ATOM 3577 N N . GLU B 1 63 ? -12.031 4.32 -1.641 1 84.75 63 GLU B N 1
ATOM 3578 C CA . GLU B 1 63 ? -13.43 3.977 -1.39 1 84.75 63 GLU B CA 1
ATOM 3579 C C . GLU B 1 63 ? -14.258 4.066 -2.668 1 84.75 63 GLU B C 1
ATOM 3581 O O . GLU B 1 63 ? -15.125 3.225 -2.914 1 84.75 63 GLU B O 1
ATOM 3586 N N . TYR B 1 64 ? -13.969 5.027 -3.496 1 77.19 64 TYR B N 1
ATOM 3587 C CA . TYR B 1 64 ? -14.812 5.258 -4.664 1 77.19 64 TYR B CA 1
ATOM 3588 C C . TYR B 1 64 ? -14.141 4.75 -5.934 1 77.19 64 TYR B C 1
ATOM 3590 O O . TYR B 1 64 ? -14.609 5.027 -7.039 1 77.19 64 TYR B O 1
ATOM 3598 N N . SER B 1 65 ? -13.055 3.994 -5.715 1 73.88 65 SER B N 1
ATOM 3599 C CA . SER B 1 65 ? -12.406 3.332 -6.84 1 73.88 65 SER B CA 1
ATOM 3600 C C . SER B 1 65 ? -13.266 2.191 -7.379 1 73.88 65 SER B C 1
ATOM 3602 O O . SER B 1 65 ? -13.914 1.479 -6.613 1 73.88 65 SER B O 1
ATOM 3604 N N . PRO B 1 66 ? -13.234 2.035 -8.688 1 66.69 66 PRO B N 1
ATOM 3605 C CA . PRO B 1 66 ? -14 0.927 -9.266 1 66.69 66 PRO B CA 1
ATOM 3606 C C . PRO B 1 66 ? -13.508 -0.439 -8.789 1 66.69 66 PRO B C 1
ATOM 3608 O O . PRO B 1 66 ? -14.266 -1.408 -8.789 1 66.69 66 PRO B O 1
ATOM 3611 N N . TYR B 1 67 ? -12.289 -0.51 -8.375 1 65.62 67 TYR B N 1
ATOM 3612 C CA . TYR B 1 67 ? -11.703 -1.775 -7.941 1 65.62 67 TYR B CA 1
ATOM 3613 C C . TYR B 1 67 ? -12.195 -2.15 -6.547 1 65.62 67 TYR B C 1
ATOM 3615 O O . TYR B 1 67 ? -11.984 -3.277 -6.09 1 65.62 67 TYR B O 1
ATOM 3623 N N . PHE B 1 68 ? -12.891 -1.208 -5.898 1 66 68 PHE B N 1
ATOM 3624 C CA . PHE B 1 68 ? -13.258 -1.443 -4.504 1 66 68 PHE B CA 1
ATOM 3625 C C . PHE B 1 68 ? -14.758 -1.655 -4.363 1 66 68 PHE B C 1
ATOM 3627 O O . PHE B 1 68 ? -15.25 -1.937 -3.27 1 66 68 PHE B O 1
ATOM 3634 N N . SER B 1 69 ? -15.383 -1.716 -5.406 1 63.97 69 SER B N 1
ATOM 3635 C CA . SER B 1 69 ? -16.844 -1.707 -5.387 1 63.97 69 SER B CA 1
ATOM 3636 C C . SER B 1 69 ? -17.391 -2.898 -4.613 1 63.97 69 SER B C 1
ATOM 3638 O O . SER B 1 69 ? -18.344 -2.762 -3.852 1 63.97 69 SER B O 1
ATOM 3640 N N . PRO B 1 70 ? -16.656 -3.953 -4.566 1 65.19 70 PRO B N 1
ATOM 3641 C CA . PRO B 1 70 ? -17.234 -5.094 -3.863 1 65.19 70 PRO B CA 1
ATOM 3642 C C . PRO B 1 70 ? -16.953 -5.07 -2.361 1 65.19 70 PRO B C 1
ATOM 3644 O O . PRO B 1 70 ? -17.547 -5.855 -1.609 1 65.19 70 PRO B O 1
ATOM 3647 N N . PHE B 1 71 ? -16.25 -4.172 -1.962 1 74.75 71 PHE B N 1
ATOM 3648 C CA . PHE B 1 71 ? -15.773 -4.223 -0.586 1 74.75 71 PHE B CA 1
ATOM 3649 C C . PHE B 1 71 ? -16.469 -3.168 0.269 1 74.75 71 PHE B C 1
ATOM 3651 O O . PHE B 1 71 ? -16.859 -2.113 -0.234 1 74.75 71 PHE B O 1
ATOM 3658 N N . PRO B 1 72 ? -16.625 -3.518 1.461 1 79.88 72 PRO B N 1
ATOM 3659 C CA . PRO B 1 72 ? -17.188 -2.52 2.373 1 79.88 72 PRO B CA 1
ATOM 3660 C C . PRO B 1 72 ? -16.234 -1.356 2.637 1 79.88 72 PRO B C 1
ATOM 3662 O O . PRO B 1 72 ? -15.023 -1.511 2.51 1 79.88 72 PRO B O 1
ATOM 3665 N N . LYS B 1 73 ? -16.812 -0.229 2.949 1 85.25 73 LYS B N 1
ATOM 3666 C CA . LYS B 1 73 ? -16.094 0.991 3.275 1 85.25 73 LYS B CA 1
ATOM 3667 C C . LYS B 1 73 ? -15.016 0.725 4.332 1 85.25 73 LYS B C 1
ATOM 3669 O O . LYS B 1 73 ? -13.914 1.263 4.254 1 85.25 73 LYS B O 1
ATOM 3674 N N . ARG B 1 74 ? -15.281 -0.127 5.203 1 85.19 74 ARG B N 1
ATOM 3675 C CA . ARG B 1 74 ? -14.367 -0.44 6.297 1 85.19 74 ARG B CA 1
ATOM 3676 C C . ARG B 1 74 ? -13.078 -1.068 5.773 1 85.19 74 ARG B C 1
ATOM 3678 O O . ARG B 1 74 ? -12.008 -0.86 6.344 1 85.19 74 ARG B O 1
ATOM 3685 N N . LYS B 1 75 ? -13.203 -1.782 4.746 1 85.06 75 LYS B N 1
ATOM 3686 C CA . LYS B 1 75 ? -12.016 -2.385 4.148 1 85.06 75 LYS B CA 1
ATOM 3687 C C . LYS B 1 75 ? -11.078 -1.318 3.58 1 85.06 75 LYS B C 1
ATOM 3689 O O . LYS B 1 75 ? -9.867 -1.387 3.764 1 85.06 75 LYS B O 1
ATOM 3694 N N . ALA B 1 76 ? -11.758 -0.444 2.846 1 86.12 76 ALA B N 1
ATOM 3695 C CA . ALA B 1 76 ? -10.961 0.649 2.297 1 86.12 76 ALA B CA 1
ATOM 3696 C C . ALA B 1 76 ? -10.234 1.407 3.404 1 86.12 76 ALA B C 1
ATOM 3698 O O . ALA B 1 76 ? -9.047 1.719 3.275 1 86.12 76 ALA B O 1
ATOM 3699 N N . PHE B 1 77 ? -10.906 1.649 4.461 1 89.31 77 PHE B N 1
ATOM 3700 C CA . PHE B 1 77 ? -10.312 2.354 5.594 1 89.31 77 PHE B CA 1
ATOM 3701 C C . PHE B 1 77 ? -9.156 1.557 6.184 1 89.31 77 PHE B C 1
ATOM 3703 O O . PHE B 1 77 ? -8.078 2.102 6.41 1 89.31 77 PHE B O 1
ATOM 3710 N N . SER B 1 78 ? -9.367 0.302 6.449 1 88.94 78 SER B N 1
ATOM 3711 C CA . SER B 1 78 ? -8.352 -0.56 7.039 1 88.94 78 SER B CA 1
ATOM 3712 C C . SER B 1 78 ? -7.102 -0.618 6.168 1 88.94 78 SER B C 1
ATOM 3714 O O . SER B 1 78 ? -5.98 -0.587 6.68 1 88.94 78 SER B O 1
ATOM 3716 N N . GLN B 1 79 ? -7.344 -0.714 4.949 1 88.81 79 GLN B N 1
ATOM 3717 C CA . GLN B 1 79 ? -6.234 -0.774 4.004 1 88.81 79 GLN B CA 1
ATOM 3718 C C . GLN B 1 79 ? -5.414 0.513 4.039 1 88.81 79 GLN B C 1
ATOM 3720 O O . GLN B 1 79 ? -4.18 0.469 4.074 1 88.81 79 GLN B O 1
ATOM 3725 N N . ILE B 1 80 ? -6.098 1.608 4.039 1 91.38 80 ILE B N 1
ATOM 3726 C CA . ILE B 1 80 ? -5.418 2.898 4.027 1 91.38 80 ILE B CA 1
ATOM 3727 C C . ILE B 1 80 ? -4.715 3.123 5.363 1 91.38 80 ILE B C 1
ATOM 3729 O O . ILE B 1 80 ? -3.598 3.643 5.406 1 91.38 80 ILE B O 1
ATOM 3733 N N . GLU B 1 81 ? -5.379 2.771 6.438 1 92.38 81 GLU B N 1
ATOM 3734 C CA . GLU B 1 81 ? -4.754 2.887 7.754 1 92.38 81 GLU B CA 1
ATOM 3735 C C . GLU B 1 81 ? -3.449 2.1 7.816 1 92.38 81 GLU B C 1
ATOM 3737 O O . GLU B 1 81 ? -2.424 2.621 8.258 1 92.38 81 GLU B O 1
ATOM 3742 N N . ARG B 1 82 ? -3.463 0.925 7.395 1 91.69 82 ARG B N 1
ATOM 3743 C CA . ARG B 1 82 ? -2.277 0.076 7.441 1 91.69 82 ARG B CA 1
ATOM 3744 C C . ARG B 1 82 ? -1.189 0.604 6.512 1 91.69 82 ARG B C 1
ATOM 3746 O O . ARG B 1 82 ? 0 0.503 6.82 1 91.69 82 ARG B O 1
ATOM 3753 N N . LEU B 1 83 ? -1.648 1.084 5.375 1 92.62 83 LEU B N 1
ATOM 3754 C CA . LEU B 1 83 ? -0.687 1.694 4.465 1 92.62 83 LEU B CA 1
ATOM 3755 C C . LEU B 1 83 ? 0.027 2.865 5.129 1 92.62 83 LEU B C 1
ATOM 3757 O O . LEU B 1 83 ? 1.232 3.049 4.945 1 92.62 83 LEU B O 1
ATOM 3761 N N . ASN B 1 84 ? -0.695 3.639 5.84 1 96 84 ASN B N 1
ATOM 3762 C CA . ASN B 1 84 ? -0.092 4.746 6.578 1 96 84 ASN B CA 1
ATOM 3763 C C . ASN B 1 84 ? 0.876 4.246 7.645 1 96 84 ASN B C 1
ATOM 3765 O O . ASN B 1 84 ? 1.976 4.781 7.793 1 96 84 ASN B O 1
ATOM 3769 N N . VAL B 1 85 ? 0.471 3.219 8.352 1 95.56 85 VAL B N 1
ATOM 3770 C CA . VAL B 1 85 ? 1.337 2.615 9.359 1 95.56 85 VAL B CA 1
ATOM 3771 C C . VAL B 1 85 ? 2.643 2.16 8.711 1 95.56 85 VAL B C 1
ATOM 3773 O O . VAL B 1 85 ? 3.73 2.473 9.203 1 95.56 85 VAL B O 1
ATOM 3776 N N . PHE B 1 86 ? 2.469 1.578 7.641 1 94.19 86 PHE B N 1
ATOM 3777 C CA . PHE B 1 86 ? 3.598 1.055 6.879 1 94.19 86 PHE B CA 1
ATOM 3778 C C . PHE B 1 86 ? 4.508 2.186 6.414 1 94.19 86 PHE B C 1
ATOM 3780 O O . PHE B 1 86 ? 5.727 2.021 6.355 1 94.19 86 PHE B O 1
ATOM 3787 N N . SER B 1 87 ? 3.936 3.279 6.117 1 95.75 87 SER B N 1
ATOM 3788 C CA . SER B 1 87 ? 4.664 4.422 5.574 1 95.75 87 SER B CA 1
ATOM 3789 C C . SER B 1 87 ? 5.258 5.277 6.688 1 95.75 87 SER B C 1
ATOM 3791 O O . SER B 1 87 ? 5.938 6.27 6.418 1 95.75 87 SER B O 1
ATOM 3793 N N . GLY B 1 88 ? 4.969 4.949 7.918 1 97.69 88 GLY B N 1
ATOM 3794 C CA . GLY B 1 88 ? 5.539 5.656 9.055 1 97.69 88 GLY B CA 1
ATOM 3795 C C . GLY B 1 88 ? 4.66 6.789 9.555 1 97.69 88 GLY B C 1
ATOM 3796 O O . GLY B 1 88 ? 5.113 7.637 10.328 1 97.69 88 GLY B O 1
ATOM 3797 N N . VAL B 1 89 ? 3.432 6.812 9.102 1 98.38 89 VAL B N 1
ATOM 3798 C CA . VAL B 1 89 ? 2.504 7.855 9.531 1 98.38 89 VAL B CA 1
ATOM 3799 C C . VAL B 1 89 ? 1.764 7.402 10.789 1 98.38 89 VAL B C 1
ATOM 3801 O O . VAL B 1 89 ? 1.219 6.297 10.836 1 98.38 89 VAL B O 1
ATOM 3804 N N . THR B 1 90 ? 1.786 8.203 11.836 1 97.81 90 THR B N 1
ATOM 3805 C CA . THR B 1 90 ? 1.092 7.859 13.078 1 97.81 90 THR B CA 1
ATOM 3806 C C . THR B 1 90 ? -0.142 8.734 13.266 1 97.81 90 THR B C 1
ATOM 3808 O O . THR B 1 90 ? -1.011 8.43 14.086 1 97.81 90 THR B O 1
ATOM 3811 N N . THR B 1 91 ? -0.182 9.828 12.539 1 97.69 91 THR B N 1
ATOM 3812 C CA . THR B 1 91 ? -1.347 10.711 12.539 1 97.69 91 THR B CA 1
ATOM 3813 C C . THR B 1 91 ? -1.705 11.133 11.117 1 97.69 91 THR B C 1
ATOM 3815 O O . THR B 1 91 ? -0.861 11.664 10.391 1 97.69 91 THR B O 1
ATOM 3818 N N . ILE B 1 92 ? -2.916 10.875 10.734 1 97.12 92 ILE B N 1
ATOM 3819 C CA . ILE B 1 92 ? -3.322 11.188 9.367 1 97.12 92 ILE B CA 1
ATOM 3820 C C . ILE B 1 92 ? -4.566 12.07 9.391 1 97.12 92 ILE B C 1
ATOM 3822 O O . ILE B 1 92 ? -5.465 11.875 10.211 1 97.12 92 ILE B O 1
ATOM 3826 N N . TYR B 1 93 ? -4.617 13.117 8.602 1 96.88 93 TYR B N 1
ATOM 3827 C CA . TYR B 1 93 ? -5.797 13.93 8.328 1 96.88 93 TYR B CA 1
ATOM 3828 C C . TYR B 1 93 ? -6.406 13.57 6.977 1 96.88 93 TYR B C 1
ATOM 3830 O O . TYR B 1 93 ? -5.844 13.898 5.93 1 96.88 93 TYR B O 1
ATOM 3838 N N . HIS B 1 94 ? -7.512 12.867 7.039 1 95.75 94 HIS B N 1
ATOM 3839 C CA . HIS B 1 94 ? -8.234 12.531 5.816 1 95.75 94 HIS B CA 1
ATOM 3840 C C . HIS B 1 94 ? -8.891 13.758 5.207 1 95.75 94 HIS B C 1
ATOM 3842 O O . HIS B 1 94 ? -9.75 14.383 5.832 1 95.75 94 HIS B O 1
ATOM 3848 N N . CYS B 1 95 ? -8.508 14.031 4.031 1 94.62 95 CYS B N 1
ATOM 3849 C CA . CYS B 1 95 ? -8.984 15.25 3.395 1 94.62 95 CYS B CA 1
ATOM 3850 C C . CYS B 1 95 ? -10.219 14.969 2.537 1 94.62 95 CYS B C 1
ATOM 3852 O O . CYS B 1 95 ? -10.211 14.047 1.727 1 94.62 95 CYS B O 1
ATOM 3854 N N . ILE B 1 96 ? -11.242 15.719 2.752 1 91.62 96 ILE B N 1
ATOM 3855 C CA . ILE B 1 96 ? -12.438 15.68 1.918 1 91.62 96 ILE B CA 1
ATOM 3856 C C . ILE B 1 96 ? -12.641 17.031 1.241 1 91.62 96 ILE B C 1
ATOM 3858 O O . ILE B 1 96 ? -12.875 18.047 1.912 1 91.62 96 ILE B O 1
ATOM 3862 N N . ASN B 1 97 ? -12.477 16.984 -0.009 1 88 97 ASN B N 1
ATOM 3863 C CA . ASN B 1 97 ? -12.836 18.172 -0.778 1 88 97 ASN B CA 1
ATOM 3864 C C . ASN B 1 97 ? -14.344 18.281 -0.976 1 88 97 ASN B C 1
ATOM 3866 O O . ASN B 1 97 ? -14.906 17.594 -1.827 1 88 97 ASN B O 1
ATOM 3870 N N . MET B 1 98 ? -14.922 19.141 -0.28 1 85.12 98 MET B N 1
ATOM 3871 C CA . MET B 1 98 ? -16.375 19.203 -0.212 1 85.12 98 MET B CA 1
ATOM 3872 C C . MET B 1 98 ? -16.969 19.641 -1.548 1 85.12 98 MET B C 1
ATOM 3874 O O . MET B 1 98 ? -18.016 19.141 -1.958 1 85.12 98 MET B O 1
ATOM 3878 N N . ASN B 1 99 ? -16.344 20.516 -2.219 1 77.19 99 ASN B N 1
ATOM 3879 C CA . ASN B 1 99 ? -16.844 20.953 -3.512 1 77.19 99 ASN B CA 1
ATOM 3880 C C . ASN B 1 99 ? -16.875 19.812 -4.527 1 77.19 99 ASN B C 1
ATOM 3882 O O . ASN B 1 99 ? -17.891 19.594 -5.18 1 77.19 99 ASN B O 1
ATOM 3886 N N . ARG B 1 100 ? -15.836 19.141 -4.594 1 76.38 100 ARG B N 1
ATOM 3887 C CA . ARG B 1 100 ? -15.75 18.016 -5.523 1 76.38 100 ARG B CA 1
ATOM 3888 C C . ARG B 1 100 ? -16.672 16.875 -5.094 1 76.38 100 ARG B C 1
ATOM 3890 O O . ARG B 1 100 ? -17.344 16.266 -5.926 1 76.38 100 ARG B O 1
ATOM 3897 N N . PHE B 1 101 ? -16.703 16.688 -3.83 1 83.25 101 PHE B N 1
ATOM 3898 C CA . PHE B 1 101 ? -17.516 15.602 -3.291 1 83.25 101 PHE B CA 1
ATOM 3899 C C . PHE B 1 101 ? -19 15.844 -3.545 1 83.25 101 PHE B C 1
ATOM 3901 O O . PHE B 1 101 ? -19.719 14.938 -3.953 1 83.25 101 PHE B O 1
ATOM 3908 N N . LEU B 1 102 ? -19.422 17.094 -3.406 1 80.06 102 LEU B N 1
ATOM 3909 C CA . LEU B 1 102 ? -20.844 17.422 -3.494 1 80.06 102 LEU B CA 1
ATOM 3910 C C . LEU B 1 102 ? -21.297 17.547 -4.949 1 80.06 102 LEU B C 1
ATOM 3912 O O . LEU B 1 102 ? -22.484 17.562 -5.238 1 80.06 102 LEU B O 1
ATOM 3916 N N . GLU B 1 103 ? -20.312 17.609 -5.82 1 76 103 GLU B N 1
ATOM 3917 C CA . GLU B 1 103 ? -20.641 17.531 -7.242 1 76 103 GLU B CA 1
ATOM 3918 C C . GLU B 1 103 ? -21.156 16.156 -7.621 1 76 103 GLU B C 1
ATOM 3920 O O . GLU B 1 103 ? -21.984 16.016 -8.516 1 76 103 GLU B O 1
ATOM 3925 N N . GLU B 1 104 ? -20.625 15.211 -6.906 1 78.94 104 GLU B N 1
ATOM 3926 C CA . GLU B 1 104 ? -20.906 13.836 -7.301 1 78.94 104 GLU B CA 1
ATOM 3927 C C . GLU B 1 104 ? -21.797 13.133 -6.266 1 78.94 104 GLU B C 1
ATOM 3929 O O . GLU B 1 104 ? -22.391 12.094 -6.551 1 78.94 104 GLU B O 1
ATOM 3934 N N . HIS B 1 105 ? -21.875 13.805 -5.082 1 85.31 105 HIS B N 1
ATOM 3935 C CA . HIS B 1 105 ? -22.594 13.156 -3.982 1 85.31 105 HIS B CA 1
ATOM 3936 C C . HIS B 1 105 ? -23.469 14.148 -3.229 1 85.31 105 HIS B C 1
ATOM 3938 O O . HIS B 1 105 ? -23.406 15.352 -3.49 1 85.31 105 HIS B O 1
ATOM 3944 N N . SER B 1 106 ? -24.281 13.648 -2.293 1 85.12 106 SER B N 1
ATOM 3945 C CA . SER B 1 106 ? -25.203 14.477 -1.531 1 85.12 106 SER B CA 1
ATOM 3946 C C . SER B 1 106 ? -24.594 14.922 -0.208 1 85.12 106 SER B C 1
ATOM 3948 O O . SER B 1 106 ? -23.547 14.406 0.202 1 85.12 106 SER B O 1
ATOM 3950 N N . GLU B 1 107 ? -25.234 15.922 0.361 1 86.88 107 GLU B N 1
ATOM 3951 C CA . GLU B 1 107 ? -24.828 16.359 1.692 1 86.88 107 GLU B CA 1
ATOM 3952 C C . GLU B 1 107 ? -24.969 15.242 2.713 1 86.88 107 GLU B C 1
ATOM 3954 O O . GLU B 1 107 ? -24.141 15.117 3.623 1 86.88 107 GLU B O 1
ATOM 3959 N N . GLN B 1 108 ? -25.953 14.484 2.494 1 89.31 108 GLN B N 1
ATOM 3960 C CA . GLN B 1 108 ? -26.156 13.359 3.395 1 89.31 108 GLN B CA 1
ATOM 3961 C C . GLN B 1 108 ? -25 12.367 3.305 1 89.31 108 GLN B C 1
ATOM 3963 O O . GLN B 1 108 ? -24.531 11.867 4.328 1 89.31 108 GLN B O 1
ATOM 3968 N N . GLU B 1 109 ? -24.547 12.133 2.135 1 89.5 109 GLU B N 1
ATOM 3969 C CA . GLU B 1 109 ? -23.422 11.234 1.945 1 89.5 109 GLU B CA 1
ATOM 3970 C C . GLU B 1 109 ? -22.141 11.812 2.555 1 89.5 109 GLU B C 1
ATOM 3972 O O . GLU B 1 109 ? -21.328 11.078 3.121 1 89.5 109 GLU B O 1
ATOM 3977 N N . ALA B 1 110 ? -22.031 13.055 2.398 1 89.19 110 ALA B N 1
ATOM 3978 C CA . ALA B 1 110 ? -20.906 13.727 3.021 1 89.19 110 ALA B CA 1
ATOM 3979 C C . ALA B 1 110 ? -20.938 13.562 4.539 1 89.19 110 ALA B C 1
ATOM 3981 O O . ALA B 1 110 ? -19.906 13.234 5.156 1 89.19 110 ALA B O 1
ATOM 3982 N N . LEU B 1 111 ? -22.094 13.781 5.082 1 90.62 111 LEU B N 1
ATOM 3983 C CA . LEU B 1 111 ? -22.281 13.625 6.52 1 90.62 111 LEU B CA 1
ATOM 3984 C C . LEU B 1 111 ? -21.969 12.195 6.953 1 90.62 111 LEU B C 1
ATOM 3986 O O . LEU B 1 111 ? -21.312 11.984 7.977 1 90.62 111 LEU B O 1
ATOM 3990 N N . GLU B 1 112 ? -22.406 11.289 6.188 1 90.38 112 GLU B N 1
ATOM 3991 C CA . GLU B 1 112 ? -22.156 9.883 6.5 1 90.38 112 GLU B CA 1
ATOM 3992 C C . GLU B 1 112 ? -20.672 9.562 6.453 1 90.38 112 GLU B C 1
ATOM 3994 O O . GLU B 1 112 ? -20.156 8.812 7.289 1 90.38 112 GLU B O 1
ATOM 3999 N N . GLU B 1 113 ? -20 10.125 5.496 1 90.69 113 GLU B N 1
ATOM 4000 C CA . GLU B 1 113 ? -18.562 9.914 5.367 1 90.69 113 GLU B CA 1
ATOM 4001 C C . GLU B 1 113 ? -17.828 10.453 6.582 1 90.69 113 GLU B C 1
ATOM 4003 O O . GLU B 1 113 ? -16.938 9.789 7.125 1 90.69 113 GLU B O 1
ATOM 4008 N N . LEU B 1 114 ? -18.188 11.633 7.004 1 91.88 114 LEU B N 1
ATOM 4009 C CA . LEU B 1 114 ? -17.531 12.273 8.141 1 91.88 114 LEU B CA 1
ATOM 4010 C C . LEU B 1 114 ? -17.844 11.531 9.43 1 91.88 114 LEU B C 1
ATOM 4012 O O . LEU B 1 114 ? -16.969 11.344 10.273 1 91.88 114 LEU B O 1
ATOM 4016 N N . GLN B 1 115 ? -19.062 11.109 9.508 1 90.88 115 GLN B N 1
ATOM 4017 C CA . GLN B 1 115 ? -19.453 10.344 10.688 1 90.88 115 GLN B CA 1
ATOM 4018 C C . GLN B 1 115 ? -18.703 9.016 10.766 1 90.88 115 GLN B C 1
ATOM 4020 O O . GLN B 1 115 ? -18.297 8.594 11.852 1 90.88 115 GLN B O 1
ATOM 4025 N N . PHE B 1 116 ? -18.578 8.391 9.641 1 90.88 116 PHE B N 1
ATOM 4026 C CA . PHE B 1 116 ? -17.828 7.145 9.602 1 90.88 116 PHE B CA 1
ATOM 4027 C C . PHE B 1 116 ? -16.406 7.348 10.109 1 90.88 116 PHE B C 1
ATOM 4029 O O . PHE B 1 116 ? -15.922 6.582 10.945 1 90.88 116 PHE B O 1
ATOM 4036 N N . LEU B 1 117 ? -15.703 8.367 9.656 1 90.31 117 LEU B N 1
ATOM 4037 C CA . LEU B 1 117 ? -14.32 8.648 10.031 1 90.31 117 LEU B CA 1
ATOM 4038 C C . LEU B 1 117 ? -14.219 8.977 11.516 1 90.31 117 LEU B C 1
ATOM 4040 O O . LEU B 1 117 ? -13.266 8.562 12.18 1 90.31 117 LEU B O 1
ATOM 4044 N N . LYS B 1 118 ? -15.18 9.656 12.016 1 88 118 LYS B N 1
ATOM 4045 C CA . LYS B 1 118 ? -15.172 10.008 13.43 1 88 118 LYS B CA 1
ATOM 4046 C C . LYS B 1 118 ? -15.461 8.797 14.305 1 88 118 LYS B C 1
ATOM 4048 O O . LYS B 1 118 ? -14.938 8.68 15.414 1 88 118 LYS B O 1
ATOM 4053 N N . ASP B 1 119 ? -16.297 7.902 13.781 1 84.75 119 ASP B N 1
ATOM 4054 C CA . ASP B 1 119 ? -16.609 6.684 14.516 1 84.75 119 ASP B CA 1
ATOM 4055 C C . ASP B 1 119 ? -15.391 5.781 14.641 1 84.75 119 ASP B C 1
ATOM 4057 O O . ASP B 1 119 ? -15.156 5.176 15.688 1 84.75 119 ASP B O 1
ATOM 4061 N N . VAL B 1 120 ? -14.695 5.688 13.617 1 77.75 120 VAL B N 1
ATOM 4062 C CA . VAL B 1 120 ? -13.5 4.859 13.625 1 77.75 120 VAL B CA 1
ATOM 4063 C C . VAL B 1 120 ? -12.461 5.473 14.562 1 77.75 120 VAL B C 1
ATOM 4065 O O . VAL B 1 120 ? -11.719 4.75 15.242 1 77.75 120 VAL B O 1
ATOM 4068 N N . GLU B 1 121 ? -12.359 6.73 14.531 1 70.69 121 GLU B N 1
ATOM 4069 C CA . GLU B 1 121 ? -11.469 7.453 15.43 1 70.69 121 GLU B CA 1
ATOM 4070 C C . GLU B 1 121 ? -11.695 7.031 16.891 1 70.69 121 GLU B C 1
ATOM 4072 O O . GLU B 1 121 ? -10.75 6.934 17.656 1 70.69 121 GLU B O 1
ATOM 4077 N N . ARG B 1 122 ? -12.883 6.719 17.172 1 68.31 122 ARG B N 1
ATOM 4078 C CA . ARG B 1 122 ? -13.273 6.41 18.531 1 68.31 122 ARG B CA 1
ATOM 4079 C C . ARG B 1 122 ? -13.062 4.934 18.844 1 68.31 122 ARG B C 1
ATOM 4081 O O . ARG B 1 122 ? -12.961 4.547 20.016 1 68.31 122 ARG B O 1
ATOM 4088 N N . LYS B 1 123 ? -12.984 4.195 17.859 1 70.25 123 LYS B N 1
ATOM 4089 C CA . LYS B 1 123 ? -12.867 2.75 18.016 1 70.25 123 LYS B CA 1
ATOM 4090 C C . LYS B 1 123 ? -11.414 2.299 17.859 1 70.25 123 LYS B C 1
ATOM 4092 O O . LYS B 1 123 ? -10.492 3.117 17.906 1 70.25 123 LYS B O 1
ATOM 4097 N N . ASN B 1 124 ? -11.211 1.035 17.688 1 71.75 124 ASN B N 1
ATOM 4098 C CA . ASN B 1 124 ? -9.891 0.42 17.578 1 71.75 124 ASN B CA 1
ATOM 4099 C C . ASN B 1 124 ? -9.195 0.826 16.281 1 71.75 124 ASN B C 1
ATOM 4101 O O . ASN B 1 124 ? -9.688 0.537 15.195 1 71.75 124 ASN B O 1
ATOM 4105 N N . HIS B 1 125 ? -8.336 1.783 16.469 1 84.62 125 HIS B N 1
ATOM 4106 C CA . HIS B 1 125 ? -7.523 2.244 15.352 1 84.62 125 HIS B CA 1
ATOM 4107 C C . HIS B 1 125 ? -6.039 2.064 15.633 1 84.62 125 HIS B C 1
ATOM 4109 O O . HIS B 1 125 ? -5.625 2.039 16.797 1 84.62 125 HIS B O 1
ATOM 4115 N N . LEU B 1 126 ? -5.305 1.872 14.648 1 91.25 126 LEU B N 1
ATOM 4116 C CA . LEU B 1 126 ? -3.867 1.652 14.766 1 91.25 126 LEU B CA 1
ATOM 4117 C C . LEU B 1 126 ? -3.129 2.975 14.953 1 91.25 126 LEU B C 1
ATOM 4119 O O . LEU B 1 126 ? -2.127 3.031 15.672 1 91.25 126 LEU B O 1
ATOM 4123 N N . ILE B 1 127 ? -3.658 4.02 14.297 1 95 127 ILE B N 1
ATOM 4124 C CA . ILE B 1 127 ? -3.057 5.344 14.375 1 95 127 ILE B CA 1
ATOM 4125 C C . ILE B 1 127 ? -4.148 6.398 14.555 1 95 127 ILE B C 1
ATOM 4127 O O . ILE B 1 127 ? -5.34 6.078 14.531 1 95 127 ILE B O 1
ATOM 4131 N N . ASP B 1 128 ? -3.754 7.57 14.758 1 94.75 128 ASP B N 1
ATOM 4132 C CA . ASP B 1 128 ? -4.73 8.633 14.977 1 94.75 128 ASP B CA 1
ATOM 4133 C C . ASP B 1 128 ? -5.293 9.141 13.648 1 94.75 128 ASP B C 1
ATOM 4135 O O . ASP B 1 128 ? -4.547 9.375 12.695 1 94.75 128 ASP B O 1
ATOM 4139 N N . HIS B 1 129 ? -6.609 9.234 13.633 1 94.69 129 HIS B N 1
ATOM 4140 C CA . HIS B 1 129 ? -7.312 9.695 12.445 1 94.69 129 HIS B CA 1
ATOM 4141 C C . HIS B 1 129 ? -8.031 11.016 12.711 1 94.69 129 HIS B C 1
ATOM 4143 O O . HIS B 1 129 ? -8.68 11.18 13.742 1 94.69 129 HIS B O 1
ATOM 4149 N N . CYS B 1 130 ? -7.867 11.93 11.812 1 94.75 130 CYS B N 1
ATOM 4150 C CA . CYS B 1 130 ? -8.523 13.234 11.859 1 94.75 130 CYS B CA 1
ATOM 4151 C C . CYS B 1 130 ? -9.18 13.57 10.523 1 94.75 130 CYS B C 1
ATOM 4153 O O . CYS B 1 130 ? -8.914 12.906 9.516 1 94.75 130 CYS B O 1
ATOM 4155 N N . VAL B 1 131 ? -10.031 14.547 10.562 1 95.25 131 VAL B N 1
ATOM 4156 C CA . VAL B 1 131 ? -10.766 14.938 9.359 1 95.25 131 VAL B CA 1
ATOM 4157 C C . VAL B 1 131 ? -10.336 16.328 8.922 1 95.25 131 VAL B C 1
ATOM 4159 O O . VAL B 1 131 ? -10.336 17.266 9.727 1 95.25 131 VAL B O 1
ATOM 4162 N N . HIS B 1 132 ? -9.898 16.453 7.715 1 96.06 132 HIS B N 1
ATOM 4163 C CA . HIS B 1 132 ? -9.539 17.703 7.066 1 96.06 132 HIS B CA 1
ATOM 4164 C C . HIS B 1 132 ? -10.555 18.078 5.988 1 96.06 132 HIS B C 1
ATOM 4166 O O . HIS B 1 132 ? -10.688 17.375 4.984 1 96.06 132 HIS B O 1
ATOM 4172 N N . LEU B 1 133 ? -11.273 19.172 6.219 1 92.75 133 LEU B N 1
ATOM 4173 C CA . LEU B 1 133 ? -12.297 19.609 5.277 1 92.75 133 LEU B CA 1
ATOM 4174 C C . LEU B 1 133 ? -11.789 20.75 4.406 1 92.75 133 LEU B C 1
ATOM 4176 O O . LEU B 1 133 ? -11.352 21.781 4.926 1 92.75 133 LEU B O 1
ATOM 4180 N N . LYS B 1 134 ? -11.828 20.531 3.139 1 90.06 134 LYS B N 1
ATOM 4181 C CA . LYS B 1 134 ? -11.484 21.562 2.166 1 90.06 134 LYS B CA 1
ATOM 4182 C C . LYS B 1 134 ? -12.727 22.078 1.448 1 90.06 134 LYS B C 1
ATOM 4184 O O . LYS B 1 134 ? -13.594 21.297 1.06 1 90.06 134 LYS B O 1
ATOM 4189 N N . PHE B 1 135 ? -12.852 23.359 1.404 1 83.94 135 PHE B N 1
ATOM 4190 C CA . PHE B 1 135 ? -14.016 23.906 0.709 1 83.94 135 PHE B CA 1
ATOM 4191 C C . PHE B 1 135 ? -13.711 25.281 0.135 1 83.94 135 PHE B C 1
ATOM 4193 O O . PHE B 1 135 ? -12.766 25.953 0.562 1 83.94 135 PHE B O 1
ATOM 4200 N N . GLN B 1 136 ? -14.523 25.625 -0.852 1 77.69 136 GLN B N 1
ATOM 4201 C CA . GLN B 1 136 ? -14.359 26.906 -1.524 1 77.69 136 GLN B CA 1
ATOM 4202 C C . GLN B 1 136 ? -15.258 27.969 -0.909 1 77.69 136 GLN B C 1
ATOM 4204 O O . GLN B 1 136 ? -16.406 27.703 -0.578 1 77.69 136 GLN B O 1
ATOM 4209 N N . LEU B 1 137 ? -14.758 29.172 -0.531 1 63.44 137 LEU B N 1
ATOM 4210 C CA . LEU B 1 137 ? -15.477 30.266 0.099 1 63.44 137 LEU B CA 1
ATOM 4211 C C . LEU B 1 137 ? -16.641 30.734 -0.774 1 63.44 137 LEU B C 1
ATOM 4213 O O . LEU B 1 137 ? -17.672 31.156 -0.261 1 63.44 137 LEU B O 1
ATOM 4217 N N . GLY B 1 138 ? -16.609 30.547 -2.051 1 56.81 138 GLY B N 1
ATOM 4218 C CA . GLY B 1 138 ? -17.656 31.062 -2.934 1 56.81 138 GLY B CA 1
ATOM 4219 C C . GLY B 1 138 ? -18.797 30.078 -3.146 1 56.81 138 GLY B C 1
ATOM 4220 O O . GLY B 1 138 ? -19.797 30.422 -3.787 1 56.81 138 GLY B O 1
ATOM 4221 N N . SER B 1 139 ? -18.594 29 -2.547 1 54.34 139 SER B N 1
ATOM 4222 C CA . SER B 1 139 ? -19.703 28.078 -2.754 1 54.34 139 SER B CA 1
ATOM 4223 C C . SER B 1 139 ? -20.797 28.297 -1.723 1 54.34 139 SER B C 1
ATOM 4225 O O . SER B 1 139 ? -20.812 27.672 -0.662 1 54.34 139 SER B O 1
ATOM 4227 N N . VAL B 1 140 ? -21.516 29.453 -1.832 1 52.84 140 VAL B N 1
ATOM 4228 C CA . VAL B 1 140 ? -22.562 29.922 -0.935 1 52.84 140 VAL B CA 1
ATOM 4229 C C . VAL B 1 140 ? -23.531 28.781 -0.63 1 52.84 140 VAL B C 1
ATOM 4231 O O . VAL B 1 140 ? -24.031 28.656 0.491 1 52.84 140 VAL B O 1
ATOM 4234 N N . GLN B 1 141 ? -23.578 27.875 -1.538 1 58.88 141 GLN B N 1
ATOM 4235 C CA . GLN B 1 141 ? -24.656 26.906 -1.43 1 58.88 141 GLN B CA 1
ATOM 4236 C C . GLN B 1 141 ? -24.422 25.938 -0.283 1 58.88 141 GLN B C 1
ATOM 4238 O O . GLN B 1 141 ? -25.359 25.438 0.332 1 58.88 141 GLN B O 1
ATOM 4243 N N . HIS B 1 142 ? -23.172 25.859 0.121 1 70.19 142 HIS B N 1
ATOM 4244 C CA . HIS B 1 142 ? -22.984 24.781 1.091 1 70.19 142 HIS B CA 1
ATOM 4245 C C . HIS B 1 142 ? -22.359 25.312 2.381 1 70.19 142 HIS B C 1
ATOM 4247 O O . HIS B 1 142 ? -21.906 24.516 3.213 1 70.19 142 HIS B O 1
ATOM 4253 N N . ILE B 1 143 ? -22.375 26.562 2.547 1 70.25 143 ILE B N 1
ATOM 4254 C CA . ILE B 1 143 ? -21.688 27.156 3.684 1 70.25 143 ILE B CA 1
ATOM 4255 C C . ILE B 1 143 ? -22.391 26.766 4.98 1 70.25 143 ILE B C 1
ATOM 4257 O O . ILE B 1 143 ? -21.75 26.484 5.988 1 70.25 143 ILE B O 1
ATOM 4261 N N . ASP B 1 144 ? -23.703 26.797 4.891 1 75.19 144 ASP B N 1
ATOM 4262 C CA . ASP B 1 144 ? -24.469 26.438 6.086 1 75.19 144 ASP B CA 1
ATOM 4263 C C . ASP B 1 144 ? -24.188 24.984 6.48 1 75.19 144 ASP B C 1
ATOM 4265 O O . ASP B 1 144 ? -24.062 24.672 7.668 1 75.19 144 ASP B O 1
ATOM 4269 N N . PHE B 1 145 ? -24.125 24.203 5.508 1 82.19 145 PHE B N 1
ATOM 4270 C CA . PHE B 1 145 ? -23.844 22.797 5.746 1 82.19 145 PHE B CA 1
ATOM 4271 C C . PHE B 1 145 ? -22.453 22.609 6.344 1 82.19 145 PHE B C 1
ATOM 4273 O O . PHE B 1 145 ? -22.281 21.859 7.305 1 82.19 145 PHE B O 1
ATOM 4280 N N . ILE B 1 146 ? -21.531 23.297 5.844 1 80.31 146 ILE B N 1
ATOM 4281 C CA . ILE B 1 146 ? -20.156 23.219 6.324 1 80.31 146 ILE B CA 1
ATOM 4282 C C . ILE B 1 146 ? -20.094 23.656 7.785 1 80.31 146 ILE B C 1
ATOM 4284 O O . ILE B 1 146 ? -19.406 23.016 8.602 1 80.31 146 ILE B O 1
ATOM 4288 N N . TRP B 1 147 ? -20.859 24.656 8.055 1 79.25 147 TRP B N 1
ATOM 4289 C CA . TRP B 1 147 ? -20.891 25.156 9.43 1 79.25 147 TRP B CA 1
ATOM 4290 C C . TRP B 1 147 ? -21.531 24.141 10.359 1 79.25 147 TRP B C 1
ATOM 4292 O O . TRP B 1 147 ? -21.141 24.016 11.523 1 79.25 147 TRP B O 1
ATOM 4302 N N . GLU B 1 148 ? -22.484 23.5 9.844 1 84.12 148 GLU B N 1
ATOM 4303 C CA . GLU B 1 148 ? -23.109 22.438 10.625 1 84.12 148 GLU B CA 1
ATOM 4304 C C . GLU B 1 148 ? -22.109 21.312 10.93 1 84.12 148 GLU B C 1
ATOM 4306 O O . GLU B 1 148 ? -22.125 20.766 12.031 1 84.12 148 GLU B O 1
ATOM 4311 N N . LEU B 1 149 ? -21.312 21.031 10.016 1 87.19 149 LEU B N 1
ATOM 4312 C CA . LEU B 1 149 ? -20.297 20 10.211 1 87.19 149 LEU B CA 1
ATOM 4313 C C . LEU B 1 149 ? -19.281 20.422 11.266 1 87.19 149 LEU B C 1
ATOM 4315 O O . LEU B 1 149 ? -18.859 19.609 12.086 1 87.19 149 LEU B O 1
ATOM 4319 N N . LEU B 1 150 ? -18.953 21.688 11.25 1 83.5 150 LEU B N 1
ATOM 4320 C CA . LEU B 1 150 ? -18 22.219 12.211 1 83.5 150 LEU B CA 1
ATOM 4321 C C . LEU B 1 150 ? -18.578 22.219 13.617 1 83.5 150 LEU B C 1
ATOM 4323 O O . LEU B 1 150 ? -17.891 21.828 14.57 1 83.5 150 LEU B O 1
ATOM 4327 N N . ASN B 1 151 ? -19.844 22.562 13.672 1 82.44 151 ASN B N 1
ATOM 4328 C CA . ASN B 1 151 ? -20.531 22.609 14.969 1 82.44 151 ASN B CA 1
ATOM 4329 C C . ASN B 1 151 ? -20.75 21.203 15.539 1 82.44 151 ASN B C 1
ATOM 4331 O O . ASN B 1 151 ? -20.828 21.031 16.75 1 82.44 151 ASN B O 1
ATOM 4335 N N . GLY B 1 152 ? -20.844 20.266 14.641 1 85.56 152 GLY B N 1
ATOM 4336 C CA . GLY B 1 152 ? -21.031 18.891 15.047 1 85.56 152 GLY B CA 1
ATOM 4337 C C . GLY B 1 152 ? -19.75 18.188 15.453 1 85.56 152 GLY B C 1
ATOM 4338 O O . GLY B 1 152 ? -19.734 16.984 15.695 1 85.56 152 GLY B O 1
ATOM 4339 N N . ASN B 1 153 ? -18.641 18.906 15.516 1 87.06 153 ASN B N 1
ATOM 4340 C CA . ASN B 1 153 ? -17.328 18.375 15.891 1 87.06 153 ASN B CA 1
ATOM 4341 C C . ASN B 1 153 ? -16.922 17.219 14.969 1 87.06 153 ASN B C 1
ATOM 4343 O O . ASN B 1 153 ? -16.406 16.203 15.438 1 87.06 153 ASN B O 1
ATOM 4347 N N . LEU B 1 154 ? -17.188 17.344 13.719 1 91.69 154 LEU B N 1
ATOM 4348 C CA . LEU B 1 154 ? -16.859 16.312 12.734 1 91.69 154 LEU B CA 1
ATOM 4349 C C . LEU B 1 154 ? -15.602 16.688 11.953 1 91.69 154 LEU B C 1
ATOM 4351 O O . LEU B 1 154 ? -15.109 15.891 11.156 1 91.69 154 LEU B O 1
ATOM 4355 N N . VAL B 1 155 ? -15.109 17.859 12.195 1 92.75 155 VAL B N 1
ATOM 4356 C CA . VAL B 1 155 ? -13.984 18.359 11.422 1 92.75 155 VAL B CA 1
ATOM 4357 C C . VAL B 1 155 ? -12.852 18.781 12.359 1 92.75 155 VAL B C 1
ATOM 4359 O O . VAL B 1 155 ? -13.094 19.422 13.383 1 92.75 155 VAL B O 1
ATOM 4362 N N . ASP B 1 156 ? -11.641 18.438 11.984 1 93.75 156 ASP B N 1
ATOM 4363 C CA . ASP B 1 156 ? -10.5 18.703 12.852 1 93.75 156 ASP B CA 1
ATOM 4364 C C . ASP B 1 156 ? -9.602 19.797 12.25 1 93.75 156 ASP B C 1
ATOM 4366 O O . ASP B 1 156 ? -8.758 20.359 12.945 1 93.75 156 ASP B O 1
ATOM 4370 N N . MET B 1 157 ? -9.758 20.062 10.984 1 94.88 157 MET B N 1
ATOM 4371 C CA . MET B 1 157 ? -9.016 21.078 10.25 1 94.88 157 MET B CA 1
ATOM 4372 C C . MET B 1 157 ? -9.789 21.531 9.016 1 94.88 157 MET B C 1
ATOM 4374 O O . MET B 1 157 ? -10.523 20.75 8.414 1 94.88 157 MET B O 1
ATOM 4378 N N . ILE B 1 158 ? -9.602 22.812 8.672 1 91 158 ILE B N 1
ATOM 4379 C CA . ILE B 1 158 ? -10.289 23.312 7.48 1 91 158 ILE B CA 1
ATOM 4380 C C . ILE B 1 158 ? -9.289 24.016 6.562 1 91 158 ILE B C 1
ATOM 4382 O O . ILE B 1 158 ? -8.328 24.625 7.031 1 91 158 ILE B O 1
ATOM 4386 N N . THR B 1 159 ? -9.477 23.859 5.297 1 90.62 159 THR B N 1
ATOM 4387 C CA . THR B 1 159 ? -8.734 24.609 4.285 1 90.62 159 THR B CA 1
ATOM 4388 C C . THR B 1 159 ? -9.688 25.359 3.361 1 90.62 159 THR B C 1
ATOM 4390 O O . THR B 1 159 ? -10.562 24.75 2.738 1 90.62 159 THR B O 1
ATOM 4393 N N . TYR B 1 160 ? -9.461 26.656 3.295 1 83.88 160 TYR B N 1
ATOM 4394 C CA . TYR B 1 160 ? -10.203 27.484 2.355 1 83.88 160 TYR B CA 1
ATOM 4395 C C . TYR B 1 160 ? -9.492 27.562 1.014 1 83.88 160 TYR B C 1
ATOM 4397 O O . TYR B 1 160 ? -8.312 27.953 0.952 1 83.88 160 TYR B O 1
ATOM 4405 N N . VAL B 1 161 ? -10.18 27.109 0.016 1 80.56 161 VAL B N 1
ATOM 4406 C CA . VAL B 1 161 ? -9.609 27.141 -1.325 1 80.56 161 VAL B CA 1
ATOM 4407 C C . VAL B 1 161 ? -10.188 28.328 -2.096 1 80.56 161 VAL B C 1
ATOM 4409 O O . VAL B 1 161 ? -11.398 28.562 -2.078 1 80.56 161 VAL B O 1
ATOM 4412 N N . SER B 1 162 ? -9.211 29.156 -2.527 1 67.38 162 SER B N 1
ATOM 4413 C CA . SER B 1 162 ? -9.672 30.297 -3.305 1 67.38 162 SER B CA 1
ATOM 4414 C C . SER B 1 162 ? -10.086 29.891 -4.711 1 67.38 162 SER B C 1
ATOM 4416 O O . SER B 1 162 ? -9.656 28.844 -5.207 1 67.38 162 SER B O 1
ATOM 4418 N N . GLN B 1 163 ? -11.055 30.266 -5.262 1 53.62 163 GLN B N 1
ATOM 4419 C CA . GLN B 1 163 ? -11.508 29.984 -6.621 1 53.62 163 GLN B CA 1
ATOM 4420 C C . GLN B 1 163 ? -10.375 30.172 -7.625 1 53.62 163 GLN B C 1
ATOM 4422 O O . GLN B 1 163 ? -9.664 31.188 -7.59 1 53.62 163 GLN B O 1
ATOM 4427 N N . ASN B 1 164 ? -9.688 29.141 -8.008 1 45.97 164 ASN B N 1
ATOM 4428 C CA . ASN B 1 164 ? -8.68 29.219 -9.055 1 45.97 164 ASN B CA 1
ATOM 4429 C C . ASN B 1 164 ? -9.164 30.047 -10.242 1 45.97 164 ASN B C 1
ATOM 4431 O O . ASN B 1 164 ? -10.367 30.234 -10.43 1 45.97 164 ASN B O 1
ATOM 4435 N N . GLY B 1 165 ? -8.242 30.5 -11.008 1 39.03 165 GLY B N 1
ATOM 4436 C CA . GLY B 1 165 ? -8.453 31.094 -12.32 1 39.03 165 GLY B CA 1
ATOM 4437 C C . GLY B 1 165 ? -9.32 30.234 -13.227 1 39.03 165 GLY B C 1
ATOM 4438 O O . GLY B 1 165 ? -9.828 30.719 -14.242 1 39.03 165 GLY B O 1
ATOM 4439 N N . GLN B 1 166 ? -9.328 29 -13.242 1 36.47 166 GLN B N 1
ATOM 4440 C CA . GLN B 1 166 ? -10.078 28.219 -14.219 1 36.47 166 GLN B CA 1
ATOM 4441 C C . GLN B 1 166 ? -11.578 28.281 -13.953 1 36.47 166 GLN B C 1
ATOM 4443 O O . GLN B 1 166 ? -12.383 28.047 -14.852 1 36.47 166 GLN B O 1
ATOM 4448 N N . GLU B 1 167 ? -12.031 28.281 -12.844 1 39.81 167 GLU B N 1
ATOM 4449 C CA . GLU B 1 167 ? -13.422 28.703 -12.672 1 39.81 167 GLU B CA 1
ATOM 4450 C C . GLU B 1 167 ? -13.641 30.125 -13.156 1 39.81 167 GLU B C 1
ATOM 4452 O O . GLU B 1 167 ? -14.734 30.469 -13.602 1 39.81 167 GLU B O 1
ATOM 4457 N N . ARG B 1 168 ? -12.664 30.859 -13.117 1 38.44 168 ARG B N 1
ATOM 4458 C CA . ARG B 1 168 ? -12.523 32.031 -13.992 1 38.44 168 ARG B CA 1
ATOM 4459 C C . ARG B 1 168 ? -12.594 31.609 -15.461 1 38.44 168 ARG B C 1
ATOM 4461 O O . ARG B 1 168 ? -13.117 32.344 -16.297 1 38.44 168 ARG B O 1
ATOM 4468 N N . TYR B 1 169 ? -12.133 30.453 -15.664 1 35.34 169 TYR B N 1
ATOM 4469 C CA . TYR B 1 169 ? -12.164 29.938 -17.016 1 35.34 169 TYR B CA 1
ATOM 4470 C C . TYR B 1 169 ? -13.57 29.484 -17.391 1 35.34 169 TYR B C 1
ATOM 4472 O O . TYR B 1 169 ? -14.023 29.703 -18.531 1 35.34 169 TYR B O 1
ATOM 4480 N N . ARG B 1 170 ? -14.219 28.859 -16.594 1 38.72 170 ARG B N 1
ATOM 4481 C CA . ARG B 1 170 ? -15.633 28.625 -16.891 1 38.72 170 ARG B CA 1
ATOM 4482 C C . ARG B 1 170 ? -16.406 29.922 -16.953 1 38.72 170 ARG B C 1
ATOM 4484 O O . ARG B 1 170 ? -17.344 30.062 -17.766 1 38.72 170 ARG B O 1
ATOM 4491 N N . ASP B 1 171 ? -16.016 30.656 -16.109 1 39.25 171 ASP B N 1
ATOM 4492 C CA . ASP B 1 171 ? -16.531 32 -16.266 1 39.25 171 ASP B CA 1
ATOM 4493 C C . ASP B 1 171 ? -16.078 32.625 -17.578 1 39.25 171 ASP B C 1
ATOM 4495 O O . ASP B 1 171 ? -16.844 33.344 -18.234 1 39.25 171 ASP B O 1
ATOM 4499 N N . LYS B 1 172 ? -14.922 32.312 -17.781 1 40.28 172 LYS B N 1
ATOM 4500 C CA . LYS B 1 172 ? -14.461 32.688 -19.109 1 40.28 172 LYS B CA 1
ATOM 4501 C C . LYS B 1 172 ? -15.25 31.984 -20.203 1 40.28 172 LYS B C 1
ATOM 4503 O O . LYS B 1 172 ? -15.641 32.594 -21.188 1 40.28 172 LYS B O 1
ATOM 4508 N N . TYR B 1 173 ? -15.344 30.672 -20.016 1 42.78 173 TYR B N 1
ATOM 4509 C CA . TYR B 1 173 ? -16.188 30 -21 1 42.78 173 TYR B CA 1
ATOM 4510 C C . TYR B 1 173 ? -17.625 30.5 -20.906 1 42.78 173 TYR B C 1
ATOM 4512 O O . TYR B 1 173 ? -18.297 30.703 -21.922 1 42.78 173 TYR B O 1
ATOM 4520 N N . PHE B 1 174 ? -18.109 30.609 -19.75 1 42.06 174 PHE B N 1
ATOM 4521 C CA . PHE B 1 174 ? -19.422 31.219 -19.625 1 42.06 174 PHE B CA 1
ATOM 4522 C C . PHE B 1 174 ? -19.406 32.656 -20.172 1 42.06 174 PHE B C 1
ATOM 4524 O O . PHE B 1 174 ? -20.312 33.031 -20.906 1 42.06 174 PHE B O 1
ATOM 4531 N N . PHE B 1 175 ? -18.375 33.281 -19.906 1 44.72 175 PHE B N 1
ATOM 4532 C CA . PHE B 1 175 ? -18.281 34.625 -20.453 1 44.72 175 PHE B CA 1
ATOM 4533 C C . PHE B 1 175 ? -17.953 34.594 -21.938 1 44.72 175 PHE B C 1
ATOM 4535 O O . PHE B 1 175 ? -18.453 35.406 -22.719 1 44.72 175 PHE B O 1
ATOM 4542 N N . GLN B 1 176 ? -17.156 33.625 -22.219 1 50.62 176 GLN B N 1
ATOM 4543 C CA . GLN B 1 176 ? -17.031 33.469 -23.672 1 50.62 176 GLN B CA 1
ATOM 4544 C C . GLN B 1 176 ? -18.359 33.062 -24.297 1 50.62 176 GLN B C 1
ATOM 4546 O O . GLN B 1 176 ? -18.703 33.562 -25.375 1 50.62 176 GLN B O 1
ATOM 4551 N N . TYR B 1 177 ? -19.094 32.312 -23.641 1 48.25 177 TYR B N 1
ATOM 4552 C CA . TYR B 1 177 ? -20.453 32 -24.094 1 48.25 177 TYR B CA 1
ATOM 4553 C C . TYR B 1 177 ? -21.328 33.25 -24.078 1 48.25 177 TYR B C 1
ATOM 4555 O O . TYR B 1 177 ? -22.047 33.531 -25.047 1 48.25 177 TYR B O 1
ATOM 4563 N N . ILE B 1 178 ? -21.281 33.938 -23 1 47.97 178 ILE B N 1
ATOM 4564 C CA . ILE B 1 178 ? -22.031 35.188 -22.922 1 47.97 178 ILE B CA 1
ATOM 4565 C C . ILE B 1 178 ? -21.5 36.156 -23.969 1 47.97 178 ILE B C 1
ATOM 4567 O O . ILE B 1 178 ? -22.297 36.844 -24.641 1 47.97 178 ILE B O 1
ATOM 4571 N N . LYS B 1 179 ? -20.156 36.188 -24 1 50.53 179 LYS B N 1
ATOM 4572 C CA . LYS B 1 179 ? -19.531 37 -25.047 1 50.53 179 LYS B CA 1
ATOM 4573 C C . LYS B 1 179 ? -20.016 36.594 -26.438 1 50.53 179 LYS B C 1
ATOM 4575 O O . LYS B 1 179 ? -20.375 37.469 -27.234 1 50.53 179 LYS B O 1
ATOM 4580 N N . ASP B 1 180 ? -19.938 35.344 -26.578 1 52.47 180 ASP B N 1
ATOM 4581 C CA . ASP B 1 180 ? -20.359 34.875 -27.891 1 52.47 180 ASP B CA 1
ATOM 4582 C C . ASP B 1 180 ? -21.859 35.062 -28.094 1 52.47 180 ASP B C 1
ATOM 4584 O O . ASP B 1 180 ? -22.297 35.438 -29.188 1 52.47 180 ASP B O 1
ATOM 4588 N N . LYS B 1 181 ? -22.5 34.875 -27.016 1 51.84 181 LYS B N 1
ATOM 4589 C CA . LYS B 1 181 ? -23.953 34.938 -27.156 1 51.84 181 LYS B CA 1
ATOM 4590 C C . LYS B 1 181 ? -24.438 36.406 -27.188 1 51.84 181 LYS B C 1
ATOM 4592 O O . LYS B 1 181 ? -25.359 36.75 -27.938 1 51.84 181 LYS B O 1
ATOM 4597 N N . PHE B 1 182 ? -23.859 37.219 -26.422 1 55.12 182 PHE B N 1
ATOM 4598 C CA . PHE B 1 182 ? -24.375 38.562 -26.328 1 55.12 182 PHE B CA 1
ATOM 4599 C C . PHE B 1 182 ? -23.422 39.562 -26.938 1 55.12 182 PHE B C 1
ATOM 4601 O O . PHE B 1 182 ? -23.656 40.781 -26.891 1 55.12 182 PHE B O 1
ATOM 4608 N N . GLN B 1 183 ? -22.438 39.094 -27.688 1 54.91 183 GLN B N 1
ATOM 4609 C CA . GLN B 1 183 ? -21.5 39.906 -28.469 1 54.91 183 GLN B CA 1
ATOM 4610 C C . GLN B 1 183 ? -20.906 41.031 -27.609 1 54.91 183 GLN B C 1
ATOM 4612 O O . GLN B 1 183 ? -20.859 42.188 -28.016 1 54.91 183 GLN B O 1
ATOM 4617 N N . ILE B 1 184 ? -20.766 40.812 -26.422 1 55.78 184 ILE B N 1
ATOM 4618 C CA . ILE B 1 184 ? -20.203 41.844 -25.547 1 55.78 184 ILE B CA 1
ATOM 4619 C C . ILE B 1 184 ? -18.672 41.812 -25.625 1 55.78 184 ILE B C 1
ATOM 4621 O O . ILE B 1 184 ? -18.094 40.75 -25.875 1 55.78 184 ILE B O 1
ATOM 4625 N N . SER B 1 185 ? -18.047 43.062 -25.75 1 56.47 185 SER B N 1
ATOM 4626 C CA . SER B 1 185 ? -16.609 43.188 -25.922 1 56.47 185 SER B CA 1
ATOM 4627 C C . SER B 1 185 ? -15.828 42.562 -24.781 1 56.47 185 SER B C 1
ATOM 4629 O O . SER B 1 185 ? -16.359 42.406 -23.672 1 56.47 185 SER B O 1
ATOM 4631 N N . ASP B 1 186 ? -14.609 41.969 -24.984 1 57.19 186 ASP B N 1
ATOM 4632 C CA . ASP B 1 186 ? -13.711 41.344 -24.016 1 57.19 186 ASP B CA 1
ATOM 4633 C C . ASP B 1 186 ? -13.469 42.25 -22.828 1 57.19 186 ASP B C 1
ATOM 4635 O O . ASP B 1 186 ? -13.438 41.781 -21.688 1 57.19 186 ASP B O 1
ATOM 4639 N N . SER B 1 187 ? -13.266 43.469 -23.172 1 59.09 187 SER B N 1
ATOM 4640 C CA . SER B 1 187 ? -12.93 44.438 -22.141 1 59.09 187 SER B CA 1
ATOM 4641 C C . SER B 1 187 ? -14.078 44.625 -21.156 1 59.09 187 SER B C 1
ATOM 4643 O O . SER B 1 187 ? -13.859 44.719 -19.938 1 59.09 187 SER B O 1
ATOM 4645 N N . PHE B 1 188 ? -15.172 44.719 -21.672 1 56.5 188 PHE B N 1
ATOM 4646 C CA . PHE B 1 188 ? -16.359 44.906 -20.859 1 56.5 188 PHE B CA 1
ATOM 4647 C C . PHE B 1 188 ? -16.656 43.656 -20.031 1 56.5 188 PHE B C 1
ATOM 4649 O O . PHE B 1 188 ? -16.969 43.75 -18.844 1 56.5 188 PHE B O 1
ATOM 4656 N N . THR B 1 189 ? -16.469 42.594 -20.562 1 54.31 189 THR B N 1
ATOM 4657 C CA . THR B 1 189 ? -16.688 41.312 -19.875 1 54.31 189 THR B CA 1
ATOM 4658 C C . THR B 1 189 ? -15.703 41.156 -18.719 1 54.31 189 THR B C 1
ATOM 4660 O O . THR B 1 189 ? -16.094 40.75 -17.625 1 54.31 189 THR B O 1
ATOM 4663 N N . TRP B 1 190 ? -14.609 41.5 -19.047 1 56.47 190 TRP B N 1
ATOM 4664 C CA . TRP B 1 190 ? -13.57 41.406 -18.031 1 56.47 190 TRP B CA 1
ATOM 4665 C C . TRP B 1 190 ? -13.852 42.375 -16.875 1 56.47 190 TRP B C 1
ATOM 4667 O O . TRP B 1 190 ? -13.633 42.062 -15.711 1 56.47 190 TRP B O 1
ATOM 4677 N N . ALA B 1 191 ? -14.289 43.531 -17.203 1 58.94 191 ALA B N 1
ATOM 4678 C CA . ALA B 1 191 ? -14.594 44.562 -16.203 1 58.94 191 ALA B CA 1
ATOM 4679 C C . ALA B 1 191 ? -15.734 44.094 -15.289 1 58.94 191 ALA B C 1
ATOM 4681 O O . ALA B 1 191 ? -15.68 44.281 -14.07 1 58.94 191 ALA B O 1
ATOM 4682 N N . ILE B 1 192 ? -16.656 43.531 -15.82 1 53.59 192 ILE B N 1
ATOM 4683 C CA . ILE B 1 192 ? -17.797 43.031 -15.047 1 53.59 192 ILE B CA 1
ATOM 4684 C C . ILE B 1 192 ? -17.359 41.844 -14.18 1 53.59 192 ILE B C 1
ATOM 4686 O O . ILE B 1 192 ? -17.688 41.781 -13 1 53.59 192 ILE B O 1
ATOM 4690 N N . LEU B 1 193 ? -16.625 41.031 -14.828 1 53.44 193 LEU B N 1
ATOM 4691 C CA . LEU B 1 193 ? -16.141 39.875 -14.094 1 53.44 193 LEU B CA 1
ATOM 4692 C C . LEU B 1 193 ? -15.258 40.312 -12.922 1 53.44 193 LEU B C 1
ATOM 4694 O O . LEU B 1 193 ? -15.359 39.75 -11.828 1 53.44 193 LEU B O 1
ATOM 4698 N N . ASN B 1 194 ? -14.539 41.281 -13.234 1 52.78 194 ASN B N 1
ATOM 4699 C CA . ASN B 1 194 ? -13.664 41.812 -12.195 1 52.78 194 ASN B CA 1
ATOM 4700 C C . ASN B 1 194 ? -14.461 42.469 -11.07 1 52.78 194 ASN B C 1
ATOM 4702 O O . ASN B 1 194 ? -14.125 42.312 -9.898 1 52.78 194 ASN B O 1
ATOM 4706 N N . ARG B 1 195 ? -15.398 43.25 -11.445 1 50.16 195 ARG B N 1
ATOM 4707 C CA . ARG B 1 195 ? -16.234 43.906 -10.445 1 50.16 195 ARG B CA 1
ATOM 4708 C C . ARG B 1 195 ? -17.031 42.906 -9.633 1 50.16 195 ARG B C 1
ATOM 4710 O O . ARG B 1 195 ? -17.156 43.031 -8.414 1 50.16 195 ARG B O 1
ATOM 4717 N N . ILE B 1 196 ? -17.562 41.969 -10.289 1 50.34 196 ILE B N 1
ATOM 4718 C CA . ILE B 1 196 ? -18.312 40.906 -9.609 1 50.34 196 ILE B CA 1
ATOM 4719 C C . ILE B 1 196 ? -17.391 40.125 -8.68 1 50.34 196 ILE B C 1
ATOM 4721 O O . ILE B 1 196 ? -17.75 39.844 -7.535 1 50.34 196 ILE B O 1
ATOM 4725 N N . GLU B 1 197 ? -16.297 39.906 -9.203 1 50.91 197 GLU B N 1
ATOM 4726 C CA . GLU B 1 197 ? -15.305 39.188 -8.422 1 50.91 197 GLU B CA 1
ATOM 4727 C C . GLU B 1 197 ? -14.883 39.969 -7.191 1 50.91 197 GLU B C 1
ATOM 4729 O O . GLU B 1 197 ? -14.719 39.406 -6.109 1 50.91 197 GLU B O 1
ATOM 4734 N N . LYS B 1 198 ? -14.703 41.312 -7.395 1 51.69 198 LYS B N 1
ATOM 4735 C CA . LYS B 1 198 ? -14.305 42.188 -6.305 1 51.69 198 LYS B CA 1
ATOM 4736 C C . LYS B 1 198 ? -15.391 42.25 -5.238 1 51.69 198 LYS B C 1
ATOM 4738 O O . LYS B 1 198 ? -15.102 42.219 -4.039 1 51.69 198 LYS B O 1
ATOM 4743 N N . GLN B 1 199 ? -16.516 42.562 -5.648 1 49.59 199 GLN B N 1
ATOM 4744 C CA . GLN B 1 199 ? -17.609 42.688 -4.684 1 49.59 199 GLN B CA 1
ATOM 4745 C C . GLN B 1 199 ? -17.891 41.375 -3.975 1 49.59 199 GLN B C 1
ATOM 4747 O O . GLN B 1 199 ? -18.125 41.344 -2.764 1 49.59 199 GLN B O 1
ATOM 4752 N N . ARG B 1 200 ? -17.969 40.375 -4.734 1 51.06 200 ARG B N 1
ATOM 4753 C CA . ARG B 1 200 ? -18.156 39.062 -4.164 1 51.06 200 ARG B CA 1
ATOM 4754 C C . ARG B 1 200 ? -17 38.688 -3.236 1 51.06 200 ARG B C 1
ATOM 4756 O O . ARG B 1 200 ? -17.219 38.031 -2.201 1 51.06 200 ARG B O 1
ATOM 4763 N N . GLY B 1 201 ? -15.953 39.25 -3.564 1 53.22 201 GLY B N 1
ATOM 4764 C CA . GLY B 1 201 ? -14.742 39 -2.799 1 53.22 201 GLY B CA 1
ATOM 4765 C C . GLY B 1 201 ? -14.758 39.656 -1.428 1 53.22 201 GLY B C 1
ATOM 4766 O O . GLY B 1 201 ? -14.359 39.031 -0.439 1 53.22 201 GLY B O 1
ATOM 4767 N N . GLN B 1 202 ? -15.18 41 -1.39 1 52.31 202 GLN B N 1
ATOM 4768 C CA . GLN B 1 202 ? -15.18 41.719 -0.118 1 52.31 202 GLN B CA 1
ATOM 4769 C C . GLN B 1 202 ? -16.172 41.125 0.86 1 52.31 202 GLN B C 1
ATOM 4771 O O . GLN B 1 202 ? -15.883 40.969 2.047 1 52.31 202 GLN B O 1
ATOM 4776 N N . ILE B 1 203 ? -17.406 41 0.491 1 49.81 203 ILE B N 1
ATOM 4777 C CA . ILE B 1 203 ? -18.438 40.438 1.351 1 49.81 203 ILE B CA 1
ATOM 4778 C C . ILE B 1 203 ? -18 39.031 1.829 1 49.81 203 ILE B C 1
ATOM 4780 O O . ILE B 1 203 ? -18.156 38.719 3.004 1 49.81 203 ILE B O 1
ATOM 4784 N N . LYS B 1 204 ? -17.297 38.406 0.974 1 61.34 204 LYS B N 1
ATOM 4785 C CA . LYS B 1 204 ? -16.844 37.062 1.221 1 61.34 204 LYS B CA 1
ATOM 4786 C C . LYS B 1 204 ? -15.734 37.031 2.268 1 61.34 204 LYS B C 1
ATOM 4788 O O . LYS B 1 204 ? -15.727 36.156 3.145 1 61.34 204 LYS B O 1
ATOM 4793 N N . LEU B 1 205 ? -15.188 38.281 2.346 1 65.31 205 LEU B N 1
ATOM 4794 C CA . LEU B 1 205 ? -14.07 38.281 3.285 1 65.31 205 LEU B CA 1
ATOM 4795 C C . LEU B 1 205 ? -14.562 38.562 4.703 1 65.31 205 LEU B C 1
ATOM 4797 O O . LEU B 1 205 ? -14.016 38.031 5.668 1 65.31 205 LEU B O 1
ATOM 4801 N N . GLU B 1 206 ? -15.547 39.531 4.824 1 66.94 206 GLU B N 1
ATOM 4802 C CA . GLU B 1 206 ? -16.094 39.812 6.152 1 66.94 206 GLU B CA 1
ATOM 4803 C C . GLU B 1 206 ? -16.734 38.562 6.762 1 66.94 206 GLU B C 1
ATOM 4805 O O . GLU B 1 206 ? -16.531 38.25 7.938 1 66.94 206 GLU B O 1
ATOM 4810 N N . GLU B 1 207 ? -17.516 38 6.016 1 68.44 207 GLU B N 1
ATOM 4811 C CA . GLU B 1 207 ? -18.156 36.781 6.492 1 68.44 207 GLU B CA 1
ATOM 4812 C C . GLU B 1 207 ? -17.125 35.719 6.852 1 68.44 207 GLU B C 1
ATOM 4814 O O . GLU B 1 207 ? -17.266 35.031 7.863 1 68.44 207 GLU B O 1
ATOM 4819 N N . LEU B 1 208 ? -16.188 35.656 6.039 1 73.12 208 LEU B N 1
ATOM 4820 C CA . LEU B 1 208 ? -15.109 34.719 6.281 1 73.12 208 LEU B CA 1
ATOM 4821 C C . LEU B 1 208 ? -14.383 35.031 7.586 1 73.12 208 LEU B C 1
ATOM 4823 O O . LEU B 1 208 ? -14.047 34.125 8.352 1 73.12 208 LEU B O 1
ATOM 4827 N N . SER B 1 209 ? -14.219 36.312 7.793 1 73.19 209 SER B N 1
ATOM 4828 C CA . SER B 1 209 ? -13.508 36.719 9 1 73.19 209 SER B CA 1
ATOM 4829 C C . SER B 1 209 ? -14.266 36.312 10.258 1 73.19 209 SER B C 1
ATOM 4831 O O . SER B 1 209 ? -13.664 35.875 11.234 1 73.19 209 SER B O 1
ATOM 4833 N N . LEU B 1 210 ? -15.555 36.469 10.188 1 72.25 210 LEU B N 1
ATOM 4834 C CA . LEU B 1 210 ? -16.375 36.062 11.328 1 72.25 210 LEU B CA 1
ATOM 4835 C C . LEU B 1 210 ? -16.312 34.562 11.531 1 72.25 210 LEU B C 1
ATOM 4837 O O . LEU B 1 210 ? -16.219 34.062 12.664 1 72.25 210 LEU B O 1
ATOM 4841 N N . ARG B 1 211 ? -16.359 33.906 10.531 1 74.94 211 ARG B N 1
ATOM 4842 C CA . ARG B 1 211 ? -16.312 32.469 10.602 1 74.94 211 ARG B CA 1
ATOM 4843 C C . ARG B 1 211 ? -14.953 31.969 11.078 1 74.94 211 ARG B C 1
ATOM 4845 O O . ARG B 1 211 ? -14.867 31 11.844 1 74.94 211 ARG B O 1
ATOM 4852 N N . LEU B 1 212 ? -13.992 32.625 10.641 1 77.94 212 LEU B N 1
ATOM 4853 C CA . LEU B 1 212 ? -12.633 32.281 11.047 1 77.94 212 LEU B CA 1
ATOM 4854 C C . LEU B 1 212 ? -12.438 32.5 12.539 1 77.94 212 LEU B C 1
ATOM 4856 O O . LEU B 1 212 ? -11.727 31.734 13.195 1 77.94 212 LEU B O 1
ATOM 4860 N N . LYS B 1 213 ? -13.055 33.531 13.016 1 76.69 213 LYS B N 1
ATOM 4861 C CA . LYS B 1 213 ? -12.984 33.781 14.453 1 76.69 213 LYS B CA 1
ATOM 4862 C C . LYS B 1 213 ? -13.602 32.625 15.234 1 76.69 213 LYS B C 1
ATOM 4864 O O . LYS B 1 213 ? -13.078 32.219 16.266 1 76.69 213 LYS B O 1
ATOM 4869 N N . TYR B 1 214 ? -14.688 32.219 14.711 1 75.88 214 TYR B N 1
ATOM 4870 C CA . TYR B 1 214 ? -15.352 31.094 15.352 1 75.88 214 TYR B CA 1
ATOM 4871 C C . TYR B 1 214 ? -14.469 29.844 15.32 1 75.88 214 TYR B C 1
ATOM 4873 O O . TYR B 1 214 ? -14.312 29.172 16.344 1 75.88 214 TYR B O 1
ATOM 4881 N N . VAL B 1 215 ? -13.953 29.531 14.211 1 82.06 215 VAL B N 1
ATOM 4882 C CA . VAL B 1 215 ? -13.125 28.344 14.023 1 82.06 215 VAL B CA 1
ATOM 4883 C C . VAL B 1 215 ? -11.883 28.438 14.906 1 82.06 215 VAL B C 1
ATOM 4885 O O . VAL B 1 215 ? -11.461 27.438 15.492 1 82.06 215 VAL B O 1
ATOM 4888 N N . TYR B 1 216 ? -11.367 29.594 15 1 80.44 216 TYR B N 1
ATOM 4889 C CA . TYR B 1 216 ? -10.203 29.812 15.852 1 80.44 216 TYR B CA 1
ATOM 4890 C C . TYR B 1 216 ? -10.547 29.578 17.312 1 80.44 216 TYR B C 1
ATOM 4892 O O . TYR B 1 216 ? -9.758 29 18.062 1 80.44 216 TYR B O 1
ATOM 4900 N N . GLY B 1 217 ? -11.688 30.109 17.703 1 79.75 2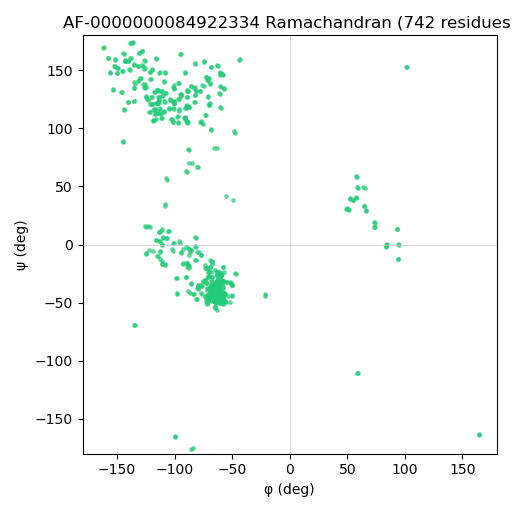17 GLY B N 1
ATOM 4901 C CA . GLY B 1 217 ? -12.148 29.875 19.062 1 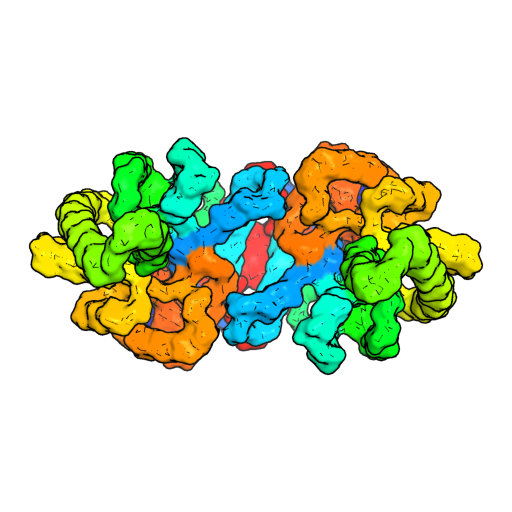79.75 217 GLY B CA 1
ATOM 4902 C C . GLY B 1 217 ? -12.336 28.406 19.406 1 79.75 217 GLY B C 1
ATOM 4903 O O . GLY B 1 217 ? -12.102 28 20.531 1 79.75 217 GLY B O 1
ATOM 4904 N N . ALA B 1 218 ? -12.727 27.688 18.406 1 81.94 218 ALA B N 1
ATOM 4905 C CA . ALA B 1 218 ? -12.93 26.25 18.578 1 81.94 218 ALA B CA 1
ATOM 4906 C C . ALA B 1 218 ? -11.617 25.484 18.469 1 81.94 218 ALA B C 1
ATOM 4908 O O . ALA B 1 218 ? -11.586 24.25 18.562 1 81.94 218 ALA B O 1
ATOM 4909 N N . LYS B 1 219 ? -10.469 26.188 18.203 1 86.44 219 LYS B N 1
ATOM 4910 C CA . LYS B 1 219 ? -9.117 25.656 18.125 1 86.44 219 LYS B CA 1
ATOM 4911 C C . LYS B 1 219 ? -8.977 24.703 16.938 1 86.44 219 LYS B C 1
ATOM 4913 O O . LYS B 1 219 ? -8.305 23.672 17.031 1 86.44 219 LYS B O 1
ATOM 4918 N N . ILE B 1 220 ? -9.742 24.953 15.938 1 90.56 220 ILE B N 1
ATOM 4919 C CA . ILE B 1 220 ? -9.617 24.203 14.695 1 90.56 220 ILE B CA 1
ATOM 4920 C C . ILE B 1 220 ? -8.602 24.891 13.781 1 90.56 220 ILE B C 1
ATOM 4922 O O . ILE B 1 220 ? -8.773 26.062 13.414 1 90.56 220 ILE B O 1
ATOM 4926 N N . PRO B 1 221 ? -7.562 24.203 13.469 1 93.19 221 PRO B N 1
ATOM 4927 C CA . PRO B 1 221 ? -6.574 24.797 12.562 1 93.19 221 PRO B CA 1
ATOM 4928 C C . PRO B 1 221 ? -7.16 25.141 11.195 1 93.19 221 PRO B C 1
ATOM 4930 O O . PRO B 1 221 ? -8.016 24.422 10.68 1 93.19 221 PRO B O 1
ATOM 4933 N N . VAL B 1 222 ? -6.621 26.25 10.625 1 90.44 222 VAL B N 1
ATOM 4934 C CA . VAL B 1 222 ? -7.141 26.75 9.352 1 90.44 222 VAL B CA 1
ATOM 4935 C C . VAL B 1 222 ? -6 26.891 8.352 1 90.44 222 VAL B C 1
ATOM 4937 O O . VAL B 1 222 ? -4.898 27.328 8.703 1 90.44 222 VAL B O 1
ATOM 4940 N N . ALA B 1 223 ? -6.285 26.438 7.156 1 91.56 223 ALA B N 1
ATOM 4941 C CA . ALA B 1 223 ? -5.355 26.625 6.047 1 91.56 223 ALA B CA 1
ATOM 4942 C C . ALA B 1 223 ? -6.047 27.297 4.855 1 91.56 223 ALA B C 1
ATOM 4944 O O . ALA B 1 223 ? -7.277 27.344 4.793 1 91.56 223 ALA B O 1
ATOM 4945 N N . THR B 1 224 ? -5.234 27.922 3.99 1 88.81 224 THR B N 1
ATOM 4946 C CA . THR B 1 224 ? -5.793 28.516 2.777 1 88.81 224 THR B CA 1
ATOM 4947 C C . THR B 1 224 ? -4.809 28.391 1.617 1 88.81 224 THR B C 1
ATOM 4949 O O . THR B 1 224 ? -3.596 28.344 1.826 1 88.81 224 THR B O 1
ATOM 4952 N N . THR B 1 225 ? -5.301 28.281 0.445 1 85.62 225 THR B N 1
ATOM 4953 C CA . THR B 1 225 ? -4.477 28.234 -0.758 1 85.62 225 THR B CA 1
ATOM 4954 C C . THR B 1 225 ? -4.188 29.641 -1.266 1 85.62 225 THR B C 1
ATOM 4956 O O . THR B 1 225 ? -3.393 29.828 -2.191 1 85.62 225 THR B O 1
ATOM 4959 N N . ASP B 1 226 ? -4.82 30.641 -0.708 1 82.75 226 ASP B N 1
ATOM 4960 C CA . ASP B 1 226 ? -4.668 32.031 -1.095 1 82.75 226 ASP B CA 1
ATOM 4961 C C . ASP B 1 226 ? -4.066 32.844 0.044 1 82.75 226 ASP B C 1
ATOM 4963 O O . ASP B 1 226 ? -4.773 33.25 0.976 1 82.75 226 ASP B O 1
ATOM 4967 N N . TYR B 1 227 ? -2.857 33.188 -0.18 1 84.06 227 TYR B N 1
ATOM 4968 C CA . TYR B 1 227 ? -2.158 33.906 0.89 1 84.06 227 TYR B CA 1
ATOM 4969 C C . TYR B 1 227 ? -2.799 35.25 1.163 1 84.06 227 TYR B C 1
ATOM 4971 O O . TYR B 1 227 ? -2.662 35.812 2.258 1 84.06 227 TYR B O 1
ATOM 4979 N N . ARG B 1 228 ? -3.555 35.875 0.212 1 83.19 228 ARG B N 1
ATOM 4980 C CA . ARG B 1 228 ? -4.184 37.188 0.359 1 83.19 228 ARG B CA 1
ATOM 4981 C C . ARG B 1 228 ? -5.219 37.188 1.477 1 83.19 228 ARG B C 1
ATOM 4983 O O . ARG B 1 228 ? -5.426 38.188 2.152 1 83.19 228 ARG B O 1
ATOM 4990 N N . ILE B 1 229 ? -5.766 35.969 1.592 1 80.12 229 ILE B N 1
ATOM 4991 C CA . ILE B 1 229 ? -6.742 35.844 2.664 1 80.12 229 ILE B CA 1
ATOM 4992 C C . ILE B 1 229 ? -6.059 36.031 4.016 1 80.12 229 ILE B C 1
ATOM 4994 O O . ILE B 1 229 ? -6.543 36.781 4.871 1 80.12 229 ILE B O 1
ATOM 4998 N N . SER B 1 230 ? -4.992 35.344 4.199 1 83.31 230 SER B N 1
ATOM 4999 C CA . SER B 1 230 ? -4.227 35.5 5.434 1 83.31 230 SER B CA 1
ATOM 5000 C C . SER B 1 230 ? -3.752 36.906 5.645 1 83.31 230 SER B C 1
ATOM 5002 O O . SER B 1 230 ? -3.871 37.469 6.742 1 83.31 230 SER B O 1
ATOM 5004 N N . ARG B 1 231 ? -3.248 37.5 4.613 1 83.44 231 ARG B N 1
ATOM 5005 C CA . ARG B 1 231 ? -2.758 38.875 4.66 1 83.44 231 ARG B CA 1
ATOM 5006 C C . ARG B 1 231 ? -3.877 39.844 5.023 1 83.44 231 ARG B C 1
ATOM 5008 O O . ARG B 1 231 ? -3.713 40.688 5.902 1 83.44 231 ARG B O 1
ATOM 5015 N N . ASP B 1 232 ? -5.035 39.688 4.379 1 81.19 232 ASP B N 1
ATOM 5016 C CA . ASP B 1 232 ? -6.145 40.594 4.555 1 81.19 232 ASP B CA 1
ATOM 5017 C C . ASP B 1 232 ? -6.781 40.438 5.934 1 81.19 232 ASP B C 1
ATOM 5019 O O . ASP B 1 232 ? -7.211 41.438 6.547 1 81.19 232 ASP B O 1
ATOM 5023 N N . ILE B 1 233 ? -6.859 39.25 6.379 1 80.25 233 ILE B N 1
ATOM 5024 C CA . ILE B 1 233 ? -7.418 39 7.703 1 80.25 233 ILE B CA 1
ATOM 5025 C C . ILE B 1 233 ? -6.523 39.625 8.766 1 80.25 233 ILE B C 1
ATOM 5027 O O . ILE B 1 233 ? -7.016 40.188 9.734 1 80.25 233 ILE B O 1
ATOM 5031 N N . GLN B 1 234 ? -5.305 39.531 8.578 1 80.12 234 GLN B N 1
ATOM 5032 C CA . GLN B 1 234 ? -4.355 40.094 9.531 1 80.12 234 GLN B CA 1
ATOM 5033 C C . GLN B 1 234 ? -4.348 41.625 9.453 1 80.12 234 GLN B C 1
ATOM 5035 O O . GLN B 1 234 ? -4.359 42.312 10.484 1 80.12 234 GLN B O 1
ATOM 5040 N N . THR B 1 235 ? -4.363 42.188 8.266 1 79.19 235 THR B N 1
ATOM 5041 C CA . THR B 1 235 ? -4.18 43.625 8.086 1 79.19 235 THR B CA 1
ATOM 5042 C C . THR B 1 235 ? -5.5 44.375 8.281 1 79.19 235 THR B C 1
ATOM 5044 O O . THR B 1 235 ? -5.543 45.438 8.922 1 79.19 235 THR B O 1
ATOM 5047 N N . ARG B 1 236 ? -6.492 43.781 7.715 1 73.62 236 ARG B N 1
ATOM 5048 C CA . ARG B 1 236 ? -7.762 44.5 7.691 1 73.62 236 ARG B CA 1
ATOM 5049 C C . ARG B 1 236 ? -8.555 44.25 8.977 1 73.62 236 ARG B C 1
ATOM 5051 O O . ARG B 1 236 ? -9.234 45.156 9.469 1 73.62 236 ARG B O 1
ATOM 5058 N N . TYR B 1 237 ? -8.406 43.125 9.477 1 70.06 237 TYR B N 1
ATOM 5059 C CA . TYR B 1 237 ? -9.266 42.781 10.609 1 70.06 237 TYR B CA 1
ATOM 5060 C C . TYR B 1 237 ? -8.453 42.625 11.883 1 70.06 237 TYR B C 1
ATOM 5062 O O . TYR B 1 237 ? -9 42.312 12.945 1 70.06 237 TYR B O 1
ATOM 5070 N N . CYS B 1 238 ? -7.168 42.875 11.812 1 66.94 238 CYS B N 1
ATOM 5071 C CA . CYS B 1 238 ? -6.246 42.812 12.945 1 66.94 238 CYS B CA 1
ATOM 5072 C C . CYS B 1 238 ? -6.402 41.531 13.727 1 66.94 238 CYS B C 1
ATOM 5074 O O . CYS B 1 238 ? -6.445 41.531 14.953 1 66.94 238 CYS B O 1
ATOM 5076 N N . MET B 1 239 ? -6.773 40.5 13.031 1 71 239 MET B N 1
ATOM 5077 C CA . MET B 1 239 ? -6.906 39.188 13.648 1 71 239 MET B CA 1
ATOM 5078 C C . MET B 1 239 ? -5.645 38.344 13.445 1 71 239 MET B C 1
ATOM 5080 O O . MET B 1 239 ? -5.215 38.125 12.312 1 71 239 MET B O 1
ATOM 5084 N N . ASN B 1 240 ? -4.98 38 14.508 1 75.38 240 ASN B N 1
ATOM 5085 C CA . ASN B 1 240 ? -3.77 37.188 14.445 1 75.38 240 ASN B CA 1
ATOM 5086 C C . ASN B 1 240 ? -4.09 35.719 14.539 1 75.38 240 ASN B C 1
ATOM 5088 O O . ASN B 1 240 ? -3.74 35.062 15.516 1 75.38 240 ASN B O 1
ATOM 5092 N N . ILE B 1 241 ? -4.793 35.281 13.57 1 76.31 241 ILE B N 1
ATOM 5093 C CA . ILE B 1 241 ? -5.125 33.844 13.477 1 76.31 241 ILE B CA 1
ATOM 5094 C C . ILE B 1 241 ? -4.051 33.125 12.664 1 76.31 241 ILE B C 1
ATOM 5096 O O . ILE B 1 241 ? -3.709 33.531 11.555 1 76.31 241 ILE B O 1
ATOM 5100 N N . PRO B 1 242 ? -3.406 32.219 13.328 1 82.88 242 PRO B N 1
ATOM 5101 C CA . PRO B 1 242 ? -2.436 31.422 12.555 1 82.88 242 PRO B CA 1
ATOM 5102 C C . PRO B 1 242 ? -3.08 30.656 11.406 1 82.88 242 PRO B C 1
ATOM 5104 O O . PRO B 1 242 ? -4.023 29.891 11.625 1 82.88 242 PRO B O 1
ATOM 5107 N N . ILE B 1 243 ? -2.67 30.969 10.18 1 87.19 243 ILE B N 1
ATOM 5108 C CA . ILE B 1 243 ? -3.207 30.297 9 1 87.19 243 ILE B CA 1
ATOM 5109 C C . ILE B 1 243 ? -2.078 29.609 8.242 1 87.19 243 ILE B C 1
ATOM 5111 O O . ILE B 1 243 ? -1.044 30.219 7.957 1 87.19 243 ILE B O 1
ATOM 5115 N N . ILE B 1 244 ? -2.287 28.344 8.008 1 90 244 ILE B N 1
ATOM 5116 C CA . ILE B 1 244 ? -1.33 27.578 7.215 1 90 244 ILE B CA 1
ATOM 5117 C C . ILE B 1 244 ? -1.523 27.891 5.73 1 90 244 ILE B C 1
ATOM 5119 O O . ILE B 1 244 ? -2.654 27.922 5.238 1 90 244 ILE B O 1
ATOM 5123 N N . LEU B 1 245 ? -0.477 28.156 5.062 1 88.31 245 LEU B N 1
ATOM 5124 C CA . LEU B 1 245 ? -0.583 28.562 3.668 1 88.31 245 LEU B CA 1
ATOM 5125 C C . LEU B 1 245 ? -0.194 27.422 2.734 1 88.31 245 LEU B C 1
ATOM 5127 O O . LEU B 1 245 ? 0.867 26.812 2.9 1 88.31 245 LEU B O 1
ATOM 5131 N N . ASP B 1 246 ? -1.088 27.078 1.838 1 83.06 246 ASP B N 1
ATOM 5132 C CA . ASP B 1 246 ? -0.877 26.094 0.791 1 83.06 246 ASP B CA 1
ATOM 5133 C C . ASP B 1 246 ? -0.711 26.75 -0.574 1 83.06 246 ASP B C 1
ATOM 5135 O O . ASP B 1 246 ? -1.554 26.578 -1.459 1 83.06 246 ASP B O 1
ATOM 5139 N N . SER B 1 247 ? 0.21 27.656 -0.771 1 70.94 247 SER B N 1
ATOM 5140 C CA . SER B 1 247 ? 0.451 28.438 -1.985 1 70.94 247 SER B CA 1
ATOM 5141 C C . SER B 1 247 ? 1.934 28.469 -2.338 1 70.94 247 SER B C 1
ATOM 5143 O O . SER B 1 247 ? 2.787 28.531 -1.451 1 70.94 247 SER B O 1
ATOM 5145 N N . PHE B 1 248 ? 2.152 28.328 -3.652 1 67.25 248 PHE B N 1
ATOM 5146 C CA . PHE B 1 248 ? 3.549 28.219 -4.062 1 67.25 248 PHE B CA 1
ATOM 5147 C C . PHE B 1 248 ? 3.9 29.328 -5.047 1 67.25 248 PHE B C 1
ATOM 5149 O O . PHE B 1 248 ? 4.953 29.297 -5.688 1 67.25 248 PHE B O 1
ATOM 5156 N N . GLU B 1 249 ? 3.059 30.281 -5.098 1 71.06 249 GLU B N 1
ATOM 5157 C CA . GLU B 1 249 ? 3.414 31.422 -5.938 1 71.06 249 GLU B CA 1
ATOM 5158 C C . GLU B 1 249 ? 4.496 32.281 -5.277 1 71.06 249 GLU B C 1
ATOM 5160 O O . GLU B 1 249 ? 4.668 32.25 -4.055 1 71.06 249 GLU B O 1
ATOM 5165 N N . LYS B 1 250 ? 5.207 33.031 -6.094 1 74.19 250 LYS B N 1
ATOM 5166 C CA . LYS B 1 250 ? 6.336 33.812 -5.613 1 74.19 250 LYS B CA 1
ATOM 5167 C C . LYS B 1 250 ? 5.902 34.781 -4.523 1 74.19 250 LYS B C 1
ATOM 5169 O O . LYS B 1 250 ? 6.555 34.906 -3.484 1 74.19 250 LYS B O 1
ATOM 5174 N N . GLU B 1 251 ? 4.801 35.469 -4.766 1 78.88 251 GLU B N 1
ATOM 5175 C CA . GLU B 1 251 ? 4.309 36.438 -3.791 1 78.88 251 GLU B CA 1
ATOM 5176 C C . GLU B 1 251 ? 3.949 35.75 -2.471 1 78.88 251 GLU B C 1
ATOM 5178 O O . GLU B 1 251 ? 4.152 36.312 -1.398 1 78.88 251 GLU B O 1
ATOM 5183 N N . ALA B 1 252 ? 3.402 34.625 -2.588 1 79.62 252 ALA B N 1
ATOM 5184 C CA . ALA B 1 252 ? 3.035 33.875 -1.394 1 79.62 252 ALA B CA 1
ATOM 5185 C C . ALA B 1 252 ? 4.27 33.469 -0.595 1 79.62 252 ALA B C 1
ATOM 5187 O O . ALA B 1 252 ? 4.281 33.562 0.635 1 79.62 252 ALA B O 1
ATOM 5188 N N . LEU B 1 253 ? 5.25 33.094 -1.324 1 77.56 253 LEU B N 1
ATOM 5189 C CA . LEU B 1 253 ? 6.488 32.656 -0.672 1 77.56 253 LEU B CA 1
ATOM 5190 C C . LEU B 1 253 ? 7.129 33.844 0.073 1 77.56 253 LEU B C 1
ATOM 5192 O O . LEU B 1 253 ? 7.629 33.656 1.188 1 77.56 253 LEU B O 1
ATOM 5196 N N . ASP B 1 254 ? 7.145 34.938 -0.521 1 80.38 254 ASP B N 1
ATOM 5197 C CA . ASP B 1 254 ? 7.664 36.156 0.124 1 80.38 254 ASP B CA 1
ATOM 5198 C C . ASP B 1 254 ? 6.887 36.469 1.399 1 80.38 254 ASP B C 1
ATOM 5200 O O . ASP B 1 254 ? 7.484 36.781 2.43 1 80.38 254 ASP B O 1
ATOM 5204 N N . TYR B 1 255 ? 5.617 36.344 1.274 1 83.31 255 TYR B N 1
ATOM 5205 C CA . TYR B 1 255 ? 4.754 36.625 2.42 1 83.31 255 TYR B CA 1
ATOM 5206 C C . TYR B 1 255 ? 5.027 35.625 3.551 1 83.31 255 TYR B C 1
ATOM 5208 O O . TYR B 1 255 ? 5.082 36.031 4.719 1 83.31 255 TYR B O 1
ATOM 5216 N N . ILE B 1 256 ? 5.164 34.406 3.262 1 82.56 256 ILE B N 1
ATOM 5217 C CA . ILE B 1 256 ? 5.406 33.344 4.223 1 82.56 256 ILE B CA 1
ATOM 5218 C C . ILE B 1 256 ? 6.719 33.625 4.961 1 82.56 256 ILE B C 1
ATOM 5220 O O . ILE B 1 256 ? 6.777 33.531 6.191 1 82.56 256 ILE B O 1
ATOM 5224 N N . GLN B 1 257 ? 7.703 33.969 4.184 1 79.31 257 GLN B N 1
ATOM 5225 C CA . GLN B 1 257 ? 9.023 34.188 4.758 1 79.31 257 GLN B CA 1
ATOM 5226 C C . GLN B 1 257 ? 9.016 35.438 5.641 1 79.31 257 GLN B C 1
ATOM 5228 O O . GLN B 1 257 ? 9.594 35.438 6.73 1 79.31 257 GLN B O 1
ATOM 5233 N N . GLN B 1 258 ? 8.398 36.469 5.203 1 81.19 258 GLN B N 1
ATOM 5234 C CA . GLN B 1 258 ? 8.406 37.75 5.891 1 81.19 258 GLN B CA 1
ATOM 5235 C C . GLN B 1 258 ? 7.598 37.688 7.188 1 81.19 258 GLN B C 1
ATOM 5237 O O . GLN B 1 258 ? 7.883 38.406 8.141 1 81.19 258 GLN B O 1
ATOM 5242 N N . ASN B 1 259 ? 6.605 36.781 7.25 1 81.88 259 ASN B N 1
ATOM 5243 C CA . ASN B 1 259 ? 5.691 36.781 8.383 1 81.88 259 ASN B CA 1
ATOM 5244 C C . ASN B 1 259 ? 5.793 35.5 9.188 1 81.88 259 ASN B C 1
ATOM 5246 O O . ASN B 1 259 ? 4.965 35.25 10.062 1 81.88 259 ASN B O 1
ATOM 5250 N N . ASP B 1 260 ? 6.691 34.625 8.836 1 79.75 260 ASP B N 1
ATOM 5251 C CA . ASP B 1 260 ? 6.961 33.375 9.555 1 79.75 260 ASP B CA 1
ATOM 5252 C C . ASP B 1 260 ? 5.711 32.5 9.625 1 79.75 260 ASP B C 1
ATOM 5254 O O . ASP B 1 260 ? 5.305 32.062 10.711 1 79.75 260 ASP B O 1
ATOM 5258 N N . LYS B 1 261 ? 5.105 32.344 8.484 1 83.31 261 LYS B N 1
ATOM 5259 C CA . LYS B 1 261 ? 3.889 31.531 8.414 1 83.31 261 LYS B CA 1
ATOM 5260 C C . LYS B 1 261 ? 4.211 30.078 8.109 1 83.31 261 LYS B C 1
ATOM 5262 O O . LYS B 1 261 ? 5.215 29.781 7.461 1 83.31 261 LYS B O 1
ATOM 5267 N N . HIS B 1 262 ? 3.377 29.188 8.648 1 85.06 262 HIS B N 1
ATOM 5268 C CA . HIS B 1 262 ? 3.465 27.797 8.227 1 85.06 262 HIS B CA 1
ATOM 5269 C C . HIS B 1 262 ? 3 27.625 6.785 1 85.06 262 HIS B C 1
ATOM 5271 O O . HIS B 1 262 ? 2.041 28.266 6.355 1 85.06 262 HIS B O 1
ATOM 5277 N N . ALA B 1 263 ? 3.75 26.812 6.086 1 86 263 ALA B N 1
ATOM 5278 C CA . ALA B 1 263 ? 3.406 26.516 4.695 1 86 263 ALA B CA 1
ATOM 5279 C C . ALA B 1 263 ? 3.414 25.016 4.426 1 86 263 ALA B C 1
ATOM 5281 O O . ALA B 1 263 ? 4.27 24.297 4.941 1 86 263 ALA B O 1
ATOM 5282 N N . THR B 1 264 ? 2.482 24.594 3.633 1 87.38 264 THR B N 1
ATOM 5283 C CA . THR B 1 264 ? 2.424 23.172 3.295 1 87.38 264 THR B CA 1
ATOM 5284 C C . THR B 1 264 ? 3.111 22.906 1.959 1 87.38 264 THR B C 1
ATOM 5286 O O . THR B 1 264 ? 2.977 23.688 1.018 1 87.38 264 THR B O 1
ATOM 5289 N N . ILE B 1 265 ? 3.801 21.859 1.948 1 83.75 265 ILE B N 1
ATOM 5290 C CA . ILE B 1 265 ? 4.445 21.375 0.729 1 83.75 265 ILE B CA 1
ATOM 5291 C C . ILE B 1 265 ? 3.979 19.953 0.418 1 83.75 265 ILE B C 1
ATOM 5293 O O . ILE B 1 265 ? 4.289 19.016 1.158 1 83.75 265 ILE B O 1
ATOM 5297 N N . ASP B 1 266 ? 3.268 19.781 -0.67 1 85.62 266 ASP B N 1
ATOM 5298 C CA . ASP B 1 266 ? 2.877 18.453 -1.128 1 85.62 266 ASP B CA 1
ATOM 5299 C C . ASP B 1 266 ? 4.008 17.781 -1.906 1 85.62 266 ASP B C 1
ATOM 5301 O O . ASP B 1 266 ? 4.492 18.328 -2.9 1 85.62 266 ASP B O 1
ATOM 5305 N N . ILE B 1 267 ? 4.352 16.656 -1.585 1 84.44 267 ILE B N 1
ATOM 5306 C CA . ILE B 1 267 ? 5.488 15.977 -2.191 1 84.44 267 ILE B CA 1
ATOM 5307 C C . ILE B 1 267 ? 5.184 15.664 -3.654 1 84.44 267 ILE B C 1
ATOM 5309 O O . ILE B 1 267 ? 6.098 15.5 -4.465 1 84.44 267 ILE B O 1
ATOM 5313 N N . ASN B 1 268 ? 3.979 15.508 -3.971 1 77.94 268 ASN B N 1
ATOM 5314 C CA . ASN B 1 268 ? 3.598 15.203 -5.348 1 77.94 268 ASN B CA 1
ATOM 5315 C C . ASN B 1 268 ? 3.84 16.391 -6.27 1 77.94 268 ASN B C 1
ATOM 5317 O O . ASN B 1 268 ? 3.896 16.234 -7.492 1 77.94 268 ASN B O 1
ATOM 5321 N N . ASN B 1 269 ? 3.945 17.516 -5.707 1 69.62 269 ASN B N 1
ATOM 5322 C CA . ASN B 1 269 ? 4.234 18.719 -6.48 1 69.62 269 ASN B CA 1
ATOM 5323 C C . ASN B 1 269 ? 5.734 19 -6.543 1 69.62 269 ASN B C 1
ATOM 5325 O O . ASN B 1 269 ? 6.18 19.859 -7.309 1 69.62 269 ASN B O 1
ATOM 5329 N N . LEU B 1 270 ? 6.477 18.422 -5.734 1 63.09 270 LEU B N 1
ATOM 5330 C CA . LEU B 1 270 ? 7.898 18.703 -5.586 1 63.09 270 LEU B CA 1
ATOM 5331 C C . LEU B 1 270 ? 8.688 18.125 -6.762 1 63.09 270 LEU B C 1
ATOM 5333 O O . LEU B 1 270 ? 9.781 18.609 -7.07 1 63.09 270 LEU B O 1
ATOM 5337 N N . TRP B 1 271 ? 8.344 17.078 -7.395 1 55.59 271 TRP B N 1
ATOM 5338 C CA . TRP B 1 271 ? 9.266 16.234 -8.148 1 55.59 271 TRP B CA 1
ATOM 5339 C C . TRP B 1 271 ? 9.781 16.953 -9.391 1 55.59 271 TRP B C 1
ATOM 5341 O O . TRP B 1 271 ? 10.625 16.438 -10.117 1 55.59 271 TRP B O 1
ATOM 5351 N N . ASP B 1 272 ? 9.227 18 -9.781 1 50.62 272 ASP B N 1
ATOM 5352 C CA . ASP B 1 272 ? 10.227 18.578 -10.672 1 50.62 272 ASP B CA 1
ATOM 5353 C C . ASP B 1 272 ? 11.484 18.984 -9.898 1 50.62 272 ASP B C 1
ATOM 5355 O O . ASP B 1 272 ? 11.414 19.812 -8.992 1 50.62 272 ASP B O 1
ATOM 5359 N N . LEU B 1 273 ? 12.367 17.938 -9.68 1 49.72 273 LEU B N 1
ATOM 5360 C CA . LEU B 1 273 ? 13.602 18.047 -8.906 1 49.72 273 LEU B CA 1
ATOM 5361 C C . LEU B 1 273 ? 14.078 19.484 -8.82 1 49.72 273 LEU B C 1
ATOM 5363 O O . LEU B 1 273 ? 14.555 19.922 -7.773 1 49.72 273 LEU B O 1
ATOM 5367 N N . GLU B 1 274 ? 14.016 20.078 -9.898 1 51.69 274 GLU B N 1
ATOM 5368 C CA . GLU B 1 274 ? 14.477 21.469 -9.922 1 51.69 274 GLU B CA 1
ATOM 5369 C C . GLU B 1 274 ? 13.672 22.328 -8.953 1 51.69 274 GLU B C 1
ATOM 5371 O O . GLU B 1 274 ? 14.219 23.219 -8.305 1 51.69 274 GLU B O 1
ATOM 5376 N N . GLN B 1 275 ? 12.586 21.859 -8.75 1 51.75 275 GLN B N 1
ATOM 5377 C CA . GLN B 1 275 ? 11.688 22.672 -7.93 1 51.75 275 GLN B CA 1
ATOM 5378 C C . GLN B 1 275 ? 11.844 22.344 -6.449 1 51.75 275 GLN B C 1
ATOM 5380 O O . GLN B 1 275 ? 11.688 23.219 -5.594 1 51.75 275 GLN B O 1
ATOM 5385 N N . ILE B 1 276 ? 12.25 21.062 -6.199 1 53.16 276 ILE B N 1
ATOM 5386 C CA . ILE B 1 276 ? 12.461 20.703 -4.805 1 53.16 276 ILE B CA 1
ATOM 5387 C C . ILE B 1 276 ? 13.594 21.531 -4.211 1 53.16 276 ILE B C 1
ATOM 5389 O O . ILE B 1 276 ? 13.477 22.031 -3.094 1 53.16 276 ILE B O 1
ATOM 5393 N N . THR B 1 277 ? 14.672 21.578 -5.078 1 52.44 277 THR B N 1
ATOM 5394 C CA . THR B 1 277 ? 15.867 22.25 -4.578 1 52.44 277 THR B CA 1
ATOM 5395 C C . THR B 1 277 ? 15.594 23.734 -4.336 1 52.44 277 THR B C 1
ATOM 5397 O O . THR B 1 277 ? 16.016 24.297 -3.326 1 52.44 277 THR B O 1
ATOM 5400 N N . ASP B 1 278 ? 15.008 24.203 -5.336 1 55.19 278 ASP B N 1
ATOM 5401 C CA . ASP B 1 278 ? 14.773 25.641 -5.191 1 55.19 278 ASP B CA 1
ATOM 5402 C C . ASP B 1 278 ? 13.766 25.922 -4.082 1 55.19 278 ASP B C 1
ATOM 5404 O O . ASP B 1 278 ? 13.93 26.875 -3.311 1 55.19 278 ASP B O 1
ATOM 5408 N N . TYR B 1 279 ? 12.883 25.062 -4.066 1 54.88 279 TYR B N 1
ATOM 5409 C CA . TYR B 1 279 ? 11.836 25.25 -3.072 1 54.88 279 TYR B CA 1
ATOM 5410 C C . TYR B 1 279 ? 12.359 24.969 -1.669 1 54.88 279 TYR B C 1
ATOM 5412 O O . TYR B 1 279 ? 12.062 25.703 -0.727 1 54.88 279 TYR B O 1
ATOM 5420 N N . SER B 1 280 ? 13.07 23.844 -1.669 1 52.94 280 SER B N 1
ATOM 5421 C CA . SER B 1 280 ? 13.578 23.484 -0.353 1 52.94 280 SER B CA 1
ATOM 5422 C C . SER B 1 280 ? 14.531 24.547 0.188 1 52.94 280 SER B C 1
ATOM 5424 O O . SER B 1 280 ? 14.492 24.875 1.373 1 52.94 280 SER B O 1
ATOM 5426 N N . ALA B 1 281 ? 15.305 24.938 -0.764 1 53.97 281 ALA B N 1
ATOM 5427 C CA . ALA B 1 281 ? 16.266 25.938 -0.313 1 53.97 281 ALA B CA 1
ATOM 5428 C C . ALA B 1 281 ? 15.562 27.234 0.092 1 53.97 281 ALA B C 1
ATOM 5430 O O . ALA B 1 281 ? 15.969 27.891 1.049 1 53.97 281 ALA B O 1
ATOM 5431 N N . GLY B 1 282 ? 14.68 27.562 -0.697 1 53.09 282 GLY B N 1
ATOM 5432 C CA . GLY B 1 282 ? 14.008 28.812 -0.398 1 53.09 282 GLY B CA 1
ATOM 5433 C C . GLY B 1 282 ? 13.078 28.719 0.799 1 53.09 282 GLY B C 1
ATOM 5434 O O . GLY B 1 282 ? 13.07 29.609 1.656 1 53.09 282 GLY B O 1
ATOM 5435 N N . ILE B 1 283 ? 12.242 27.734 0.755 1 53.34 283 ILE B N 1
ATOM 5436 C CA . ILE B 1 283 ? 11.203 27.641 1.78 1 53.34 283 ILE B CA 1
ATOM 5437 C C . ILE B 1 283 ? 11.805 27.094 3.07 1 53.34 283 ILE B C 1
ATOM 5439 O O . ILE B 1 283 ? 11.367 27.438 4.168 1 53.34 283 ILE B O 1
ATOM 5443 N N . THR B 1 284 ? 12.883 26.078 2.977 1 52.44 284 THR B N 1
ATOM 5444 C CA . THR B 1 284 ? 13.359 25.297 4.113 1 52.44 284 THR B CA 1
ATOM 5445 C C . THR B 1 284 ? 14.047 26.203 5.137 1 52.44 284 THR B C 1
ATOM 5447 O O . THR B 1 284 ? 13.977 25.938 6.34 1 52.44 284 THR B O 1
ATOM 5450 N N . ARG B 1 285 ? 14.945 27.172 4.66 1 49.91 285 ARG B N 1
ATOM 5451 C CA . ARG B 1 285 ? 15.867 27.75 5.629 1 49.91 285 ARG B CA 1
ATOM 5452 C C . ARG B 1 285 ? 15.117 28.312 6.828 1 49.91 285 ARG B C 1
ATOM 5454 O O . ARG B 1 285 ? 15.648 28.344 7.941 1 49.91 285 ARG B O 1
ATOM 5461 N N . ARG B 1 286 ? 14.125 28.953 6.555 1 51.31 286 ARG B N 1
ATOM 5462 C CA . ARG B 1 286 ? 13.617 29.641 7.734 1 51.31 286 ARG B CA 1
ATOM 5463 C C . ARG B 1 286 ? 12.172 29.25 8.023 1 51.31 286 ARG B C 1
ATOM 5465 O O . ARG B 1 286 ? 11.641 29.547 9.094 1 51.31 286 ARG B O 1
ATOM 5472 N N . SER B 1 287 ? 11.625 28.406 7.043 1 55.88 287 SER B N 1
ATOM 5473 C CA . SER B 1 287 ? 10.164 28.344 7.102 1 55.88 287 SER B CA 1
ATOM 5474 C C . SER B 1 287 ? 9.695 27.062 7.801 1 55.88 287 SER B C 1
ATOM 5476 O O . SER B 1 287 ? 10.43 26.078 7.871 1 55.88 287 SER B O 1
ATOM 5478 N N . TYR B 1 288 ? 8.672 27.156 8.734 1 77.06 288 TYR B N 1
ATOM 5479 C CA . TYR B 1 288 ? 7.77 26.25 9.43 1 77.06 288 TYR B CA 1
ATOM 5480 C C . TYR B 1 288 ? 6.984 25.391 8.438 1 77.06 288 TYR B C 1
ATOM 5482 O O . TYR B 1 288 ? 5.801 25.109 8.656 1 77.06 288 TYR B O 1
ATOM 5490 N N . SER B 1 289 ? 7.758 24.953 7.418 1 84.44 289 SER B N 1
ATOM 5491 C CA . SER B 1 289 ? 7.113 24.203 6.34 1 84.44 289 SER B CA 1
ATOM 5492 C C . SER B 1 289 ? 6.676 22.812 6.812 1 84.44 289 SER B C 1
ATOM 5494 O O . SER B 1 289 ? 7.371 22.172 7.602 1 84.44 289 SER B O 1
ATOM 5496 N N . VAL B 1 290 ? 5.543 22.516 6.289 1 91.75 290 VAL B N 1
ATOM 5497 C CA . VAL B 1 290 ? 4.945 21.203 6.562 1 91.75 290 VAL B CA 1
ATOM 5498 C C . VAL B 1 290 ? 4.918 20.375 5.281 1 91.75 290 VAL B C 1
ATOM 5500 O O . VAL B 1 290 ? 4.344 20.797 4.273 1 91.75 290 VAL B O 1
ATOM 5503 N N . VAL B 1 291 ? 5.602 19.312 5.305 1 91.31 291 VAL B N 1
ATOM 5504 C CA . VAL B 1 291 ? 5.586 18.406 4.156 1 91.31 291 VAL B CA 1
ATOM 5505 C C . VAL B 1 291 ? 4.445 17.406 4.301 1 91.31 291 VAL B C 1
ATOM 5507 O O . VAL B 1 291 ? 4.25 16.828 5.371 1 91.31 291 VAL B O 1
ATOM 5510 N N . THR B 1 292 ? 3.678 17.234 3.27 1 93 292 THR B N 1
ATOM 5511 C CA . THR B 1 292 ? 2.508 16.375 3.301 1 93 292 THR B CA 1
ATOM 5512 C C . THR B 1 292 ? 2.379 15.586 1.996 1 93 292 THR B C 1
ATOM 5514 O O . THR B 1 292 ? 3.051 15.898 1.011 1 93 292 THR B O 1
ATOM 5517 N N . ALA B 1 293 ? 1.689 14.492 2.035 1 92.75 293 ALA B N 1
ATOM 5518 C CA . ALA B 1 293 ? 1.375 13.695 0.851 1 92.75 293 ALA B CA 1
ATOM 5519 C C . ALA B 1 293 ? -0.132 13.609 0.628 1 92.75 293 ALA B C 1
ATOM 5521 O O . ALA B 1 293 ? -0.825 12.852 1.306 1 92.75 293 ALA B O 1
ATOM 5522 N N . ASN B 1 294 ? -0.613 14.312 -0.37 1 89.56 294 ASN B N 1
ATOM 5523 C CA . ASN B 1 294 ? -2.031 14.242 -0.704 1 89.56 294 ASN B CA 1
ATOM 5524 C C . ASN B 1 294 ? -2.414 12.875 -1.258 1 89.56 294 ASN B C 1
ATOM 5526 O O . ASN B 1 294 ? -3.549 12.43 -1.086 1 89.56 294 ASN B O 1
ATOM 5530 N N . LYS B 1 295 ? -1.518 12.359 -1.944 1 87.12 295 LYS B N 1
ATOM 5531 C CA . LYS B 1 295 ? -1.62 11.008 -2.484 1 87.12 295 LYS B CA 1
ATOM 5532 C C . LYS B 1 295 ? -0.294 10.266 -2.359 1 87.12 295 LYS B C 1
ATOM 5534 O O . LYS B 1 295 ? 0.749 10.883 -2.127 1 87.12 295 LYS B O 1
ATOM 5539 N N . LYS B 1 296 ? -0.352 8.984 -2.436 1 87.44 296 LYS B N 1
ATOM 5540 C CA . LYS B 1 296 ? 0.848 8.148 -2.412 1 87.44 296 LYS B CA 1
ATOM 5541 C C . LYS B 1 296 ? 1.659 8.391 -1.143 1 87.44 296 LYS B C 1
ATOM 5543 O O . LYS B 1 296 ? 2.85 8.711 -1.21 1 87.44 296 LYS B O 1
ATOM 5548 N N . VAL B 1 297 ? 1.063 8.18 -0.009 1 93.12 297 VAL B N 1
ATOM 5549 C CA . VAL B 1 297 ? 1.658 8.438 1.298 1 93.12 297 VAL B CA 1
ATOM 5550 C C . VAL B 1 297 ? 2.953 7.641 1.443 1 93.12 297 VAL B C 1
ATOM 5552 O O . VAL B 1 297 ? 3.857 8.047 2.178 1 93.12 297 VAL B O 1
ATOM 5555 N N . GLU B 1 298 ? 3.139 6.598 0.643 1 90.19 298 GLU B N 1
ATOM 5556 C CA . GLU B 1 298 ? 4.312 5.73 0.716 1 90.19 298 GLU B CA 1
ATOM 5557 C C . GLU B 1 298 ? 5.574 6.473 0.285 1 90.19 298 GLU B C 1
ATOM 5559 O O . GLU B 1 298 ? 6.688 6.008 0.527 1 90.19 298 GLU B O 1
ATOM 5564 N N . ASN B 1 299 ? 5.418 7.652 -0.368 1 88.5 299 ASN B N 1
ATOM 5565 C CA . ASN B 1 299 ? 6.562 8.422 -0.835 1 88.5 299 ASN B CA 1
ATOM 5566 C C . ASN B 1 299 ? 6.973 9.492 0.18 1 88.5 299 ASN B C 1
ATOM 5568 O O . ASN B 1 299 ? 7.996 10.148 0.012 1 88.5 299 ASN B O 1
ATOM 5572 N N . LEU B 1 300 ? 6.199 9.656 1.212 1 92.94 300 LEU B N 1
ATOM 5573 C CA . LEU B 1 300 ? 6.398 10.75 2.15 1 92.94 300 LEU B CA 1
ATOM 5574 C C . LEU B 1 300 ? 7.727 10.609 2.885 1 92.94 300 LEU B C 1
ATOM 5576 O O . LEU B 1 300 ? 8.539 11.539 2.906 1 92.94 300 LEU B O 1
ATOM 5580 N N . LEU B 1 301 ? 7.98 9.422 3.432 1 95.12 301 LEU B N 1
ATOM 5581 C CA . LEU B 1 301 ? 9.203 9.18 4.184 1 95.12 301 LEU B CA 1
ATOM 5582 C C . LEU B 1 301 ? 10.438 9.367 3.301 1 95.12 301 LEU B C 1
ATOM 5584 O O . LEU B 1 301 ? 11.383 10.047 3.686 1 95.12 301 LEU B O 1
ATOM 5588 N N . GLU B 1 302 ? 10.445 8.836 2.182 1 90.5 302 GLU B N 1
ATOM 5589 C CA . GLU B 1 302 ? 11.57 8.945 1.262 1 90.5 302 GLU B CA 1
ATOM 5590 C C . GLU B 1 302 ? 11.82 10.398 0.864 1 90.5 302 GLU B C 1
ATOM 5592 O O . GLU B 1 302 ? 12.969 10.828 0.736 1 90.5 302 GLU B O 1
ATOM 5597 N N . SER B 1 303 ? 10.711 11.094 0.577 1 88.38 303 SER B N 1
ATOM 5598 C CA . SER B 1 303 ? 10.844 12.5 0.224 1 88.38 303 SER B CA 1
ATOM 5599 C C . SER B 1 303 ? 11.539 13.289 1.33 1 88.38 303 SER B C 1
ATOM 5601 O O . SER B 1 303 ? 12.367 14.156 1.054 1 88.38 303 SER B O 1
ATOM 5603 N N . ILE B 1 304 ? 11.211 13.008 2.51 1 91.56 304 ILE B N 1
ATOM 5604 C CA . ILE B 1 304 ? 11.828 13.672 3.652 1 91.56 304 ILE B CA 1
ATOM 5605 C C . ILE B 1 304 ? 13.328 13.367 3.676 1 91.56 304 ILE B C 1
ATOM 5607 O O . ILE B 1 304 ? 14.141 14.266 3.904 1 91.56 304 ILE B O 1
ATOM 5611 N N . PHE B 1 305 ? 13.742 12.172 3.383 1 91.81 305 PHE B N 1
ATOM 5612 C CA . PHE B 1 305 ? 15.148 11.789 3.428 1 91.81 305 PHE B CA 1
ATOM 5613 C C . PHE B 1 305 ? 15.906 12.359 2.232 1 91.81 305 PHE B C 1
ATOM 5615 O O . PHE B 1 305 ? 17.094 12.641 2.322 1 91.81 305 PHE B O 1
ATOM 5622 N N . ILE B 1 306 ? 15.195 12.469 1.175 1 86.06 306 ILE B N 1
ATOM 5623 C CA . ILE B 1 306 ? 15.805 13.164 0.048 1 86.06 306 ILE B CA 1
ATOM 5624 C C . ILE B 1 306 ? 16.109 14.609 0.431 1 86.06 306 ILE B C 1
ATOM 5626 O O . ILE B 1 306 ? 17.188 15.117 0.169 1 86.06 306 ILE B O 1
ATOM 5630 N N . MET B 1 307 ? 15.156 15.25 1.046 1 85.19 307 MET B N 1
ATOM 5631 C CA . MET B 1 307 ? 15.352 16.625 1.51 1 85.19 307 MET B CA 1
ATOM 5632 C C . MET B 1 307 ? 16.469 16.688 2.551 1 85.19 307 MET B C 1
ATOM 5634 O O . MET B 1 307 ? 17.188 17.688 2.629 1 85.19 307 MET B O 1
ATOM 5638 N N . ALA B 1 308 ? 16.578 15.641 3.314 1 89.69 308 ALA B N 1
ATOM 5639 C CA . ALA B 1 308 ? 17.578 15.586 4.371 1 89.69 308 ALA B CA 1
ATOM 5640 C C . ALA B 1 308 ? 19 15.703 3.795 1 89.69 308 ALA B C 1
ATOM 5642 O O . ALA B 1 308 ? 19.906 16.219 4.457 1 89.69 308 ALA B O 1
ATOM 5643 N N . GLU B 1 309 ? 19.188 15.211 2.629 1 85 309 GLU B N 1
ATOM 5644 C CA . GLU B 1 309 ? 20.5 15.305 1.98 1 85 309 GLU B CA 1
ATOM 5645 C C . GLU B 1 309 ? 20.891 16.766 1.728 1 85 309 GLU B C 1
ATOM 5647 O O . GLU B 1 309 ? 22.078 17.094 1.7 1 85 309 GLU B O 1
ATOM 5652 N N . GLU B 1 310 ? 19.922 17.562 1.621 1 81.06 310 GLU B N 1
ATOM 5653 C CA . GLU B 1 310 ? 20.172 18.969 1.292 1 81.06 310 GLU B CA 1
ATOM 5654 C C . GLU B 1 310 ? 20.172 19.844 2.545 1 81.06 310 GLU B C 1
ATOM 5656 O O . GLU B 1 310 ? 21.031 20.703 2.715 1 81.06 310 GLU B O 1
ATOM 5661 N N . ILE B 1 311 ? 19.234 19.594 3.4 1 84.62 311 ILE B N 1
ATOM 5662 C CA . ILE B 1 311 ? 19.031 20.562 4.473 1 84.62 311 ILE B CA 1
ATOM 5663 C C . ILE B 1 311 ? 19.422 19.938 5.812 1 84.62 311 ILE B C 1
ATOM 5665 O O . ILE B 1 311 ? 19.422 20.625 6.84 1 84.62 31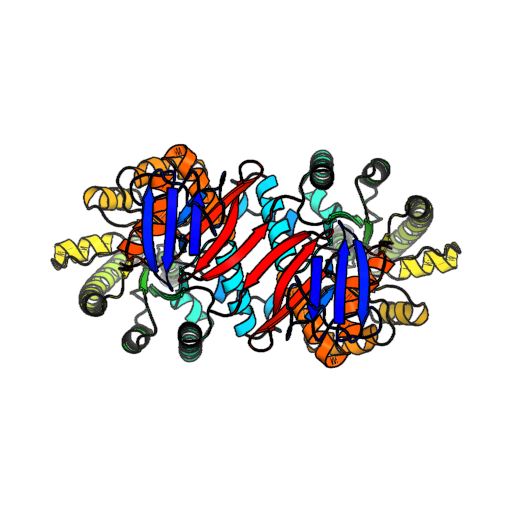1 ILE B O 1
ATOM 5669 N N . GLY B 1 312 ? 19.719 18.688 5.781 1 89.94 312 GLY B N 1
ATOM 5670 C CA . GLY B 1 312 ? 20.047 17.984 7.008 1 89.94 312 GLY B CA 1
ATOM 5671 C C . GLY B 1 312 ? 18.891 17.141 7.539 1 89.94 312 GLY B C 1
ATOM 5672 O O . GLY B 1 312 ? 17.734 17.5 7.359 1 89.94 312 GLY B O 1
ATOM 5673 N N . LEU B 1 313 ? 19.188 16.109 8.25 1 93.5 313 LEU B N 1
ATOM 5674 C CA . LEU B 1 313 ? 18.234 15.117 8.711 1 93.5 313 LEU B CA 1
ATOM 5675 C C . LEU B 1 313 ? 17.25 15.734 9.703 1 93.5 313 LEU B C 1
ATOM 5677 O O . LEU B 1 313 ? 16.031 15.562 9.562 1 93.5 313 LEU B O 1
ATOM 5681 N N . VAL B 1 314 ? 17.75 16.484 10.68 1 95 314 VAL B N 1
ATOM 5682 C CA . VAL B 1 314 ? 16.922 17.016 11.758 1 95 314 VAL B CA 1
ATOM 5683 C C . VAL B 1 314 ? 15.891 17.984 11.18 1 95 314 VAL B C 1
ATOM 5685 O O . VAL B 1 314 ? 14.695 17.875 11.492 1 95 314 VAL B O 1
ATOM 5688 N N . GLU B 1 315 ? 16.328 18.844 10.289 1 91.5 315 GLU B N 1
ATOM 5689 C CA . GLU B 1 315 ? 15.438 19.812 9.688 1 91.5 315 GLU B CA 1
ATOM 5690 C C . GLU B 1 315 ? 14.391 19.141 8.805 1 91.5 315 GLU B C 1
ATOM 5692 O O . GLU B 1 315 ? 13.211 19.484 8.852 1 91.5 315 GLU B O 1
ATOM 5697 N N . ALA B 1 316 ? 14.766 18.219 8.031 1 92.31 316 ALA B N 1
ATOM 5698 C CA . ALA B 1 316 ? 13.852 17.5 7.148 1 92.31 316 ALA B CA 1
ATOM 5699 C C . ALA B 1 316 ? 12.805 16.734 7.949 1 92.31 316 ALA B C 1
ATOM 5701 O O . ALA B 1 316 ? 11.617 16.766 7.617 1 92.31 316 ALA B O 1
ATOM 5702 N N . VAL B 1 317 ? 13.25 16.062 9 1 95.94 317 VAL B N 1
ATOM 5703 C CA . VAL B 1 317 ? 12.344 15.289 9.844 1 95.94 317 VAL B CA 1
ATOM 5704 C C . VAL B 1 317 ? 11.32 16.219 10.5 1 95.94 317 VAL B C 1
ATOM 5706 O O . VAL B 1 317 ? 10.141 15.883 10.594 1 95.94 317 VAL B O 1
ATOM 5709 N N . ARG B 1 318 ? 11.719 17.422 10.883 1 95.25 318 ARG B N 1
ATOM 5710 C CA . ARG B 1 318 ? 10.82 18.391 11.5 1 95.25 318 ARG B CA 1
ATOM 5711 C C . ARG B 1 318 ? 9.672 18.734 10.562 1 95.25 318 ARG B C 1
ATOM 5713 O O . ARG B 1 318 ? 8.547 18.969 11.016 1 95.25 318 ARG B O 1
ATOM 5720 N N . MET B 1 319 ? 9.93 18.703 9.328 1 92.94 319 MET B N 1
ATOM 5721 C CA . MET B 1 319 ? 8.945 19.109 8.336 1 92.94 319 MET B CA 1
ATOM 5722 C C . MET B 1 319 ? 7.789 18.125 8.273 1 92.94 319 MET B C 1
ATOM 5724 O O . MET B 1 319 ? 6.68 18.469 7.863 1 92.94 319 MET B O 1
ATOM 5728 N N . GLY B 1 320 ? 8.008 16.906 8.688 1 96.19 320 GLY B N 1
ATOM 5729 C CA . GLY B 1 320 ? 6.969 15.891 8.648 1 96.19 320 GLY B CA 1
ATOM 5730 C C . GLY B 1 320 ? 6.477 15.492 10.031 1 96.19 320 GLY B C 1
ATOM 5731 O O . GLY B 1 320 ? 5.633 14.609 10.156 1 96.19 320 GLY B O 1
ATOM 5732 N N . THR B 1 321 ? 7.039 16.109 11.133 1 97.56 321 THR B N 1
ATOM 5733 C CA . THR B 1 321 ? 6.715 15.664 12.484 1 97.56 321 THR B CA 1
ATOM 5734 C C . THR B 1 321 ? 6.426 16.859 13.398 1 97.56 321 THR B C 1
ATOM 5736 O O . THR B 1 321 ? 5.27 17.25 13.555 1 97.56 321 THR B O 1
ATOM 5739 N N . TYR B 1 322 ? 7.43 17.625 13.711 1 96.5 322 TYR B N 1
ATOM 5740 C CA . TYR B 1 322 ? 7.293 18.719 14.648 1 96.5 322 TYR B CA 1
ATOM 5741 C C . TYR B 1 322 ? 6.492 19.875 14.031 1 96.5 322 TYR B C 1
ATOM 5743 O O . TYR B 1 322 ? 5.578 20.406 14.664 1 96.5 322 TYR B O 1
ATOM 5751 N N . ASN B 1 323 ? 6.855 20.281 12.836 1 94.12 323 ASN B N 1
ATOM 5752 C CA . ASN B 1 323 ? 6.219 21.422 12.188 1 94.12 323 ASN B CA 1
ATOM 5753 C C . ASN B 1 323 ? 4.715 21.219 12.031 1 94.12 323 ASN B C 1
ATOM 5755 O O . ASN B 1 323 ? 3.916 22.062 12.438 1 94.12 323 ASN B O 1
ATOM 5759 N N . PRO B 1 324 ? 4.309 20.078 11.469 1 96.06 324 PRO B N 1
ATOM 5760 C CA . PRO B 1 324 ? 2.863 19.859 11.391 1 96.06 324 PRO B CA 1
ATOM 5761 C C . PRO B 1 324 ? 2.203 19.781 12.766 1 96.06 324 PRO B C 1
ATOM 5763 O O . PRO B 1 324 ? 1.065 20.219 12.938 1 96.06 324 PRO B O 1
ATOM 5766 N N . ALA B 1 325 ? 2.834 19.172 13.75 1 96.31 325 ALA B N 1
ATOM 5767 C CA . ALA B 1 325 ? 2.273 19.125 15.094 1 96.31 325 ALA B CA 1
ATOM 5768 C C . ALA B 1 325 ? 2.018 20.531 15.633 1 96.31 325 ALA B C 1
ATOM 5770 O O . ALA B 1 325 ? 0.961 20.812 16.203 1 96.31 325 ALA B O 1
ATOM 5771 N N . GLN B 1 326 ? 2.973 21.438 15.391 1 92.62 326 GLN B N 1
ATOM 5772 C CA . GLN B 1 326 ? 2.824 22.812 15.82 1 92.62 326 GLN B CA 1
ATOM 5773 C C . GLN B 1 326 ? 1.707 23.516 15.055 1 92.62 326 GLN B C 1
ATOM 5775 O O . GLN B 1 326 ? 0.875 24.203 15.648 1 92.62 326 GLN B O 1
ATOM 5780 N N . ALA B 1 327 ? 1.688 23.281 13.781 1 91.56 327 ALA B N 1
ATOM 5781 C CA . ALA B 1 327 ? 0.697 23.922 12.922 1 91.56 327 ALA B CA 1
ATOM 5782 C C . ALA B 1 327 ? -0.717 23.484 13.297 1 91.56 327 ALA B C 1
ATOM 5784 O O . ALA B 1 327 ? -1.665 24.266 13.18 1 91.56 327 ALA B O 1
ATOM 5785 N N . LEU B 1 328 ? -0.861 22.266 13.773 1 94.44 328 LEU B N 1
ATOM 5786 C CA . LEU B 1 328 ? -2.168 21.672 14.039 1 94.44 328 LEU B CA 1
ATOM 5787 C C . LEU B 1 328 ? -2.492 21.734 15.531 1 94.44 328 LEU B C 1
ATOM 5789 O O . LEU B 1 328 ? -3.523 21.219 15.961 1 94.44 328 LEU B O 1
ATOM 5793 N N . ASN B 1 329 ? -1.647 22.281 16.328 1 91.5 329 ASN B N 1
ATOM 5794 C CA . ASN B 1 329 ? -1.795 22.422 17.766 1 91.5 329 ASN B CA 1
ATOM 5795 C C . ASN B 1 329 ? -1.823 21.062 18.469 1 91.5 329 ASN B C 1
ATOM 5797 O O . ASN B 1 329 ? -2.615 20.844 19.375 1 91.5 329 ASN B O 1
ATOM 5801 N N . LEU B 1 330 ? -1.057 20.125 17.875 1 94.81 330 LEU B N 1
ATOM 5802 C CA . LEU B 1 330 ? -0.855 18.828 18.531 1 94.81 330 LEU B CA 1
ATOM 5803 C C . LEU B 1 330 ? 0.338 18.875 19.469 1 94.81 330 LEU B C 1
ATOM 5805 O O . LEU B 1 330 ? 1.388 18.297 19.188 1 94.81 330 LEU B O 1
ATOM 5809 N N . ARG B 1 331 ? 0.179 19.359 20.656 1 92.81 331 ARG B N 1
ATOM 5810 C CA . ARG B 1 331 ? 1.256 19.719 21.578 1 92.81 331 ARG B CA 1
ATOM 5811 C C . ARG B 1 331 ? 1.953 18.469 22.109 1 92.81 331 ARG B C 1
ATOM 5813 O O . ARG B 1 331 ? 3.119 18.516 22.5 1 92.81 331 ARG B O 1
ATOM 5820 N N . GLN B 1 332 ? 1.282 17.406 22.094 1 96.62 332 GLN B N 1
ATOM 5821 C CA . GLN B 1 332 ? 1.833 16.203 22.688 1 96.62 332 GLN B CA 1
ATOM 5822 C C . GLN B 1 332 ? 2.5 15.32 21.625 1 96.62 332 GLN B C 1
ATOM 5824 O O . GLN B 1 332 ? 3.031 14.25 21.938 1 96.62 332 GLN B O 1
ATOM 5829 N N . LYS B 1 333 ? 2.537 15.766 20.391 1 97.5 333 LYS B N 1
ATOM 5830 C CA . LYS B 1 333 ? 3.029 14.914 19.312 1 97.5 333 LYS B CA 1
ATO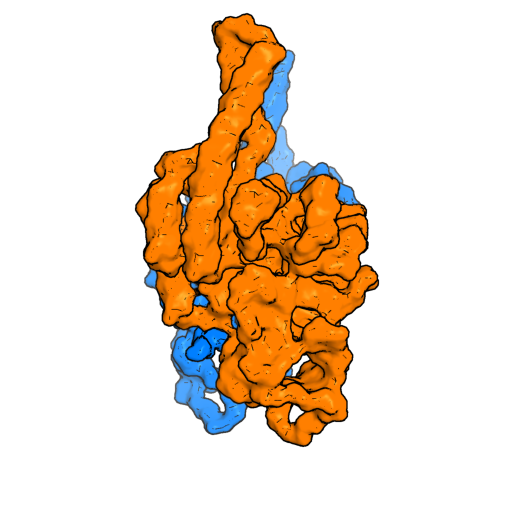M 5831 C C . LYS B 1 333 ? 4.105 15.633 18.5 1 97.5 333 LYS B C 1
ATOM 5833 O O . LYS B 1 333 ? 4.355 16.828 18.703 1 97.5 333 LYS B O 1
ATOM 5838 N N . GLY B 1 334 ? 4.809 14.93 17.703 1 97.62 334 GLY B N 1
ATOM 5839 C CA . GLY B 1 334 ? 5.68 15.477 16.672 1 97.62 334 GLY B CA 1
ATOM 5840 C C . GLY B 1 334 ? 7.117 15.641 17.125 1 97.62 334 GLY B C 1
ATOM 5841 O O . GLY B 1 334 ? 7.953 16.156 16.391 1 97.62 334 GLY B O 1
ATOM 5842 N N . GLU B 1 335 ? 7.398 15.281 18.344 1 97.75 335 GLU B N 1
ATOM 5843 C CA . GLU B 1 335 ? 8.773 15.352 18.828 1 97.75 335 GLU B CA 1
ATOM 5844 C C . GLU B 1 335 ? 9.039 14.281 19.891 1 97.75 335 GLU B C 1
ATOM 5846 O O . GLU B 1 335 ? 8.109 13.773 20.516 1 97.75 335 GLU B O 1
ATOM 5851 N N . ILE B 1 336 ? 10.273 13.891 19.938 1 98.56 336 ILE B N 1
ATOM 5852 C CA . ILE B 1 336 ? 10.719 12.977 20.984 1 98.56 336 ILE B CA 1
ATOM 5853 C C . ILE B 1 336 ? 11.219 13.781 22.188 1 98.56 336 ILE B C 1
ATOM 5855 O O . ILE B 1 336 ? 12.266 14.43 22.109 1 98.56 336 ILE B O 1
ATOM 5859 N N . ALA B 1 337 ? 10.492 13.766 23.219 1 98.25 337 ALA B N 1
ATOM 5860 C CA . ALA B 1 337 ? 10.805 14.438 24.484 1 98.25 337 ALA B CA 1
ATOM 5861 C C . ALA B 1 337 ? 10.039 13.805 25.641 1 98.25 337 ALA B C 1
ATOM 5863 O O . ALA B 1 337 ? 9.031 13.117 25.422 1 98.25 337 ALA B O 1
ATOM 5864 N N . GLU B 1 338 ? 10.531 14.047 26.812 1 98.12 338 GLU B N 1
ATOM 5865 C CA . GLU B 1 338 ? 9.859 13.523 28 1 98.12 338 GLU B CA 1
ATOM 5866 C C . GLU B 1 338 ? 8.445 14.078 28.125 1 98.12 338 GLU B C 1
ATOM 5868 O O . GLU B 1 338 ? 8.227 15.281 27.969 1 98.12 338 GLU B O 1
ATOM 5873 N N . GLY B 1 339 ? 7.504 13.195 28.328 1 97.62 339 GLY B N 1
ATOM 5874 C CA . GLY B 1 339 ? 6.117 13.602 28.516 1 97.62 339 GLY B CA 1
ATOM 5875 C C . GLY B 1 339 ? 5.312 13.586 27.234 1 97.62 339 GLY B C 1
ATOM 5876 O O . GLY B 1 339 ? 4.082 13.664 27.266 1 97.62 339 GLY B O 1
ATOM 5877 N N . LYS B 1 340 ? 5.887 13.469 26.109 1 98.31 340 LYS B N 1
ATOM 5878 C CA . LYS B 1 340 ? 5.199 13.445 24.812 1 98.31 340 LYS B CA 1
ATOM 5879 C C . LYS B 1 340 ? 4.66 12.055 24.5 1 98.31 340 LYS B C 1
ATOM 5881 O O . LYS B 1 340 ? 5.117 11.062 25.078 1 98.31 340 LYS B O 1
ATOM 5886 N N . THR B 1 341 ? 3.656 12 23.672 1 98.19 341 THR B N 1
ATOM 5887 C CA . THR B 1 341 ? 3.098 10.727 23.234 1 98.19 341 THR B CA 1
ATOM 5888 C C . THR B 1 341 ? 4.148 9.898 22.5 1 98.19 341 THR B C 1
ATOM 5890 O O . THR B 1 341 ? 4.918 10.43 21.688 1 98.19 341 THR B O 1
ATOM 5893 N N . ALA B 1 342 ? 4.207 8.633 22.797 1 98.25 342 ALA B N 1
ATOM 5894 C CA . ALA B 1 342 ? 5.18 7.738 22.172 1 98.25 342 ALA B CA 1
ATOM 5895 C C . ALA B 1 342 ? 4.715 7.305 20.797 1 98.25 342 ALA B C 1
ATOM 5897 O O . ALA B 1 342 ? 4.41 6.129 20.578 1 98.25 342 ALA B O 1
ATOM 5898 N N . ASP B 1 343 ? 4.641 8.18 19.906 1 98.31 343 ASP B N 1
ATOM 5899 C CA . ASP B 1 343 ? 4.492 7.938 18.469 1 98.31 343 ASP B CA 1
ATOM 5900 C C . ASP B 1 343 ? 5.844 7.996 17.766 1 98.31 343 ASP B C 1
ATOM 5902 O O . ASP B 1 343 ? 6.391 9.078 17.547 1 98.31 343 ASP B O 1
ATOM 5906 N N . LEU B 1 344 ? 6.336 6.809 17.422 1 98.69 344 LEU B N 1
ATOM 5907 C CA . LEU B 1 344 ? 7.695 6.703 16.906 1 98.69 344 LEU B CA 1
ATOM 5908 C C . LEU B 1 344 ? 7.746 5.781 15.688 1 98.69 344 LEU B C 1
ATOM 5910 O O . LEU B 1 344 ? 6.875 4.93 15.508 1 98.69 344 LEU B O 1
ATOM 5914 N N . ILE B 1 345 ? 8.719 6.012 14.891 1 98.75 345 ILE B N 1
ATOM 5915 C CA . ILE B 1 345 ? 9.039 5.047 13.844 1 98.75 345 ILE B CA 1
ATOM 5916 C C . ILE B 1 345 ? 10.539 4.758 13.844 1 98.75 345 ILE B C 1
ATOM 5918 O O . ILE B 1 345 ? 11.328 5.547 14.367 1 98.75 345 ILE B O 1
ATOM 5922 N N . VAL B 1 346 ? 10.93 3.635 13.406 1 98.62 346 VAL B N 1
ATOM 5923 C CA . VAL B 1 346 ? 12.312 3.227 13.219 1 98.62 346 VAL B CA 1
ATOM 5924 C C . VAL B 1 346 ? 12.602 3.029 11.727 1 98.62 346 VAL B C 1
ATOM 5926 O O . VAL B 1 346 ? 11.914 2.256 11.055 1 98.62 346 VAL B O 1
ATOM 5929 N N . VAL B 1 347 ? 13.57 3.771 11.242 1 98.12 347 VAL B N 1
ATOM 5930 C CA . VAL B 1 347 ? 13.867 3.783 9.812 1 98.12 347 VAL B CA 1
ATOM 5931 C C . VAL B 1 347 ? 15.211 3.094 9.562 1 98.12 347 VAL B C 1
ATOM 5933 O O . VAL B 1 347 ? 16.203 3.4 10.219 1 98.12 347 VAL B O 1
ATOM 5936 N N . GLU B 1 348 ? 15.18 2.193 8.68 1 95.69 348 GLU B N 1
ATOM 5937 C CA . GLU B 1 348 ? 16.391 1.508 8.227 1 95.69 348 GLU B CA 1
ATOM 5938 C C . GLU B 1 348 ? 16.688 1.812 6.762 1 95.69 348 GLU B C 1
ATOM 5940 O O . GLU B 1 348 ? 15.773 1.811 5.93 1 95.69 348 GLU B O 1
ATOM 5945 N N . GLU B 1 349 ? 17.859 2.139 6.488 1 89.88 349 GLU B N 1
ATOM 5946 C CA . GLU B 1 349 ? 18.234 2.389 5.102 1 89.88 349 GLU B CA 1
ATOM 5947 C C . GLU B 1 349 ? 18.672 1.101 4.406 1 89.88 349 GLU B C 1
ATOM 5949 O O . GLU B 1 349 ? 19.562 0.399 4.887 1 89.88 349 GLU B O 1
ATOM 5954 N N . GLN B 1 350 ? 17.938 0.768 3.404 1 82.25 350 GLN B N 1
ATOM 5955 C CA . GLN B 1 350 ? 18.281 -0.36 2.549 1 82.25 350 GLN B CA 1
ATOM 5956 C C . GLN B 1 350 ? 18.562 0.097 1.118 1 82.25 350 GLN B C 1
ATOM 5958 O O . GLN B 1 350 ? 17.672 0.625 0.449 1 82.25 350 GLN B O 1
ATOM 5963 N N . ASP B 1 351 ? 19.797 -0.066 0.603 1 78.88 351 ASP B N 1
ATOM 5964 C CA . ASP B 1 351 ? 20.188 0.364 -0.736 1 78.88 351 ASP B CA 1
ATOM 5965 C C . ASP B 1 351 ? 19.891 1.85 -0.942 1 78.88 351 ASP B C 1
ATOM 5967 O O . ASP B 1 351 ? 19.297 2.238 -1.946 1 78.88 351 ASP B O 1
ATOM 5971 N N . HIS B 1 352 ? 20.109 2.625 0.095 1 81.31 352 HIS B N 1
ATOM 5972 C CA . HIS B 1 352 ? 20 4.078 0.084 1 81.31 352 HIS B CA 1
ATOM 5973 C C . HIS B 1 352 ? 18.547 4.523 0.047 1 81.31 352 HIS B C 1
ATOM 5975 O O . HIS B 1 352 ? 18.234 5.641 -0.372 1 81.31 352 HIS B O 1
ATOM 5981 N N . ILE B 1 353 ? 17.688 3.576 0.424 1 87.5 353 ILE B N 1
ATOM 5982 C CA . ILE B 1 353 ? 16.281 3.891 0.531 1 87.5 353 ILE B CA 1
ATOM 5983 C C . ILE B 1 353 ? 15.828 3.773 1.986 1 87.5 353 ILE B C 1
ATOM 5985 O O . ILE B 1 353 ? 16.016 2.729 2.615 1 87.5 353 ILE B O 1
ATOM 5989 N N . PRO B 1 354 ? 15.312 4.852 2.502 1 94.19 354 PRO B N 1
ATOM 5990 C CA . PRO B 1 354 ? 14.805 4.762 3.871 1 94.19 354 PRO B CA 1
ATOM 5991 C C . PRO B 1 354 ? 13.523 3.936 3.969 1 94.19 354 PRO B C 1
ATOM 5993 O O . PRO B 1 354 ? 12.57 4.18 3.225 1 94.19 354 PRO B O 1
ATOM 5996 N N . VAL B 1 355 ? 13.516 2.963 4.844 1 93.75 355 VAL B N 1
ATOM 5997 C CA . VAL B 1 355 ? 12.367 2.078 5.004 1 93.75 355 VAL B CA 1
ATOM 5998 C C . VAL B 1 355 ? 11.906 2.084 6.457 1 93.75 355 VAL B C 1
ATOM 6000 O O . VAL B 1 355 ? 12.727 1.95 7.375 1 93.75 355 VAL B O 1
ATOM 6003 N N . ASN B 1 356 ? 10.625 2.334 6.633 1 96.94 356 ASN B N 1
ATOM 6004 C CA . ASN B 1 356 ? 10.062 2.189 7.969 1 96.94 356 ASN B CA 1
ATOM 6005 C C . ASN B 1 356 ? 9.992 0.726 8.398 1 96.94 356 ASN B C 1
ATOM 6007 O O . ASN B 1 356 ? 9.289 -0.074 7.781 1 96.94 356 ASN B O 1
ATOM 6011 N N . VAL B 1 357 ? 10.656 0.359 9.523 1 96.88 357 VAL B N 1
ATOM 6012 C CA . VAL B 1 357 ? 10.703 -1.049 9.906 1 96.88 357 VAL B CA 1
ATOM 6013 C C . VAL B 1 357 ? 9.945 -1.254 11.219 1 96.88 357 VAL B C 1
ATOM 6015 O O . VAL B 1 357 ? 9.719 -2.391 11.641 1 96.88 357 VAL B O 1
ATOM 6018 N N . MET B 1 358 ? 9.594 -0.184 11.836 1 97.94 358 MET B N 1
ATOM 6019 C CA . MET B 1 358 ? 8.812 -0.278 13.07 1 97.94 358 MET B CA 1
ATOM 6020 C C . MET B 1 358 ? 7.969 0.975 13.273 1 97.94 358 MET B C 1
ATOM 6022 O O . MET B 1 358 ? 8.43 2.09 13.023 1 97.94 358 MET B O 1
ATOM 6026 N N . THR B 1 359 ? 6.777 0.838 13.586 1 98.25 359 THR B N 1
ATOM 6027 C CA . THR B 1 359 ? 5.887 1.938 13.945 1 98.25 359 THR B CA 1
ATOM 6028 C C . THR B 1 359 ? 5.34 1.753 15.359 1 98.25 359 THR B C 1
ATOM 6030 O O . THR B 1 359 ? 4.773 0.706 15.68 1 98.25 359 THR B O 1
ATOM 6033 N N . VAL B 1 360 ? 5.59 2.684 16.203 1 98.06 360 VAL B N 1
ATOM 6034 C CA . VAL B 1 360 ? 5.047 2.746 17.547 1 98.06 360 VAL B CA 1
ATOM 6035 C C . VAL B 1 360 ? 3.953 3.811 17.609 1 98.06 360 VAL B C 1
ATOM 6037 O O . VAL B 1 360 ? 4.191 4.977 17.281 1 98.06 360 VAL B O 1
ATOM 6040 N N . SER B 1 361 ? 2.76 3.408 17.891 1 96.5 361 SER B N 1
ATOM 6041 C CA . SER B 1 361 ? 1.634 4.32 18.062 1 96.5 361 SER B CA 1
ATOM 6042 C C . SER B 1 361 ? 1.098 4.273 19.5 1 96.5 361 SER B C 1
ATOM 6044 O O . SER B 1 361 ? 0.722 3.207 19.984 1 96.5 361 SER B O 1
ATOM 6046 N N . ASN B 1 362 ? 1.088 5.418 20.172 1 94.75 362 ASN B N 1
ATOM 6047 C CA . ASN B 1 362 ? 0.644 5.488 21.562 1 94.75 362 ASN B CA 1
ATOM 6048 C C . ASN B 1 362 ? 1.364 4.465 22.438 1 94.75 362 ASN B C 1
ATOM 6050 O O . ASN B 1 362 ? 0.727 3.736 23.203 1 94.75 362 ASN B O 1
ATOM 6054 N N . GLY B 1 363 ? 2.609 4.305 22.188 1 95.81 363 GLY B N 1
ATOM 6055 C CA . GLY B 1 363 ? 3.471 3.492 23.031 1 95.81 363 GLY B CA 1
ATOM 6056 C C . GLY B 1 363 ? 3.418 2.016 22.688 1 95.81 363 GLY B C 1
ATOM 6057 O O . GLY B 1 363 ? 4.113 1.203 23.297 1 95.81 363 GLY B O 1
ATOM 6058 N N . GLN B 1 364 ? 2.676 1.612 21.734 1 95.12 364 GLN B N 1
ATOM 6059 C CA . GLN B 1 364 ? 2.543 0.214 21.344 1 95.12 364 GLN B CA 1
ATOM 6060 C C . GLN B 1 364 ? 3.174 -0.033 19.969 1 95.12 364 GLN B C 1
ATOM 6062 O O . GLN B 1 364 ? 2.961 0.741 19.031 1 95.12 364 GLN B O 1
ATOM 6067 N N . ILE B 1 365 ? 3.969 -1.088 19.922 1 96.5 365 ILE B N 1
ATOM 6068 C CA . ILE B 1 365 ? 4.531 -1.471 18.625 1 96.5 365 ILE B CA 1
ATOM 6069 C C . ILE B 1 365 ? 3.445 -2.098 17.75 1 96.5 365 ILE B C 1
ATOM 6071 O O . ILE B 1 365 ? 2.957 -3.189 18.047 1 96.5 365 ILE B O 1
ATOM 6075 N N . ILE B 1 366 ? 3.086 -1.433 16.734 1 95.75 366 ILE B N 1
ATOM 6076 C CA . ILE B 1 366 ? 1.996 -1.894 15.875 1 95.75 366 ILE B CA 1
ATOM 6077 C C . ILE B 1 366 ? 2.564 -2.59 14.641 1 95.75 366 ILE B C 1
ATOM 6079 O O . ILE B 1 366 ? 1.902 -3.438 14.039 1 95.75 366 ILE B O 1
ATOM 6083 N N . LEU B 1 367 ? 3.697 -2.215 14.242 1 96.69 367 LEU B N 1
ATOM 6084 C CA . LEU B 1 367 ? 4.367 -2.785 13.086 1 96.69 367 LEU B CA 1
ATOM 6085 C C . LEU B 1 367 ? 5.836 -3.064 13.391 1 96.69 367 LEU B C 1
ATOM 6087 O O . LEU B 1 367 ? 6.516 -2.236 14 1 96.69 367 LEU B O 1
ATOM 6091 N N . ASN B 1 368 ? 6.281 -4.176 13.016 1 96.25 368 ASN B N 1
ATOM 6092 C CA . ASN B 1 368 ? 7.688 -4.562 13.062 1 96.25 368 ASN B CA 1
ATOM 6093 C C . ASN B 1 368 ? 8.086 -5.367 11.828 1 96.25 368 ASN B C 1
ATOM 6095 O O . ASN B 1 368 ? 7.457 -6.379 11.508 1 96.25 368 ASN B O 1
ATOM 6099 N N . MET B 1 369 ? 9.055 -4.895 11.125 1 93.94 369 MET B N 1
ATOM 6100 C CA . MET B 1 369 ? 9.531 -5.562 9.922 1 93.94 369 MET B CA 1
ATOM 6101 C C . MET B 1 369 ? 11.008 -5.922 10.047 1 93.94 369 MET B C 1
ATOM 6103 O O . MET B 1 369 ? 11.789 -5.168 10.633 1 93.94 369 MET B O 1
ATOM 6107 N N . ASN B 1 370 ? 11.32 -7.016 9.531 1 90.31 370 ASN B N 1
ATOM 6108 C CA . ASN B 1 370 ? 12.703 -7.465 9.43 1 90.31 370 ASN B CA 1
ATOM 6109 C C . ASN B 1 370 ? 13.172 -7.508 7.98 1 90.31 370 ASN B C 1
ATOM 6111 O O . ASN B 1 370 ? 12.727 -8.352 7.199 1 90.31 370 ASN B O 1
ATOM 6115 N N . LEU B 1 371 ? 14.109 -6.633 7.641 1 80.12 371 LEU B N 1
ATOM 6116 C CA . LEU B 1 371 ? 14.547 -6.531 6.254 1 80.12 371 LEU B CA 1
ATOM 6117 C C . LEU B 1 371 ? 15.688 -7.504 5.977 1 80.12 371 LEU B C 1
ATOM 6119 O O . LEU B 1 371 ? 16.109 -7.664 4.828 1 80.12 371 LEU B O 1
ATOM 6123 N N . LYS B 1 372 ? 16.359 -8.008 6.957 1 67.69 372 LYS B N 1
ATOM 6124 C CA . LYS B 1 372 ? 17.5 -8.898 6.77 1 67.69 372 LYS B CA 1
ATOM 6125 C C . LYS B 1 372 ? 17.047 -10.359 6.711 1 67.69 372 LYS B C 1
ATOM 6127 O O . LYS B 1 372 ? 16.297 -10.812 7.574 1 67.69 372 LYS B O 1
ATOM 6132 N N . LYS B 1 373 ? 17.078 -10.969 5.363 1 54.78 373 LYS B N 1
ATOM 6133 C CA . LYS B 1 373 ? 16.906 -12.414 5.32 1 54.78 373 LYS B CA 1
ATOM 6134 C C . LYS B 1 373 ? 18.156 -13.141 5.793 1 54.78 373 LYS B C 1
ATOM 6136 O O . LYS B 1 373 ? 19.266 -12.641 5.629 1 54.78 373 LYS B O 1
#

Sequence (746 aa):
MKLYSDRIVLKDRFVEGYLEIKEDIIQSVHIGQKPETDYIDCTGKIVMPGLINIQNDDFIQEEYSPYFSPFPKRKAFSQIERLNVFSGVTTIYHCINMNRFLEEHSEQEALEELQFLKDVERKNHLIDHCVHLKFQLGSVQHIDFIWELLNGNLVDMITYVSQNGQERYRDKYFFQYIKDKFQISDSFTWAILNRIEKQRGQIKLEELSLRLKYVYGAKIPVATTDYRISRDIQTRYCMNIPIILDSFEKEALDYIQQNDKHATIDINNLWDLEQITDYSAGITRRSYSVVTANKKVENLLESIFIMAEEIGLVEAVRMGTYNPAQALNLRQKGEIAEGKTADLIVVEEQDHIPVNVMTVSNGQIILNMNLKKMKLYSDRIVLKDRFVEGYLEIKEDIIQSVHIGQKPETDYIDCTGKIVMPGLINIQNDDFIQEEYSPYFSPFPKRKAFSQIERLNVFSGVTTIYHCINMNRFLEEHSEQEALEELQFLKDVERKNHLIDHCVHLKFQLGSVQHIDFIWELLNGNLVDMITYVSQNGQERYRDKYFFQYIKDKFQISDSFTWAILNRIEKQRGQIKLEELSLRLKYVYGAKIPVATTDYRISRDIQTRYCMNIPIILDSFEKEALDYIQQNDKHATIDINNLWDLEQITDYSAGITRRSYSVVTANKKVENLLESIFIMAEEIGLVEAVRMGTYNPAQALNLRQKGEIAEGKTADLIVVEEQDHIPVNVMTVSNGQIILNMNLKK

Solvent-accessible surface area (backbone atoms only — not comparable to full-atom values): 37566 Å² total; per-residue (Å²): 92,33,45,31,22,62,30,32,39,32,76,85,42,65,41,32,19,27,38,35,35,55,69,38,24,20,66,39,72,41,74,76,42,76,80,91,70,86,57,48,81,34,69,88,23,37,36,33,41,16,26,36,32,67,36,25,36,53,50,63,53,44,51,72,29,81,89,30,66,76,53,56,66,64,53,36,47,52,52,46,52,49,49,34,42,55,35,27,33,37,33,40,17,46,37,43,51,47,61,66,45,50,73,78,40,50,69,65,55,50,50,50,53,39,48,51,54,54,51,46,52,72,45,93,46,78,50,49,64,43,32,20,41,30,37,48,80,78,48,68,88,46,47,66,57,52,49,49,40,52,74,65,66,53,52,55,29,39,31,42,36,60,83,55,70,58,64,47,38,47,44,37,48,48,40,45,46,45,26,67,70,64,66,50,58,69,66,58,51,47,49,49,49,47,49,50,48,48,55,55,44,53,59,49,44,56,54,43,50,54,49,47,50,52,38,51,73,71,67,36,33,40,30,26,44,38,53,64,56,57,51,44,39,36,69,75,63,67,42,91,68,79,49,35,29,50,47,82,48,72,68,37,47,52,49,31,66,76,65,70,35,36,32,54,40,47,56,83,71,29,54,56,57,72,46,37,54,53,42,41,58,65,47,49,75,80,42,50,34,20,43,26,26,48,56,67,50,72,48,44,54,44,52,35,54,58,45,15,76,75,69,32,58,42,59,27,50,30,20,28,10,35,30,38,18,60,68,59,67,34,85,48,44,28,39,59,48,65,72,16,40,26,36,29,23,31,34,37,71,56,92,88,36,68,36,57,33,29,23,24,37,57,44,37,71,35,36,41,46,45,83,77,118,92,34,43,31,22,63,31,32,40,32,75,86,42,66,39,34,18,28,38,35,35,54,70,38,24,19,65,39,74,39,74,76,42,75,82,89,69,87,56,46,82,34,68,87,22,37,35,33,39,17,26,36,32,68,36,26,36,53,49,63,53,44,51,71,28,82,87,31,66,75,52,57,66,64,52,38,47,51,51,46,51,49,48,34,42,55,35,27,35,35,33,40,17,45,41,44,51,47,59,66,46,52,74,77,40,50,71,64,55,50,51,50,52,39,48,50,54,54,50,45,53,72,44,90,46,77,49,48,61,43,34,20,41,31,40,48,79,80,47,67,86,45,48,67,58,52,49,49,40,52,74,64,67,52,51,55,27,39,32,42,37,58,83,55,68,57,64,47,37,48,44,39,47,48,40,44,45,45,25,66,70,64,67,49,57,70,68,57,51,48,50,48,51,48,49,51,49,49,54,55,44,52,60,47,44,56,56,43,49,54,50,46,52,52,36,50,73,71,66,35,34,40,30,27,44,39,53,63,55,56,51,43,40,35,69,73,61,69,41,90,69,80,50,34,28,51,47,84,49,70,69,38,47,51,50,31,63,76,64,72,32,36,31,52,42,47,56,85,72,30,56,56,58,72,47,36,54,53,42,42,58,63,48,50,76,79,38,50,34,20,42,27,25,46,55,68,51,71,49,45,53,43,51,35,52,57,46,13,75,75,68,33,57,42,58,26,50,30,20,28,10,33,30,38,18,61,67,58,68,35,84,48,45,29,39,58,47,64,74,16,42,26,35,28,23,32,34,35,68,56,95,89,35,68,36,57,33,29,24,25,35,58,46,36,72,35,37,41,46,45,83,76,118

InterPro domains:
  IPR006680 Amidohydrolase-related [PF01979] (296-349)
  IPR011059 Metal-dependent hydrolase, composite domain superfamily [G3DSA:2.30.40.10] (7-49)
  IPR011059 Metal-dependent hydrolase, composite domain superfamily [G3DSA:2.30.40.10] (331-365)
  IPR011059 Metal-dependent hydrolase, composite domain superfamily [SSF51338] (7-366)
  IPR051781 Metallo-dependent Hydrolase Enzymes [PTHR43135] (307-354)